Protein AF-A0A939EJI0-F1 (afdb_monomer_lite)

Radius of gyration: 31.97 Å; chains: 1; bounding box: 80×115×72 Å

Structure (mmCIF, N/CA/C/O backbone):
data_AF-A0A939EJI0-F1
#
_entry.id   AF-A0A939EJI0-F1
#
loop_
_atom_site.group_PDB
_atom_site.id
_atom_site.type_symbol
_atom_site.label_atom_id
_atom_site.label_alt_id
_atom_site.label_comp_id
_atom_site.label_asym_id
_atom_site.label_entity_id
_atom_site.label_seq_id
_atom_site.pdbx_PDB_ins_code
_atom_site.Cartn_x
_atom_site.Cartn_y
_atom_site.Cartn_z
_atom_site.occupancy
_atom_site.B_iso_or_equiv
_atom_site.auth_seq_id
_atom_site.auth_comp_id
_atom_site.auth_asym_id
_atom_site.auth_atom_id
_atom_site.pdbx_PDB_model_num
ATOM 1 N N . MET A 1 1 ? 13.869 -1.070 -35.761 1.00 87.75 1 MET A N 1
ATOM 2 C CA . MET A 1 1 ? 14.343 -2.460 -35.583 1.00 87.75 1 MET A CA 1
ATOM 3 C C . MET A 1 1 ? 13.890 -2.877 -34.204 1.00 87.75 1 MET A C 1
ATOM 5 O O . MET A 1 1 ? 14.037 -2.058 -33.306 1.00 87.75 1 MET A O 1
ATOM 9 N N . GLU A 1 2 ? 13.286 -4.053 -34.053 1.00 94.75 2 GLU A N 1
ATOM 10 C CA . GLU A 1 2 ? 12.890 -4.515 -32.721 1.00 94.75 2 GLU A CA 1
ATOM 11 C C . GLU A 1 2 ? 14.137 -4.883 -31.911 1.00 94.75 2 GLU A C 1
ATOM 13 O O . GLU A 1 2 ? 15.130 -5.359 -32.478 1.00 94.75 2 GLU A O 1
ATOM 18 N N . LYS A 1 3 ? 14.077 -4.681 -30.595 1.00 96.31 3 LYS A N 1
ATOM 19 C CA . LYS A 1 3 ? 15.126 -5.116 -29.666 1.00 96.31 3 LYS A CA 1
ATOM 20 C C . LYS A 1 3 ? 14.543 -5.556 -28.326 1.00 96.31 3 LYS A C 1
ATOM 22 O O . LYS A 1 3 ? 13.525 -5.018 -27.897 1.00 96.31 3 LYS A O 1
ATOM 27 N N . ILE A 1 4 ? 15.210 -6.509 -27.682 1.00 95.25 4 ILE A N 1
ATOM 28 C CA . ILE A 1 4 ? 15.016 -6.858 -26.272 1.00 95.25 4 ILE A CA 1
ATOM 29 C C . ILE A 1 4 ? 16.282 -6.449 -25.526 1.00 95.25 4 ILE A C 1
ATOM 31 O O . ILE A 1 4 ? 17.393 -6.841 -25.892 1.00 95.25 4 ILE A O 1
ATOM 35 N N . GLU A 1 5 ? 16.106 -5.654 -24.482 1.00 94.06 5 GLU A N 1
ATOM 36 C CA . GLU A 1 5 ? 17.163 -5.142 -23.624 1.00 94.06 5 GLU A CA 1
ATOM 37 C C . GLU A 1 5 ? 16.920 -5.582 -22.183 1.00 94.06 5 GLU A C 1
ATOM 39 O O . GLU A 1 5 ? 15.780 -5.684 -21.731 1.00 94.06 5 GLU A O 1
ATOM 44 N N . LEU A 1 6 ? 18.008 -5.805 -21.457 1.00 89.50 6 LEU A N 1
ATOM 45 C CA . LEU A 1 6 ? 18.004 -5.882 -20.005 1.00 89.50 6 LEU A CA 1
ATOM 46 C C . LEU A 1 6 ? 18.509 -4.549 -19.471 1.00 89.50 6 LEU A C 1
ATOM 48 O O . LEU A 1 6 ? 19.567 -4.078 -19.898 1.00 89.50 6 LEU A O 1
ATOM 52 N N . ARG A 1 7 ? 17.753 -3.940 -18.563 1.00 88.62 7 ARG A N 1
ATOM 53 C CA . ARG A 1 7 ? 18.109 -2.666 -17.940 1.00 88.62 7 ARG A CA 1
ATOM 54 C C . ARG A 1 7 ? 18.164 -2.798 -16.432 1.00 88.62 7 ARG A C 1
ATOM 56 O O . ARG A 1 7 ? 17.467 -3.635 -15.861 1.00 88.62 7 ARG A O 1
ATOM 63 N N . ILE A 1 8 ? 18.992 -1.964 -15.819 1.00 84.12 8 ILE A N 1
ATOM 64 C CA . ILE A 1 8 ? 19.068 -1.794 -14.372 1.00 84.12 8 ILE A CA 1
ATOM 65 C C . ILE A 1 8 ? 18.555 -0.416 -14.019 1.00 84.12 8 ILE A C 1
ATOM 67 O O . ILE A 1 8 ? 18.890 0.568 -14.675 1.00 84.12 8 ILE A O 1
ATOM 71 N N . ASN A 1 9 ? 17.806 -0.366 -12.931 1.00 76.06 9 ASN A N 1
ATOM 72 C CA . ASN A 1 9 ? 17.550 0.857 -12.204 1.00 76.06 9 ASN A CA 1
ATOM 73 C C . ASN A 1 9 ? 18.151 0.721 -10.802 1.00 76.06 9 ASN A C 1
ATOM 75 O O . ASN A 1 9 ? 17.868 -0.260 -10.105 1.00 76.06 9 ASN A O 1
ATOM 79 N N . ASP A 1 10 ? 18.992 1.674 -10.408 1.00 65.12 10 ASP A N 1
ATOM 80 C CA . ASP A 1 10 ? 19.522 1.741 -9.050 1.00 65.12 10 ASP A CA 1
ATOM 81 C C . ASP A 1 10 ? 18.366 2.077 -8.098 1.00 65.12 10 ASP A C 1
ATOM 83 O O . ASP A 1 10 ? 17.836 3.189 -8.103 1.00 65.12 10 ASP A O 1
ATOM 87 N N . ALA A 1 11 ? 17.944 1.119 -7.263 1.00 59.19 11 ALA A N 1
ATOM 88 C CA . ALA A 1 11 ? 17.025 1.464 -6.186 1.00 59.19 11 ALA A CA 1
ATOM 89 C C . ALA A 1 11 ? 17.726 2.349 -5.144 1.00 59.19 11 ALA A C 1
ATOM 91 O O . ALA A 1 11 ? 18.930 2.196 -4.914 1.00 59.19 11 ALA A O 1
ATOM 92 N N . PRO A 1 12 ? 16.960 3.172 -4.398 1.00 50.22 12 PRO A N 1
ATOM 93 C CA . PRO A 1 12 ? 17.469 3.995 -3.295 1.00 50.22 12 PRO A CA 1
ATOM 94 C C . PRO A 1 12 ? 18.277 3.227 -2.234 1.00 50.22 12 PRO A C 1
ATOM 96 O O . PRO A 1 12 ? 19.009 3.831 -1.458 1.00 50.22 12 PRO A O 1
ATOM 99 N N . LEU A 1 13 ? 18.139 1.898 -2.186 1.00 53.25 13 LEU A N 1
ATOM 100 C CA . LEU A 1 13 ? 18.796 1.011 -1.226 1.00 53.25 13 LEU A CA 1
ATOM 101 C C . LEU A 1 13 ? 20.091 0.363 -1.756 1.00 53.25 13 LEU A C 1
ATOM 103 O O . LEU A 1 13 ? 20.645 -0.498 -1.083 1.00 53.25 13 LEU A O 1
ATOM 107 N N . GLY A 1 14 ? 20.592 0.764 -2.930 1.00 56.91 14 GLY A N 1
ATOM 108 C CA . GLY A 1 14 ? 21.887 0.304 -3.452 1.00 56.91 14 GLY A CA 1
ATOM 109 C C . GLY A 1 14 ? 21.874 -1.067 -4.140 1.00 56.91 14 GLY A C 1
ATOM 110 O O . GLY A 1 14 ? 22.943 -1.613 -4.415 1.00 56.91 14 GLY A O 1
ATOM 111 N N . TYR A 1 15 ? 20.692 -1.607 -4.447 1.00 63.88 15 TYR A N 1
ATOM 112 C CA . TYR A 1 15 ? 20.519 -2.821 -5.252 1.00 63.88 15 TYR A CA 1
ATOM 113 C C . TYR A 1 15 ? 20.001 -2.448 -6.640 1.00 63.88 15 TYR A C 1
ATOM 115 O O . TYR A 1 15 ? 19.048 -1.673 -6.759 1.00 63.88 15 TYR A O 1
ATOM 123 N N . GLY A 1 16 ? 20.604 -3.003 -7.692 1.00 70.31 16 GLY A N 1
ATOM 124 C CA . GLY A 1 16 ? 20.076 -2.860 -9.040 1.00 70.31 16 GLY A CA 1
ATOM 125 C C . GLY A 1 16 ? 18.840 -3.731 -9.233 1.00 70.31 16 GLY A C 1
ATOM 126 O O . GLY A 1 16 ? 18.891 -4.954 -9.064 1.00 70.31 16 GLY A O 1
ATOM 127 N N . HIS A 1 17 ? 17.726 -3.107 -9.614 1.00 80.62 17 HIS A N 1
ATOM 128 C CA . HIS A 1 17 ? 16.546 -3.820 -10.089 1.00 80.62 17 HIS A CA 1
ATOM 129 C C . HIS A 1 17 ? 16.648 -4.035 -11.590 1.00 80.62 17 HIS A C 1
ATOM 131 O O . HIS A 1 17 ? 16.603 -3.080 -12.369 1.00 80.62 17 HIS A O 1
ATOM 137 N N . LEU A 1 18 ? 16.743 -5.299 -11.987 1.00 87.31 18 LEU A N 1
ATOM 138 C CA . LEU A 1 18 ? 16.677 -5.702 -13.378 1.00 87.31 18 LEU A CA 1
ATOM 139 C C . LEU A 1 18 ? 15.236 -5.696 -13.877 1.00 87.31 18 LEU A C 1
ATOM 141 O O . LEU A 1 18 ? 14.320 -6.192 -13.219 1.00 87.31 18 LEU A O 1
ATOM 145 N N . TYR A 1 19 ? 15.055 -5.183 -15.086 1.00 90.06 19 TYR A N 1
ATOM 146 C CA . TYR A 1 19 ? 13.810 -5.305 -15.828 1.00 90.06 19 TYR A CA 1
ATOM 147 C C . TYR A 1 19 ? 14.089 -5.441 -17.323 1.00 90.06 19 TYR A C 1
ATOM 149 O O . TYR A 1 19 ? 15.135 -5.040 -17.841 1.00 90.06 19 TYR A O 1
ATOM 157 N N . ILE A 1 20 ? 13.145 -6.065 -18.017 1.00 93.69 20 ILE A N 1
ATOM 158 C CA . ILE A 1 20 ? 13.241 -6.358 -19.444 1.00 93.69 20 ILE A CA 1
ATOM 159 C C . ILE A 1 20 ? 12.523 -5.252 -20.199 1.00 93.69 20 ILE A C 1
ATOM 161 O O . ILE A 1 20 ? 11.405 -4.887 -19.835 1.00 93.69 20 ILE A O 1
ATOM 165 N N . VAL A 1 21 ? 13.135 -4.763 -21.273 1.00 93.62 21 VAL A N 1
ATOM 166 C CA . VAL A 1 21 ? 12.525 -3.796 -22.185 1.00 93.62 21 VAL A CA 1
ATOM 167 C C . VAL A 1 21 ? 12.470 -4.367 -23.588 1.00 93.62 21 VAL A C 1
ATOM 169 O O . VAL A 1 21 ? 13.489 -4.721 -24.172 1.00 93.62 21 VAL A O 1
ATOM 172 N N . TYR A 1 22 ? 11.272 -4.422 -24.150 1.00 95.88 22 TYR A N 1
ATOM 173 C CA . TYR A 1 22 ? 11.033 -4.678 -25.559 1.00 95.88 22 TYR A CA 1
ATOM 174 C C . TYR A 1 22 ? 10.753 -3.356 -26.269 1.00 95.88 22 TYR A C 1
ATOM 176 O O . TYR A 1 22 ? 9.833 -2.632 -25.898 1.00 95.88 22 TYR A O 1
ATOM 184 N N . THR A 1 23 ? 11.523 -3.040 -27.307 1.00 94.88 23 THR A N 1
ATOM 185 C CA . THR A 1 23 ? 11.229 -1.916 -28.200 1.00 94.88 23 THR A CA 1
ATOM 186 C C . THR A 1 23 ? 10.654 -2.449 -29.504 1.00 94.88 23 THR A C 1
ATOM 188 O O . THR A 1 23 ? 11.320 -3.222 -30.198 1.00 94.88 23 THR A O 1
ATOM 191 N N . ASN A 1 24 ? 9.441 -2.023 -29.863 1.00 95.31 24 ASN A N 1
ATOM 192 C CA . ASN A 1 24 ? 8.797 -2.435 -31.111 1.00 95.31 24 ASN A CA 1
ATOM 193 C C . ASN A 1 24 ? 9.377 -1.698 -32.341 1.00 95.31 24 ASN A C 1
ATOM 195 O O . ASN A 1 24 ? 10.281 -0.861 -32.250 1.00 95.31 24 ASN A O 1
ATOM 199 N N . ARG A 1 25 ? 8.853 -1.988 -33.541 1.00 93.94 25 ARG A N 1
ATOM 200 C CA . ARG A 1 25 ? 9.317 -1.356 -34.796 1.00 93.94 25 ARG A CA 1
ATOM 201 C C . ARG A 1 25 ? 9.094 0.154 -34.838 1.00 93.94 25 ARG A C 1
ATOM 203 O O . ARG A 1 25 ? 9.822 0.839 -35.553 1.00 93.94 25 ARG A O 1
ATOM 210 N N . GLN A 1 26 ? 8.102 0.638 -34.101 1.00 93.75 26 GLN A N 1
ATOM 211 C CA . GLN A 1 26 ? 7.699 2.032 -33.985 1.00 93.75 26 GLN A CA 1
ATOM 212 C C . GLN A 1 26 ? 8.552 2.802 -32.963 1.00 93.75 26 GLN A C 1
ATOM 214 O O . GLN A 1 26 ? 8.422 4.019 -32.873 1.00 93.75 26 GLN A O 1
ATOM 219 N N . GLY A 1 27 ? 9.443 2.120 -32.234 1.00 92.12 27 GLY A N 1
ATOM 220 C CA . GLY A 1 27 ? 10.269 2.728 -31.191 1.00 92.12 27 GLY A CA 1
ATOM 221 C C . GLY A 1 27 ? 9.564 2.850 -29.840 1.00 92.12 27 GLY A C 1
ATOM 222 O O . GLY A 1 27 ? 10.071 3.535 -28.960 1.00 92.12 27 GLY A O 1
ATOM 223 N N . GLU A 1 28 ? 8.406 2.213 -29.663 1.00 92.19 28 GLU A N 1
ATOM 224 C CA . GLU A 1 28 ? 7.697 2.193 -28.385 1.00 92.19 28 GLU A CA 1
ATOM 225 C C . GLU A 1 28 ? 8.294 1.129 -27.464 1.00 92.19 28 GLU A C 1
ATOM 227 O O . GLU A 1 28 ? 8.593 0.019 -27.908 1.00 92.19 28 GLU A O 1
ATOM 232 N N . GLU A 1 29 ? 8.452 1.475 -26.187 1.00 92.19 29 GLU A N 1
ATOM 233 C CA . GLU A 1 29 ? 9.015 0.599 -25.161 1.00 92.19 29 GLU A CA 1
ATOM 234 C C . GLU A 1 29 ? 7.910 -0.080 -24.347 1.00 92.19 29 GLU A C 1
ATOM 236 O O . GLU A 1 29 ? 6.952 0.562 -23.905 1.00 92.19 29 GLU A O 1
ATOM 241 N N . PHE A 1 30 ? 8.081 -1.378 -24.124 1.00 93.00 30 PHE A N 1
ATOM 242 C CA . PHE A 1 30 ? 7.239 -2.222 -23.291 1.00 93.00 30 PHE A CA 1
ATOM 243 C C . PHE A 1 30 ? 8.108 -2.935 -22.272 1.00 93.00 30 PHE A C 1
ATOM 245 O O . PHE A 1 30 ? 9.208 -3.373 -22.604 1.00 93.00 30 PHE A O 1
ATOM 252 N N . ILE A 1 31 ? 7.627 -3.066 -21.044 1.00 92.50 31 ILE A N 1
ATOM 253 C CA . ILE A 1 31 ? 8.426 -3.590 -19.941 1.00 92.50 31 ILE A CA 1
ATOM 254 C C . ILE A 1 31 ? 7.872 -4.905 -19.406 1.00 92.50 31 ILE A C 1
ATOM 256 O O . ILE A 1 31 ? 6.691 -5.210 -19.582 1.00 92.50 31 ILE A O 1
ATOM 260 N N . VAL A 1 32 ? 8.762 -5.685 -18.797 1.00 92.81 32 VAL A N 1
ATOM 261 C CA . VAL A 1 32 ? 8.450 -6.731 -17.819 1.00 92.81 32 VAL A CA 1
ATOM 262 C C . VAL A 1 32 ? 9.351 -6.481 -16.620 1.00 92.81 32 VAL A C 1
ATOM 264 O O . VAL A 1 32 ? 10.579 -6.539 -16.737 1.00 92.81 32 VAL A O 1
ATOM 267 N N . ARG A 1 33 ? 8.748 -6.187 -15.475 1.00 88.06 33 ARG A N 1
ATOM 268 C CA . ARG A 1 33 ? 9.459 -5.843 -14.246 1.00 88.06 33 ARG A CA 1
ATOM 269 C C . ARG A 1 33 ? 8.809 -6.523 -13.052 1.00 88.06 33 ARG A C 1
ATOM 271 O O . ARG A 1 33 ? 7.593 -6.645 -13.002 1.00 88.06 33 ARG A O 1
ATOM 278 N N . GLY A 1 34 ? 9.636 -6.904 -12.085 1.00 81.69 34 GLY A N 1
ATOM 279 C CA . GLY A 1 34 ? 9.192 -7.284 -10.748 1.00 81.69 34 GLY A CA 1
ATOM 280 C C . GLY A 1 34 ? 9.600 -6.215 -9.749 1.00 81.69 34 GLY A C 1
ATOM 281 O O . GLY A 1 34 ? 10.582 -5.497 -9.961 1.00 81.69 34 GLY A O 1
ATOM 282 N N . GLY A 1 35 ? 8.878 -6.112 -8.651 1.00 74.25 35 GLY A N 1
ATOM 283 C CA . GLY A 1 35 ? 9.277 -5.293 -7.521 1.00 74.25 35 GLY A CA 1
ATOM 284 C C . GLY A 1 35 ? 8.495 -5.689 -6.282 1.00 74.25 35 GLY A C 1
ATOM 285 O O . GLY A 1 35 ? 7.479 -6.375 -6.398 1.00 74.25 35 GLY A O 1
ATOM 286 N N . PRO A 1 36 ? 8.933 -5.246 -5.094 1.00 56.03 36 PRO A N 1
ATOM 287 C CA . PRO A 1 36 ? 7.962 -5.124 -4.029 1.00 56.03 36 PRO A CA 1
ATOM 288 C C . PRO A 1 36 ? 6.876 -4.186 -4.559 1.00 56.03 36 PRO A C 1
ATOM 290 O O . PRO A 1 36 ? 7.178 -3.220 -5.276 1.00 56.03 36 PRO A O 1
ATOM 293 N N . GLY A 1 37 ? 5.623 -4.427 -4.202 1.00 48.66 37 GLY A N 1
ATOM 294 C CA . GLY A 1 37 ? 4.649 -3.354 -4.297 1.00 48.66 37 GLY A CA 1
ATOM 295 C C . GLY A 1 37 ? 5.135 -2.107 -3.564 1.00 48.66 37 GLY A C 1
ATOM 296 O O . GLY A 1 37 ? 6.193 -2.076 -2.933 1.00 48.66 37 GLY A O 1
ATOM 297 N N . PHE A 1 38 ? 4.328 -1.053 -3.538 1.00 41.97 38 PHE A N 1
ATOM 298 C CA . PHE A 1 38 ? 4.652 0.143 -2.749 1.00 41.97 38 PHE A CA 1
ATOM 299 C C . PHE A 1 38 ? 4.847 -0.121 -1.232 1.00 41.97 38 PHE A C 1
ATOM 301 O O . PHE A 1 38 ? 5.133 0.807 -0.479 1.00 41.97 38 PHE A O 1
ATOM 308 N N . ARG A 1 39 ? 4.713 -1.371 -0.767 1.00 41.56 39 ARG A N 1
ATOM 309 C CA . ARG A 1 39 ? 4.932 -1.820 0.606 1.00 41.56 39 ARG A CA 1
ATOM 310 C C . ARG A 1 39 ? 6.307 -2.476 0.746 1.00 41.56 39 ARG A C 1
ATOM 312 O O . ARG A 1 39 ? 6.584 -3.513 0.163 1.00 41.56 39 ARG A O 1
ATOM 319 N N . LEU A 1 40 ? 7.148 -1.887 1.594 1.00 41.22 40 LEU A N 1
ATOM 320 C CA . LEU A 1 40 ? 8.475 -2.382 1.997 1.00 41.22 40 LEU A CA 1
ATOM 321 C C . LEU A 1 40 ? 8.425 -3.629 2.914 1.00 41.22 40 LEU A C 1
ATOM 323 O O . LEU A 1 40 ? 9.354 -3.870 3.681 1.00 41.22 40 LEU A O 1
ATOM 327 N N . VAL A 1 41 ? 7.339 -4.403 2.886 1.00 46.19 41 VAL A N 1
ATOM 328 C CA . VAL A 1 41 ? 7.112 -5.552 3.778 1.00 46.19 41 VAL A CA 1
ATOM 329 C C . VAL A 1 41 ? 7.051 -6.833 2.941 1.00 46.19 41 VAL A C 1
ATOM 331 O O . VAL A 1 41 ? 6.811 -6.762 1.742 1.00 46.19 41 VAL A O 1
ATOM 334 N N . LEU A 1 42 ? 7.334 -7.972 3.581 1.00 50.81 42 LEU A N 1
ATOM 335 C CA . LEU A 1 42 ? 7.298 -9.349 3.065 1.00 50.81 42 LEU A CA 1
ATOM 336 C C . LEU A 1 42 ? 5.925 -9.713 2.447 1.00 50.81 42 LEU A C 1
ATOM 338 O O . LEU A 1 42 ? 5.153 -10.448 3.058 1.00 50.81 42 LEU A O 1
ATOM 342 N N . ASP A 1 43 ? 5.624 -9.175 1.269 1.00 65.56 43 ASP A N 1
ATOM 343 C CA . ASP A 1 43 ? 4.413 -9.426 0.480 1.00 65.56 43 ASP A CA 1
ATOM 344 C C . ASP A 1 43 ? 4.781 -10.176 -0.824 1.00 65.56 43 ASP A C 1
ATOM 346 O O . ASP A 1 43 ? 5.953 -10.450 -1.098 1.00 65.56 43 ASP A O 1
ATOM 350 N N . ASP A 1 44 ? 3.782 -10.543 -1.627 1.00 78.50 44 ASP A N 1
ATOM 351 C CA . ASP A 1 44 ? 3.972 -11.180 -2.937 1.00 78.50 44 ASP A CA 1
ATOM 352 C C . ASP A 1 44 ? 4.680 -10.243 -3.935 1.00 78.50 44 ASP A C 1
ATOM 354 O O . ASP A 1 44 ? 4.661 -9.017 -3.800 1.00 78.50 44 ASP A O 1
ATOM 358 N N . ILE A 1 45 ? 5.315 -10.815 -4.961 1.00 80.69 45 ILE A N 1
ATOM 359 C CA . ILE A 1 45 ? 5.927 -10.050 -6.051 1.00 80.69 45 ILE A CA 1
ATOM 360 C C . ILE A 1 45 ? 4.863 -9.319 -6.876 1.00 80.69 45 ILE A C 1
ATOM 362 O O . ILE A 1 45 ? 4.027 -9.941 -7.532 1.00 80.69 45 ILE A O 1
ATOM 366 N N . ASP A 1 46 ? 4.955 -7.990 -6.914 1.00 82.06 46 ASP A N 1
ATOM 367 C CA . ASP A 1 46 ? 4.179 -7.176 -7.843 1.00 82.06 46 ASP A CA 1
ATOM 368 C C . ASP A 1 46 ? 4.891 -7.154 -9.200 1.00 82.06 46 ASP A C 1
ATOM 370 O O . ASP A 1 46 ? 6.117 -6.991 -9.293 1.00 82.06 46 ASP A O 1
ATOM 374 N N . VAL A 1 47 ? 4.115 -7.321 -10.271 1.00 86.12 47 VAL A N 1
ATOM 375 C CA . VAL A 1 47 ? 4.637 -7.413 -11.635 1.00 86.12 47 VAL A CA 1
ATOM 376 C C . VAL A 1 47 ? 4.066 -6.294 -12.492 1.00 86.12 47 VAL A C 1
ATOM 378 O O . VAL A 1 47 ? 2.860 -6.088 -12.554 1.00 86.12 47 VAL A O 1
ATOM 381 N N . GLU A 1 48 ? 4.936 -5.604 -13.223 1.00 86.62 48 GLU A N 1
ATOM 382 C CA . GLU A 1 48 ? 4.566 -4.571 -14.187 1.00 86.62 48 GLU A CA 1
ATOM 383 C C . GLU A 1 48 ? 4.854 -5.055 -15.616 1.00 86.62 48 GLU A C 1
ATOM 385 O O . GLU A 1 48 ? 5.980 -5.430 -15.955 1.00 86.62 48 GLU A O 1
ATOM 390 N N . ILE A 1 49 ? 3.817 -5.042 -16.454 1.00 90.00 49 ILE A N 1
ATOM 391 C CA . ILE A 1 49 ? 3.810 -5.469 -17.851 1.00 90.00 49 ILE A CA 1
ATOM 392 C C . ILE A 1 49 ? 3.008 -4.465 -18.671 1.00 90.00 49 ILE A C 1
ATOM 394 O O . ILE A 1 49 ? 1.861 -4.130 -18.358 1.00 90.00 49 ILE A O 1
ATOM 398 N N . GLY A 1 50 ? 3.586 -4.053 -19.790 1.00 89.06 50 GLY A N 1
ATOM 399 C CA . GLY A 1 50 ? 2.904 -3.248 -20.790 1.00 89.06 50 GLY A CA 1
ATOM 400 C C . GLY A 1 50 ? 3.751 -2.073 -21.225 1.00 89.06 50 GLY A C 1
ATOM 401 O O . GLY A 1 50 ? 4.975 -2.098 -21.109 1.00 89.06 50 GLY A O 1
ATOM 402 N N . ARG A 1 51 ? 3.097 -1.044 -21.767 1.00 88.19 51 ARG A N 1
ATOM 403 C CA . ARG A 1 51 ? 3.781 0.162 -22.240 1.00 88.19 51 ARG A CA 1
ATOM 404 C C . ARG A 1 51 ? 4.548 0.817 -21.093 1.00 88.19 51 ARG A C 1
ATOM 406 O O . ARG A 1 51 ? 3.976 1.062 -20.035 1.00 88.19 51 ARG A O 1
ATOM 413 N N . TYR A 1 52 ? 5.805 1.168 -21.343 1.00 78.69 52 TYR A N 1
ATOM 414 C CA . TYR A 1 52 ? 6.571 2.010 -20.434 1.00 78.69 52 TYR A CA 1
ATOM 415 C C . TYR A 1 52 ? 5.830 3.330 -20.192 1.00 78.69 52 TYR A C 1
ATOM 417 O O . TYR A 1 52 ? 5.409 4.004 -21.141 1.00 78.69 52 TYR A O 1
ATOM 425 N N . THR A 1 53 ? 5.689 3.715 -18.927 1.00 67.94 53 THR A N 1
ATOM 426 C CA . THR A 1 53 ? 5.139 5.016 -18.546 1.00 67.94 53 THR A CA 1
ATOM 427 C C . THR A 1 53 ? 6.170 5.794 -17.736 1.00 67.94 53 THR A C 1
ATOM 429 O O . THR A 1 53 ? 6.983 5.181 -17.057 1.00 67.94 53 THR A O 1
ATOM 432 N N . PRO A 1 54 ? 6.109 7.136 -17.701 1.00 59.00 54 PRO A N 1
ATOM 433 C CA . PRO A 1 54 ? 6.919 7.918 -16.763 1.00 59.00 54 PRO A CA 1
ATOM 434 C C . PRO A 1 54 ? 6.666 7.582 -15.279 1.00 59.00 54 PRO A C 1
ATOM 436 O O . PRO A 1 54 ? 7.414 8.025 -14.417 1.00 59.00 54 PRO A O 1
ATOM 439 N N . ALA A 1 55 ? 5.582 6.857 -14.966 1.00 53.78 55 ALA A N 1
ATOM 440 C CA . ALA A 1 55 ? 5.284 6.356 -13.624 1.00 53.78 55 ALA A CA 1
ATOM 441 C C . ALA A 1 55 ? 5.933 4.991 -13.337 1.00 53.78 55 ALA A C 1
ATOM 443 O O . ALA A 1 55 ? 6.061 4.616 -12.170 1.00 53.78 55 ALA A O 1
ATOM 444 N N . SER A 1 56 ? 6.363 4.267 -14.374 1.00 55.78 56 SER A N 1
ATOM 445 C CA . SER A 1 56 ? 7.248 3.117 -14.239 1.00 55.78 56 SER A CA 1
ATOM 446 C C . SER A 1 56 ? 8.544 3.658 -13.633 1.00 55.78 56 SER A C 1
ATOM 448 O O . SER A 1 56 ? 9.183 4.504 -14.246 1.00 55.78 56 SER A O 1
ATOM 450 N N . LEU A 1 57 ? 8.894 3.232 -12.412 1.00 54.81 57 LEU A N 1
ATOM 451 C CA . LEU A 1 57 ? 9.929 3.812 -11.524 1.00 54.81 57 LEU A CA 1
ATOM 452 C C . LEU A 1 57 ? 11.364 3.889 -12.095 1.00 54.81 57 LEU A C 1
ATOM 454 O O . LEU A 1 57 ? 12.299 4.098 -11.338 1.00 54.81 57 LEU A O 1
ATOM 458 N N . ASP A 1 58 ? 11.566 3.664 -13.385 1.00 52.22 58 ASP A N 1
ATOM 459 C CA . ASP A 1 58 ? 12.781 3.999 -14.116 1.00 52.22 58 ASP A CA 1
ATOM 460 C C . ASP A 1 58 ? 12.876 5.532 -14.204 1.00 52.22 58 ASP A C 1
ATOM 462 O O . ASP A 1 58 ? 12.265 6.160 -15.069 1.00 52.22 58 ASP A O 1
ATOM 466 N N . LEU A 1 59 ? 13.543 6.129 -13.214 1.00 51.59 59 LEU A N 1
ATOM 467 C CA . LEU A 1 59 ? 13.536 7.570 -12.931 1.00 51.59 59 LEU A CA 1
ATOM 468 C C . LEU A 1 59 ? 14.255 8.414 -13.998 1.00 51.59 59 LEU A C 1
ATOM 470 O O . LEU A 1 59 ? 14.187 9.639 -13.939 1.00 51.59 59 LEU A O 1
ATOM 474 N N . GLU A 1 60 ? 14.915 7.777 -14.966 1.00 58.94 60 GLU A N 1
ATOM 475 C CA . GLU A 1 60 ? 15.702 8.445 -15.998 1.00 58.94 60 GLU A CA 1
ATOM 476 C C . GLU A 1 60 ? 14.991 8.391 -17.363 1.00 58.94 60 GLU A C 1
ATOM 478 O O . GLU A 1 60 ? 14.744 7.299 -17.899 1.00 58.94 60 GLU A O 1
ATOM 483 N N . PRO A 1 61 ? 14.678 9.558 -17.963 1.00 59.38 61 PRO A N 1
ATOM 484 C CA . PRO A 1 61 ? 14.258 9.664 -19.354 1.00 59.38 61 PRO A CA 1
ATOM 485 C C . PRO A 1 61 ? 15.198 8.893 -20.297 1.00 59.38 61 PRO A C 1
ATOM 487 O O . PRO A 1 61 ? 16.400 8.833 -20.037 1.00 59.38 61 PRO A O 1
ATOM 490 N N . PRO A 1 62 ? 14.705 8.331 -21.420 1.00 65.62 62 PRO A N 1
ATOM 491 C CA . PRO A 1 62 ? 15.523 7.529 -22.335 1.00 65.62 62 PRO A CA 1
ATOM 492 C C . PRO A 1 62 ? 16.845 8.166 -22.782 1.00 65.62 62 PRO A C 1
ATOM 494 O O . PRO A 1 62 ? 17.790 7.445 -23.089 1.00 65.62 62 PRO A O 1
ATOM 497 N N . ASP A 1 63 ? 16.896 9.494 -22.847 1.00 66.44 63 ASP A N 1
ATOM 498 C CA . ASP A 1 63 ? 18.043 10.313 -23.232 1.00 66.44 63 ASP A CA 1
ATOM 499 C C . ASP A 1 63 ? 19.038 10.605 -22.096 1.00 66.44 63 ASP A C 1
ATOM 501 O O . ASP A 1 63 ? 20.177 10.973 -22.380 1.00 66.44 63 ASP A O 1
ATOM 505 N N . GLU A 1 64 ? 18.647 10.400 -20.838 1.00 66.25 64 GLU A N 1
ATOM 506 C CA . GLU A 1 64 ? 19.494 10.592 -19.649 1.00 66.25 64 GLU A CA 1
ATOM 507 C C . GLU A 1 64 ? 20.117 9.280 -19.144 1.00 66.25 64 GLU A C 1
ATOM 509 O O . GLU A 1 64 ? 21.062 9.303 -18.359 1.00 66.25 64 GLU A O 1
ATOM 514 N N . ARG A 1 65 ? 19.640 8.134 -19.648 1.00 71.69 65 ARG A N 1
ATOM 515 C CA . ARG A 1 65 ? 20.092 6.801 -19.232 1.00 71.69 65 ARG A CA 1
ATOM 516 C C . ARG A 1 65 ? 21.558 6.548 -19.575 1.00 71.69 65 ARG A C 1
ATOM 518 O O . ARG A 1 65 ? 21.984 6.685 -20.727 1.00 71.69 65 ARG A O 1
ATOM 525 N N . SER A 1 66 ? 22.313 6.063 -18.591 1.00 76.56 66 SER A N 1
ATOM 526 C CA . SER A 1 66 ? 23.692 5.614 -18.809 1.00 76.56 66 SER A CA 1
ATOM 527 C C . SER A 1 66 ? 23.747 4.391 -19.745 1.00 76.56 66 SER A C 1
ATOM 529 O O . SER A 1 66 ? 23.088 3.386 -19.460 1.00 76.56 66 SER A O 1
ATOM 531 N N . PRO A 1 67 ? 24.598 4.399 -20.795 1.00 76.75 67 PRO A N 1
ATOM 532 C CA . PRO A 1 67 ? 24.876 3.224 -21.631 1.00 76.75 67 PRO A CA 1
ATOM 533 C C . PRO A 1 67 ? 25.432 2.020 -20.853 1.00 76.75 67 PRO A C 1
ATOM 535 O O . PRO A 1 67 ? 25.523 0.915 -21.383 1.00 76.75 67 PRO A O 1
ATOM 538 N N . GLU A 1 68 ? 25.886 2.240 -19.618 1.00 80.38 68 GLU A N 1
ATOM 539 C CA . GLU A 1 68 ? 26.440 1.204 -18.746 1.00 80.38 68 GLU A CA 1
ATOM 540 C C . GLU A 1 68 ? 25.349 0.414 -18.004 1.00 80.38 68 GLU A C 1
ATOM 542 O O . GLU A 1 68 ? 25.626 -0.683 -17.513 1.00 80.38 68 GLU A O 1
ATOM 547 N N . ASN A 1 69 ? 24.112 0.933 -17.978 1.00 83.00 69 ASN A N 1
ATOM 548 C CA . ASN A 1 69 ? 22.958 0.363 -17.271 1.00 83.00 69 ASN A CA 1
ATOM 549 C C . ASN A 1 69 ? 22.039 -0.475 -18.171 1.00 83.00 69 ASN A C 1
ATOM 551 O O . ASN A 1 69 ? 21.031 -1.007 -17.704 1.00 83.00 69 ASN A O 1
ATOM 555 N N . ASN A 1 70 ? 22.370 -0.626 -19.454 1.00 86.69 70 ASN A N 1
ATOM 556 C CA . ASN A 1 70 ? 21.590 -1.402 -20.409 1.00 86.69 70 ASN A CA 1
ATOM 557 C C . ASN A 1 70 ? 22.459 -2.372 -21.217 1.00 86.69 70 ASN A C 1
ATOM 559 O O . ASN A 1 70 ? 23.573 -2.065 -21.632 1.00 86.69 70 ASN A O 1
ATOM 563 N N . VAL A 1 71 ? 21.914 -3.556 -21.495 1.00 90.25 71 VAL A N 1
ATOM 564 C CA . VAL A 1 71 ? 22.502 -4.525 -22.425 1.00 90.25 71 VAL A CA 1
ATOM 565 C C . VAL A 1 71 ? 21.445 -4.945 -23.428 1.00 90.25 71 VAL A C 1
ATOM 567 O O . VAL A 1 71 ? 20.375 -5.430 -23.063 1.00 90.25 71 VAL A O 1
ATOM 570 N N . VAL A 1 72 ? 21.758 -4.784 -24.713 1.00 93.38 72 VAL A N 1
ATOM 571 C CA . VAL A 1 72 ? 20.947 -5.337 -25.798 1.00 93.38 72 VAL A CA 1
ATOM 572 C C . VAL A 1 72 ? 21.184 -6.842 -25.847 1.00 93.38 72 VAL A C 1
ATOM 574 O O . VAL A 1 72 ? 22.289 -7.286 -26.157 1.00 93.38 72 VAL A O 1
ATOM 577 N N . LEU A 1 73 ? 20.152 -7.622 -25.534 1.00 92.88 73 LEU A N 1
ATOM 578 C CA . LEU A 1 73 ? 20.220 -9.082 -25.530 1.00 92.88 73 LEU A CA 1
ATOM 579 C C . LEU A 1 73 ? 19.921 -9.659 -26.912 1.00 92.88 73 LEU A C 1
ATOM 581 O O . LEU A 1 73 ? 20.557 -10.619 -27.340 1.00 92.88 73 LEU A O 1
ATOM 585 N N . GLU A 1 74 ? 18.961 -9.065 -27.621 1.00 95.25 74 GLU A N 1
ATOM 586 C CA . GLU A 1 74 ? 18.552 -9.538 -28.938 1.00 95.25 74 GLU A CA 1
ATOM 587 C C . GLU A 1 74 ? 18.044 -8.393 -29.815 1.00 95.25 74 GLU A C 1
ATOM 589 O O . GLU A 1 74 ? 17.425 -7.442 -29.337 1.00 95.25 74 GLU A O 1
ATOM 594 N N . THR A 1 75 ? 18.289 -8.500 -31.121 1.00 94.06 75 THR A N 1
ATOM 595 C CA . THR A 1 75 ? 17.737 -7.607 -32.146 1.00 94.06 75 THR A CA 1
ATOM 596 C C . THR A 1 75 ? 17.290 -8.456 -33.329 1.00 94.06 75 THR A C 1
ATOM 598 O O . THR A 1 75 ? 17.965 -9.428 -33.672 1.00 94.06 75 THR A O 1
ATOM 601 N N . GLY A 1 76 ? 16.167 -8.126 -33.960 1.00 92.50 76 GLY A N 1
ATOM 602 C CA . GLY A 1 76 ? 15.653 -8.962 -35.042 1.00 92.50 76 GLY A CA 1
ATOM 603 C C . GLY A 1 76 ? 14.239 -8.617 -35.475 1.00 92.50 76 GLY A C 1
ATOM 604 O O . GLY A 1 76 ? 13.711 -7.560 -35.137 1.00 92.50 76 GLY A O 1
ATOM 605 N N . ALA A 1 77 ? 13.658 -9.509 -36.271 1.00 79.75 77 ALA A N 1
ATOM 606 C CA . ALA A 1 77 ? 12.216 -9.599 -36.442 1.00 79.75 77 ALA A CA 1
ATOM 607 C C . ALA A 1 77 ? 11.668 -10.619 -35.429 1.00 79.75 77 ALA A C 1
ATOM 609 O O . ALA A 1 77 ? 12.416 -11.480 -34.968 1.00 79.75 77 ALA A O 1
ATOM 610 N N . ASP A 1 78 ? 10.378 -10.527 -35.114 1.00 84.94 78 ASP A N 1
ATOM 611 C CA . ASP A 1 78 ? 9.633 -11.504 -34.308 1.00 84.94 78 ASP A CA 1
ATOM 612 C C . ASP A 1 78 ? 9.997 -11.508 -32.809 1.00 84.94 78 ASP A C 1
ATOM 614 O O . ASP A 1 78 ? 9.774 -12.490 -32.098 1.00 84.94 78 ASP A O 1
ATOM 618 N N . LEU A 1 79 ? 10.519 -10.388 -32.296 1.00 96.12 79 LEU A N 1
ATOM 619 C CA . LEU A 1 79 ? 10.775 -10.222 -30.863 1.00 96.12 79 LEU A CA 1
ATOM 620 C C . LEU A 1 79 ? 9.494 -9.944 -30.073 1.00 96.12 79 LEU A C 1
ATOM 622 O O . LEU A 1 79 ? 9.469 -10.175 -28.866 1.00 96.12 79 LEU A O 1
ATOM 626 N N . GLU A 1 80 ? 8.418 -9.527 -30.744 1.00 95.88 80 GLU A N 1
ATOM 627 C CA . GLU A 1 80 ? 7.099 -9.384 -30.126 1.00 95.88 80 GLU A CA 1
ATOM 628 C C . GLU A 1 80 ? 6.614 -10.704 -29.513 1.00 95.88 80 GLU A C 1
ATOM 630 O O . GLU A 1 80 ? 6.262 -10.736 -28.340 1.00 95.88 80 GLU A O 1
ATOM 635 N N . ASP A 1 81 ? 6.678 -11.816 -30.253 1.00 96.00 81 ASP A N 1
ATOM 636 C CA . ASP A 1 81 ? 6.254 -13.132 -29.757 1.00 96.00 81 ASP A CA 1
ATOM 637 C C . ASP A 1 81 ? 7.073 -13.563 -28.526 1.00 96.00 81 ASP A C 1
ATOM 639 O O . ASP A 1 81 ? 6.533 -14.174 -27.601 1.00 96.00 81 ASP A O 1
ATOM 643 N N . LYS A 1 82 ? 8.367 -13.214 -28.473 1.00 96.81 82 LYS A N 1
ATOM 644 C CA . LYS A 1 82 ? 9.203 -13.435 -27.283 1.00 96.81 82 LYS A CA 1
ATOM 645 C C . LYS A 1 82 ? 8.760 -12.547 -26.124 1.00 96.81 82 LYS A C 1
ATOM 647 O O . LYS A 1 82 ? 8.567 -13.054 -25.023 1.00 96.81 82 LYS A O 1
ATOM 652 N N . TYR A 1 83 ? 8.539 -11.255 -26.357 1.00 96.50 83 TYR A N 1
ATOM 653 C CA . TYR A 1 83 ? 8.014 -10.355 -25.332 1.00 96.50 83 TYR A CA 1
ATOM 654 C C . TYR A 1 83 ? 6.686 -10.856 -24.756 1.00 96.50 83 TYR A C 1
ATOM 656 O O . TYR A 1 83 ? 6.546 -10.937 -23.541 1.00 96.50 83 TYR A O 1
ATOM 664 N N . LEU A 1 84 ? 5.746 -11.278 -25.604 1.00 95.94 84 LEU A N 1
ATOM 665 C CA . LEU A 1 84 ? 4.444 -11.793 -25.180 1.00 95.94 84 LEU A CA 1
ATOM 666 C C . LEU A 1 84 ? 4.566 -13.040 -24.295 1.00 95.94 84 LEU A C 1
ATOM 668 O O . LEU A 1 84 ? 3.829 -13.177 -23.321 1.00 95.94 84 LEU A O 1
ATOM 672 N N . ARG A 1 85 ? 5.520 -13.931 -24.582 1.00 96.00 85 ARG A N 1
ATOM 673 C CA . ARG A 1 85 ? 5.798 -15.107 -23.740 1.00 96.00 85 ARG A CA 1
ATOM 674 C C . ARG A 1 85 ? 6.426 -14.733 -22.396 1.00 96.00 85 ARG A C 1
ATOM 676 O O . ARG A 1 85 ? 6.051 -15.322 -21.385 1.00 96.00 85 ARG A O 1
ATOM 683 N N . MET A 1 86 ? 7.323 -13.744 -22.374 1.00 96.25 86 MET A N 1
ATOM 684 C CA . MET A 1 86 ? 7.899 -13.202 -21.133 1.00 96.25 86 MET A CA 1
ATOM 685 C C . MET A 1 86 ? 6.841 -12.495 -20.279 1.00 96.25 86 MET A C 1
ATOM 687 O O . MET A 1 86 ? 6.780 -12.711 -19.073 1.00 96.25 86 MET A O 1
ATOM 691 N N . ALA A 1 87 ? 5.975 -11.701 -20.909 1.00 94.25 87 ALA A N 1
ATOM 692 C CA . ALA A 1 87 ? 4.826 -11.063 -20.278 1.00 94.25 87 ALA A CA 1
ATOM 693 C C . ALA A 1 87 ? 3.873 -12.107 -19.677 1.00 94.25 87 ALA A C 1
ATOM 695 O O . ALA A 1 87 ? 3.525 -12.020 -18.505 1.00 94.25 87 ALA A O 1
ATOM 696 N N . PHE A 1 88 ? 3.519 -13.149 -20.434 1.00 93.69 88 PHE A N 1
ATOM 697 C CA . PHE A 1 88 ? 2.723 -14.264 -19.918 1.00 93.69 88 PHE A CA 1
ATOM 698 C C . PHE A 1 88 ? 3.369 -14.920 -18.689 1.00 93.69 88 PHE A C 1
ATOM 700 O O . PHE A 1 88 ? 2.694 -15.142 -17.686 1.00 93.69 88 PHE A O 1
ATOM 707 N N . PHE A 1 89 ? 4.676 -15.202 -18.749 1.00 94.12 89 PHE A N 1
ATOM 708 C CA . PHE A 1 89 ? 5.412 -15.768 -17.617 1.00 94.12 89 PHE A CA 1
ATOM 709 C C . PHE A 1 89 ? 5.316 -14.865 -16.384 1.00 94.12 89 PHE A C 1
ATOM 711 O O . PHE A 1 89 ? 4.986 -15.336 -15.301 1.00 94.12 89 PHE A O 1
ATOM 718 N N . ALA A 1 90 ? 5.562 -13.567 -16.546 1.00 91.88 90 ALA A N 1
ATOM 719 C CA . ALA A 1 90 ? 5.542 -12.625 -15.439 1.00 91.88 90 ALA A CA 1
ATOM 720 C C . ALA A 1 90 ? 4.134 -12.450 -14.846 1.00 91.88 90 ALA A C 1
ATOM 722 O O . ALA A 1 90 ? 3.976 -12.425 -13.630 1.00 91.88 90 ALA A O 1
ATOM 723 N N . GLN A 1 91 ? 3.096 -12.449 -15.685 1.00 88.38 91 GLN A N 1
ATOM 724 C CA . GLN A 1 91 ? 1.705 -12.426 -15.234 1.00 88.38 91 GLN A CA 1
ATOM 725 C C . GLN A 1 91 ? 1.353 -13.671 -14.406 1.00 88.38 91 GLN A C 1
ATOM 727 O O . GLN A 1 91 ? 0.585 -13.577 -13.449 1.00 88.38 91 GLN A O 1
ATOM 732 N N . LEU A 1 92 ? 1.916 -14.829 -14.767 1.00 87.06 92 LEU A N 1
ATOM 733 C CA . LEU A 1 92 ? 1.756 -16.071 -14.016 1.00 87.06 92 LEU A CA 1
ATOM 734 C C . LEU A 1 92 ? 2.491 -16.024 -12.667 1.00 87.06 92 LEU A C 1
ATOM 736 O O . LEU A 1 92 ? 1.966 -16.542 -11.687 1.00 87.06 92 LEU A O 1
ATOM 740 N N . VAL A 1 93 ? 3.661 -15.375 -12.598 1.00 88.44 93 VAL A N 1
ATOM 741 C CA . VAL A 1 93 ? 4.377 -15.106 -11.335 1.00 88.44 93 VAL A CA 1
ATOM 742 C C . VAL A 1 93 ? 3.535 -14.278 -10.373 1.00 88.44 93 VAL A C 1
ATOM 744 O O . VAL A 1 93 ? 3.376 -14.680 -9.225 1.00 88.44 93 VAL A O 1
ATOM 747 N N . GLU A 1 94 ? 2.943 -13.185 -10.844 1.00 84.69 94 GLU A N 1
ATOM 748 C CA . GLU A 1 94 ? 2.047 -12.355 -10.029 1.00 84.69 94 GLU A CA 1
ATOM 749 C C . GLU A 1 94 ? 0.848 -13.162 -9.494 1.00 84.69 94 GLU A C 1
ATOM 751 O O . GLU A 1 94 ? 0.461 -13.046 -8.336 1.00 84.69 94 GLU A O 1
ATOM 756 N N . GLN A 1 95 ? 0.265 -14.027 -10.331 1.00 80.88 95 GLN A N 1
ATOM 757 C CA . GLN A 1 95 ? -0.918 -14.824 -9.974 1.00 80.88 95 GLN A CA 1
ATOM 758 C C . GLN A 1 95 ? -0.632 -15.993 -9.043 1.00 80.88 95 GLN A C 1
ATOM 760 O O . GLN A 1 95 ? -1.527 -16.427 -8.322 1.00 80.88 95 GLN A O 1
ATOM 765 N N . ALA A 1 96 ? 0.590 -16.512 -9.077 1.00 80.62 96 ALA A N 1
ATOM 766 C CA . ALA A 1 96 ? 1.014 -17.584 -8.196 1.00 80.62 96 ALA A CA 1
ATOM 767 C C . ALA A 1 96 ? 1.350 -17.092 -6.777 1.00 80.62 96 ALA A C 1
ATOM 769 O O . ALA A 1 96 ? 1.768 -17.918 -5.969 1.00 80.62 96 ALA A O 1
ATOM 770 N N . GLU A 1 97 ? 1.180 -15.790 -6.486 1.00 82.12 97 GLU A N 1
ATOM 771 C CA . GLU A 1 97 ? 1.419 -15.181 -5.165 1.00 82.12 97 GLU A CA 1
ATOM 772 C C . GLU A 1 97 ? 2.808 -15.567 -4.631 1.00 82.12 97 GLU A C 1
ATOM 774 O O . GLU A 1 97 ? 2.992 -16.094 -3.534 1.00 82.12 97 GLU A O 1
ATOM 779 N N . VAL A 1 98 ? 3.818 -15.404 -5.493 1.00 80.88 98 VAL A N 1
ATOM 780 C CA . VAL A 1 98 ? 5.187 -15.773 -5.141 1.00 80.88 98 VAL A CA 1
ATOM 781 C C . VAL A 1 98 ? 5.745 -14.716 -4.199 1.00 80.88 98 VAL A C 1
ATOM 783 O O . VAL A 1 98 ? 5.933 -13.572 -4.604 1.00 80.88 98 VAL A O 1
ATOM 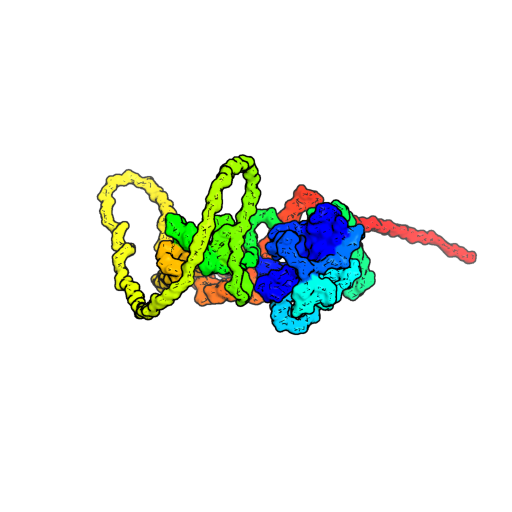786 N N . GLY A 1 99 ? 6.035 -15.107 -2.957 1.00 78.44 99 GLY A N 1
ATOM 787 C CA . GLY A 1 99 ? 6.600 -14.208 -1.951 1.00 78.44 99 GLY A CA 1
ATOM 788 C C . GLY A 1 99 ? 7.856 -13.483 -2.447 1.00 78.44 99 GLY A C 1
ATOM 789 O O . GLY A 1 99 ? 8.750 -14.102 -3.028 1.00 78.44 99 GLY A O 1
ATOM 790 N N . TYR A 1 100 ? 7.920 -12.174 -2.211 1.00 78.00 100 TYR A N 1
ATOM 791 C CA . TYR A 1 100 ? 9.043 -11.317 -2.576 1.00 78.00 100 TYR A CA 1
ATOM 792 C C . TYR A 1 100 ? 9.958 -11.098 -1.369 1.00 78.00 100 TYR A C 1
ATOM 794 O O . TYR A 1 100 ? 9.552 -10.541 -0.349 1.00 78.00 100 TYR A O 1
ATOM 802 N N . ASP A 1 101 ? 11.228 -11.484 -1.483 1.00 70.81 101 ASP A N 1
ATOM 803 C CA . ASP A 1 101 ? 12.189 -11.358 -0.386 1.00 70.81 101 ASP A CA 1
ATOM 804 C C . ASP A 1 101 ? 13.091 -10.124 -0.562 1.00 70.81 101 ASP A C 1
ATOM 806 O O . ASP A 1 101 ? 14.228 -10.194 -1.041 1.00 70.81 101 ASP A O 1
ATOM 810 N N . THR A 1 102 ? 12.564 -8.957 -0.174 1.00 60.88 102 THR A N 1
ATOM 811 C CA . THR A 1 102 ? 13.316 -7.687 -0.138 1.00 60.88 102 THR A CA 1
ATOM 812 C C . THR A 1 102 ? 14.465 -7.717 0.872 1.00 60.88 102 THR A C 1
ATOM 814 O O . THR A 1 102 ? 15.502 -7.098 0.635 1.00 60.88 102 THR A O 1
ATOM 817 N N . LEU A 1 103 ? 14.302 -8.409 2.005 1.00 55.50 103 LEU A N 1
ATOM 818 C CA . LEU A 1 103 ? 15.242 -8.359 3.130 1.00 55.50 103 LEU A CA 1
ATOM 819 C C . LEU A 1 103 ? 16.431 -9.308 2.956 1.00 55.50 103 LEU A C 1
ATOM 821 O O . LEU A 1 103 ? 17.546 -8.954 3.353 1.00 55.50 103 LEU A O 1
ATOM 825 N N . ALA A 1 104 ? 16.234 -10.480 2.345 1.00 57.16 104 ALA A N 1
ATOM 826 C CA . ALA A 1 104 ? 17.330 -11.379 1.999 1.00 57.16 104 ALA A CA 1
ATOM 827 C C . ALA A 1 104 ? 18.144 -10.846 0.820 1.00 57.16 104 ALA A C 1
ATOM 829 O O . ALA A 1 104 ? 19.364 -10.990 0.837 1.00 57.16 104 ALA A O 1
ATOM 830 N N . ALA A 1 105 ? 17.518 -10.145 -0.135 1.00 53.06 105 ALA A N 1
ATOM 831 C CA . ALA A 1 105 ? 18.253 -9.397 -1.157 1.00 53.06 105 ALA A CA 1
ATOM 832 C C . ALA A 1 105 ? 19.228 -8.385 -0.532 1.00 53.06 105 ALA A C 1
ATOM 834 O O . ALA A 1 105 ? 20.294 -8.144 -1.095 1.00 53.06 105 ALA A O 1
ATOM 835 N N . ALA A 1 106 ? 18.890 -7.853 0.651 1.00 54.66 106 ALA A N 1
ATOM 836 C CA . ALA A 1 106 ? 19.722 -6.882 1.335 1.00 54.66 106 ALA A CA 1
ATOM 837 C C . ALA A 1 106 ? 20.853 -7.469 2.201 1.00 54.66 106 ALA A C 1
ATOM 839 O O . ALA A 1 106 ? 21.906 -6.846 2.336 1.00 54.66 106 ALA A O 1
ATOM 840 N N . ASN A 1 107 ? 20.653 -8.654 2.787 1.00 51.00 107 ASN A N 1
ATOM 841 C CA . ASN A 1 107 ? 21.505 -9.159 3.874 1.00 51.00 107 ASN A CA 1
ATOM 842 C C . ASN A 1 107 ? 22.062 -10.580 3.669 1.00 51.00 107 ASN A C 1
ATOM 844 O O . ASN A 1 107 ? 22.765 -11.075 4.550 1.00 51.00 107 ASN A O 1
ATOM 848 N N . SER A 1 108 ? 21.728 -11.267 2.573 1.00 52.28 108 SER A N 1
ATOM 849 C CA . SER A 1 108 ? 22.081 -12.678 2.374 1.00 52.28 108 SER A CA 1
ATOM 850 C C . SER A 1 108 ? 23.095 -12.874 1.248 1.00 52.28 108 SER A C 1
ATOM 852 O O . SER A 1 108 ? 22.830 -12.545 0.095 1.00 52.28 108 SER A O 1
ATOM 854 N N . ASP A 1 109 ? 24.212 -13.531 1.569 1.00 52.72 109 ASP A N 1
ATOM 855 C CA . ASP A 1 109 ? 25.164 -14.068 0.583 1.00 52.72 109 ASP A CA 1
ATOM 856 C C . ASP A 1 109 ? 24.614 -15.315 -0.148 1.00 52.72 109 ASP A C 1
ATOM 858 O O . ASP A 1 109 ? 25.208 -15.794 -1.115 1.00 52.72 109 ASP A O 1
ATOM 862 N N . SER A 1 110 ? 23.484 -15.873 0.308 1.00 55.00 110 SER A N 1
ATOM 863 C CA . SER A 1 110 ? 22.861 -17.068 -0.269 1.00 55.00 110 SER A CA 1
ATOM 864 C C . SER A 1 110 ? 21.817 -16.682 -1.320 1.00 55.00 110 SER A C 1
ATOM 866 O O . SER A 1 110 ? 20.641 -16.500 -0.997 1.00 55.00 110 SER A O 1
ATOM 868 N N . SER A 1 111 ? 22.242 -16.599 -2.585 1.00 58.41 111 SER A N 1
ATOM 869 C CA . SER A 1 111 ? 21.399 -16.290 -3.753 1.00 58.41 111 SER A CA 1
ATOM 870 C C . SER A 1 111 ? 20.237 -17.260 -3.975 1.00 58.41 111 SER A C 1
ATOM 872 O O . SER A 1 111 ? 19.249 -16.890 -4.604 1.00 58.41 111 SER A O 1
ATOM 874 N N . ASP A 1 112 ? 20.351 -18.484 -3.463 1.00 59.81 112 ASP A N 1
ATOM 875 C CA . ASP A 1 112 ? 19.540 -19.633 -3.887 1.00 59.81 112 ASP A CA 1
ATOM 876 C C . ASP A 1 112 ? 18.129 -19.660 -3.279 1.00 59.81 112 ASP A C 1
ATOM 878 O O . ASP A 1 112 ? 17.311 -20.500 -3.641 1.00 59.81 112 ASP A O 1
ATOM 882 N N . LEU A 1 113 ? 17.831 -18.752 -2.345 1.00 61.69 113 LEU A N 1
ATOM 883 C CA . LEU A 1 113 ? 16.518 -18.642 -1.696 1.00 61.69 113 LEU A CA 1
ATOM 884 C C . LEU A 1 113 ? 15.819 -17.309 -1.984 1.00 61.69 113 LEU A C 1
ATOM 886 O O . LEU A 1 113 ? 14.671 -17.125 -1.597 1.00 61.69 113 LEU A O 1
ATOM 890 N N . ILE A 1 114 ? 16.499 -16.384 -2.663 1.00 73.69 114 ILE A N 1
ATOM 891 C CA . ILE A 1 114 ? 16.002 -15.027 -2.876 1.00 73.69 114 ILE A CA 1
ATOM 892 C C . ILE A 1 114 ? 15.092 -15.027 -4.101 1.00 73.69 114 ILE A C 1
ATOM 894 O O . ILE A 1 114 ? 15.514 -15.452 -5.180 1.00 73.69 114 ILE A O 1
ATOM 898 N N . VAL A 1 115 ? 13.869 -14.526 -3.931 1.00 81.00 115 VAL A N 1
ATOM 899 C CA . VAL A 1 115 ? 12.943 -14.219 -5.024 1.00 81.00 115 VAL A CA 1
ATOM 900 C C . VAL A 1 115 ? 12.754 -12.714 -5.082 1.00 81.00 115 VAL A C 1
ATOM 902 O O . VAL A 1 115 ? 12.229 -12.109 -4.150 1.00 81.00 115 VAL A O 1
ATOM 905 N N . ASN A 1 116 ? 13.217 -12.099 -6.167 1.00 84.25 116 ASN A N 1
ATOM 906 C CA . ASN A 1 116 ? 13.106 -10.661 -6.381 1.00 84.25 116 ASN A CA 1
ATOM 907 C C . ASN A 1 116 ? 12.918 -10.322 -7.875 1.00 84.25 116 ASN A C 1
ATOM 909 O O . ASN A 1 116 ? 12.726 -11.200 -8.722 1.00 84.25 116 ASN A O 1
ATOM 913 N N . SER A 1 117 ? 13.004 -9.032 -8.216 1.00 85.50 117 SER A N 1
ATOM 914 C CA . SER A 1 117 ? 12.949 -8.542 -9.601 1.00 85.50 117 SER A CA 1
ATOM 915 C C . SER A 1 117 ? 13.971 -9.199 -10.532 1.00 85.50 117 SER A C 1
ATOM 917 O O . SER A 1 117 ? 13.677 -9.457 -11.698 1.00 85.50 117 SER A O 1
ATOM 919 N N . ASN A 1 118 ? 15.162 -9.500 -10.015 1.00 88.00 118 ASN A N 1
ATOM 920 C CA . ASN A 1 118 ? 16.272 -10.061 -10.780 1.00 88.00 118 ASN A CA 1
ATOM 921 C C . ASN A 1 118 ? 16.011 -11.535 -11.093 1.00 88.00 118 ASN A C 1
ATOM 923 O O . ASN A 1 118 ? 16.235 -11.964 -12.225 1.00 88.00 118 ASN A O 1
ATOM 927 N N . THR A 1 119 ? 15.449 -12.275 -10.132 1.00 88.75 119 THR A N 1
ATOM 928 C CA . THR A 1 119 ? 14.941 -13.639 -10.326 1.00 88.75 119 THR A CA 1
ATOM 929 C C . THR A 1 119 ? 13.871 -13.667 -11.413 1.00 88.75 119 THR A C 1
ATOM 931 O O . THR A 1 119 ? 13.957 -14.472 -12.341 1.00 88.75 119 THR A O 1
ATOM 934 N N . LEU A 1 120 ? 12.893 -12.751 -11.348 1.00 91.81 120 LEU A N 1
ATOM 935 C CA . LEU A 1 120 ? 11.821 -12.658 -12.341 1.00 91.81 120 LEU A CA 1
ATOM 936 C C . LEU A 1 120 ? 12.366 -12.370 -13.743 1.00 91.81 120 LEU A C 1
ATOM 938 O O . LEU A 1 120 ? 11.992 -13.058 -14.693 1.00 91.81 120 LEU A O 1
ATOM 942 N N . ALA A 1 121 ? 13.253 -11.380 -13.882 1.00 91.75 121 ALA A N 1
ATOM 943 C CA . ALA A 1 121 ? 13.836 -11.021 -15.171 1.00 91.75 121 ALA A CA 1
ATOM 944 C C . ALA A 1 121 ? 14.624 -12.196 -15.778 1.00 91.75 121 ALA A C 1
ATOM 946 O O . ALA A 1 121 ? 14.437 -12.528 -16.950 1.00 91.75 121 ALA A O 1
ATOM 947 N N . ALA A 1 122 ? 15.453 -12.871 -14.974 1.00 91.25 122 ALA A N 1
ATOM 948 C CA . ALA A 1 122 ? 16.207 -14.046 -15.406 1.00 91.25 122 ALA A CA 1
ATOM 949 C C . ALA A 1 122 ? 15.284 -15.181 -15.875 1.00 91.25 122 ALA A C 1
ATOM 951 O O . ALA A 1 122 ? 15.478 -15.745 -16.954 1.00 91.25 122 ALA A O 1
ATOM 952 N N . ALA A 1 123 ? 14.248 -15.488 -15.091 1.00 91.50 123 ALA A N 1
ATOM 953 C CA . ALA A 1 123 ? 13.315 -16.566 -15.385 1.00 91.50 123 ALA A CA 1
ATOM 954 C C . ALA A 1 123 ? 12.444 -16.277 -16.617 1.00 91.50 123 ALA A C 1
ATOM 956 O O . ALA A 1 123 ? 12.258 -17.153 -17.467 1.00 91.50 123 ALA A O 1
ATOM 957 N N . ALA A 1 124 ? 11.981 -15.035 -16.772 1.00 93.62 124 ALA A N 1
ATOM 958 C CA . ALA A 1 124 ? 11.245 -14.604 -17.953 1.00 93.62 124 ALA A CA 1
ATOM 959 C C . ALA A 1 124 ? 12.109 -14.740 -19.220 1.00 93.62 124 ALA A C 1
ATOM 961 O O . ALA A 1 124 ? 11.664 -15.346 -20.194 1.00 93.62 124 ALA A O 1
ATOM 962 N N . LEU A 1 125 ? 13.367 -14.287 -19.201 1.00 94.19 125 LEU A N 1
ATOM 963 C CA . LEU A 1 125 ? 14.296 -14.445 -20.331 1.00 94.19 125 LEU A CA 1
ATOM 964 C C . LEU A 1 125 ? 14.576 -15.921 -20.654 1.00 94.19 125 LEU A C 1
ATOM 966 O O . LEU A 1 125 ? 14.526 -16.330 -21.821 1.00 94.19 125 LEU A O 1
ATOM 970 N N . ALA A 1 126 ? 14.791 -16.746 -19.627 1.00 92.44 126 ALA A N 1
ATOM 971 C CA . ALA A 1 126 ? 14.994 -18.182 -19.789 1.00 92.44 126 ALA A CA 1
ATOM 972 C C . ALA A 1 126 ? 13.775 -18.873 -20.428 1.00 92.44 126 ALA A C 1
ATOM 974 O O . ALA A 1 126 ? 13.954 -19.762 -21.265 1.00 92.44 126 ALA A O 1
ATOM 975 N N . SER A 1 127 ? 12.552 -18.420 -20.117 1.00 91.75 127 SER A N 1
ATOM 976 C CA . SER A 1 127 ? 11.302 -18.968 -20.675 1.00 91.75 127 SER A CA 1
ATOM 977 C C . SER A 1 127 ? 11.190 -18.837 -22.202 1.00 91.75 127 SER A C 1
ATOM 979 O O . SER A 1 127 ? 10.455 -19.593 -22.838 1.00 91.75 127 SER A O 1
ATOM 981 N N . VAL A 1 128 ? 11.954 -17.920 -22.808 1.00 93.94 128 VAL A N 1
ATOM 982 C CA . VAL A 1 128 ? 12.013 -17.699 -24.265 1.00 93.94 128 VAL A CA 1
ATOM 983 C C . VAL A 1 128 ? 13.354 -18.096 -24.883 1.00 93.94 128 VAL A C 1
ATOM 985 O O . VAL A 1 128 ? 13.647 -17.755 -26.030 1.00 93.94 128 VAL A O 1
ATOM 988 N N . GLY A 1 129 ? 14.174 -18.838 -24.134 1.00 93.38 129 GLY A N 1
ATOM 989 C CA . GLY A 1 129 ? 15.463 -19.347 -24.594 1.00 93.38 129 GLY A CA 1
ATOM 990 C C . GLY A 1 129 ? 16.581 -18.303 -24.642 1.00 93.38 129 GLY A C 1
ATOM 991 O O . GLY A 1 129 ? 17.644 -18.595 -25.191 1.00 93.38 129 GLY A O 1
ATOM 992 N N . ILE A 1 130 ? 16.380 -17.113 -24.065 1.00 92.31 130 ILE A N 1
ATOM 993 C CA . ILE A 1 130 ? 17.434 -16.107 -23.922 1.00 92.31 130 ILE A CA 1
ATOM 994 C C . ILE A 1 130 ? 18.221 -16.440 -22.654 1.00 92.31 130 ILE A C 1
ATOM 996 O O . ILE A 1 130 ? 17.771 -16.207 -21.534 1.00 92.31 130 ILE A O 1
ATOM 1000 N N . LYS A 1 131 ? 19.406 -17.028 -22.831 1.00 87.81 131 LYS A N 1
ATOM 1001 C CA . LYS A 1 131 ? 20.320 -17.325 -21.724 1.00 87.81 131 LYS A CA 1
ATOM 1002 C C . LYS A 1 131 ? 21.147 -16.088 -21.410 1.00 87.81 131 LYS A C 1
ATOM 1004 O O . LYS A 1 131 ? 21.926 -15.649 -22.251 1.00 87.81 131 LYS A O 1
ATOM 1009 N N . VAL A 1 132 ? 20.994 -15.570 -20.200 1.00 85.56 132 VAL A N 1
ATOM 1010 C CA . VAL A 1 132 ? 21.794 -14.462 -19.676 1.00 85.56 132 VAL A CA 1
ATOM 1011 C C . VAL A 1 132 ? 22.649 -15.008 -18.546 1.00 85.56 132 VAL A C 1
ATOM 1013 O O . VAL A 1 132 ? 22.133 -15.632 -17.624 1.00 85.56 132 VAL A O 1
ATOM 1016 N N . THR A 1 133 ? 23.959 -14.819 -18.639 1.00 83.94 133 THR A N 1
ATOM 1017 C CA . THR A 1 133 ? 24.900 -15.107 -17.553 1.00 83.94 133 THR A CA 1
ATOM 1018 C C . THR A 1 133 ? 25.331 -13.802 -16.882 1.00 83.94 133 THR A C 1
ATOM 1020 O O . THR A 1 133 ? 25.029 -12.712 -17.375 1.00 83.94 133 THR A O 1
ATOM 1023 N N . LYS A 1 134 ? 26.073 -13.877 -15.770 1.00 78.81 134 LYS A N 1
ATOM 1024 C CA . LYS A 1 134 ? 26.590 -12.678 -15.078 1.00 78.81 134 LYS A CA 1
ATOM 1025 C C . LYS A 1 134 ? 27.428 -11.785 -16.000 1.00 78.81 134 LYS A C 1
ATOM 1027 O O . LYS A 1 134 ? 27.412 -10.567 -15.876 1.00 78.81 134 LYS A O 1
ATOM 1032 N N . GLU A 1 135 ? 28.103 -12.366 -16.988 1.00 81.12 135 GLU A N 1
ATOM 1033 C CA . GLU A 1 135 ? 28.892 -11.642 -17.989 1.00 81.12 135 GLU A CA 1
ATOM 1034 C C . GLU A 1 135 ? 28.032 -10.823 -18.967 1.00 81.12 135 GLU A C 1
ATOM 1036 O O . GLU A 1 135 ? 28.533 -9.868 -19.574 1.00 81.12 135 GLU A O 1
ATOM 1041 N N . ASN A 1 136 ? 26.755 -11.187 -19.114 1.00 83.81 136 ASN A N 1
ATOM 1042 C CA . ASN A 1 136 ? 25.770 -10.501 -19.946 1.00 83.81 136 ASN A CA 1
ATOM 1043 C C . ASN A 1 136 ? 24.987 -9.418 -19.187 1.00 83.81 136 ASN A C 1
ATOM 1045 O O . ASN A 1 136 ? 24.221 -8.695 -19.822 1.00 83.81 136 ASN A O 1
ATOM 1049 N N . LEU A 1 137 ? 25.161 -9.290 -17.867 1.00 84.94 137 LEU A N 1
ATOM 1050 C CA . LEU A 1 137 ? 24.555 -8.200 -17.103 1.00 84.94 137 LEU A CA 1
ATOM 1051 C C . LEU A 1 137 ? 25.192 -6.854 -17.486 1.00 84.94 137 LEU A C 1
ATOM 1053 O O . LEU A 1 137 ? 26.356 -6.829 -17.912 1.00 84.94 137 LEU A O 1
ATOM 1057 N N . PRO A 1 138 ? 24.469 -5.730 -17.347 1.00 82.00 138 PRO A N 1
ATOM 1058 C CA . PRO A 1 138 ? 25.073 -4.425 -17.574 1.00 82.00 138 PRO A CA 1
ATOM 1059 C C . PRO A 1 138 ? 26.231 -4.151 -16.608 1.00 82.00 138 PRO A C 1
ATOM 1061 O O . PRO A 1 138 ? 26.357 -4.781 -15.557 1.00 82.00 138 PRO A O 1
ATOM 1064 N N . ALA A 1 139 ? 27.136 -3.258 -17.012 1.00 78.62 139 ALA A N 1
ATOM 1065 C CA . ALA A 1 139 ? 28.447 -3.110 -16.382 1.00 78.62 139 ALA A CA 1
ATOM 1066 C C . ALA A 1 139 ? 28.356 -2.736 -14.895 1.00 78.62 139 ALA A C 1
ATOM 1068 O O . ALA A 1 139 ? 29.157 -3.227 -14.099 1.00 78.62 139 ALA A O 1
ATOM 1069 N N . SER A 1 140 ? 27.345 -1.950 -14.520 1.00 69.75 140 SER A N 1
ATOM 1070 C CA . SER A 1 140 ? 27.055 -1.568 -13.134 1.00 69.75 140 SER A CA 1
ATOM 1071 C C . SER A 1 140 ? 26.731 -2.762 -12.225 1.00 69.75 140 SER A C 1
ATOM 1073 O O . SER A 1 140 ? 27.147 -2.773 -11.068 1.00 69.75 140 SER A O 1
ATOM 1075 N N . GLU A 1 141 ? 26.104 -3.819 -12.751 1.00 71.25 141 GLU A N 1
ATOM 1076 C CA . GLU A 1 141 ? 25.800 -5.045 -11.995 1.00 71.25 141 GLU A CA 1
ATOM 1077 C C . GLU A 1 141 ? 26.869 -6.133 -12.126 1.00 71.25 141 GLU A C 1
ATOM 1079 O O . GLU A 1 141 ? 26.907 -7.046 -11.312 1.00 71.25 141 GLU A O 1
ATOM 1084 N N . LYS A 1 142 ? 27.820 -6.038 -13.066 1.00 65.50 142 LYS A N 1
ATOM 1085 C CA . LYS A 1 142 ? 28.959 -6.986 -13.106 1.00 65.50 142 LYS A CA 1
ATOM 1086 C C . LYS A 1 142 ? 29.803 -6.950 -11.831 1.00 65.50 142 LYS A C 1
ATOM 1088 O O . LYS A 1 142 ? 30.506 -7.913 -11.526 1.00 65.50 142 LYS A O 1
ATOM 1093 N N . HIS A 1 143 ? 29.765 -5.826 -11.121 1.00 58.56 143 HIS A N 1
ATOM 1094 C CA . HIS A 1 143 ? 30.525 -5.583 -9.901 1.00 58.56 143 HIS A CA 1
ATOM 1095 C C . HIS A 1 143 ? 29.708 -5.793 -8.618 1.00 58.56 143 HIS A C 1
ATOM 1097 O O . HIS A 1 143 ? 30.279 -5.709 -7.531 1.00 58.56 143 HIS A O 1
ATOM 1103 N N . ARG A 1 144 ? 28.406 -6.095 -8.728 1.00 64.19 144 ARG A N 1
ATOM 1104 C CA . ARG A 1 144 ? 27.503 -6.352 -7.601 1.00 64.19 144 ARG A CA 1
ATOM 1105 C C . ARG A 1 144 ? 26.944 -7.780 -7.680 1.00 64.19 144 ARG A C 1
ATOM 1107 O O . ARG A 1 144 ? 26.821 -8.348 -8.764 1.00 64.19 144 ARG A O 1
ATOM 1114 N N . PRO A 1 145 ? 26.626 -8.424 -6.549 1.00 58.31 145 PRO A N 1
ATOM 1115 C CA . PRO A 1 145 ? 25.850 -9.649 -6.589 1.00 58.31 145 PRO A CA 1
ATOM 1116 C C . PRO A 1 145 ? 24.421 -9.302 -7.025 1.00 58.31 145 PRO A C 1
ATOM 1118 O O . PRO A 1 145 ? 23.651 -8.764 -6.234 1.00 58.31 145 PRO A O 1
ATOM 1121 N N . ALA A 1 146 ? 24.051 -9.646 -8.263 1.00 65.94 146 ALA A N 1
ATOM 1122 C CA . ALA A 1 146 ? 22.654 -9.691 -8.697 1.00 65.94 146 ALA A CA 1
ATOM 1123 C C . ALA A 1 146 ? 21.931 -10.819 -7.935 1.00 65.94 146 ALA A C 1
ATOM 1125 O O . ALA A 1 146 ? 21.714 -11.920 -8.448 1.00 65.94 146 ALA A O 1
ATOM 1126 N N . ALA A 1 147 ? 21.647 -10.577 -6.656 1.00 71.00 147 ALA A N 1
ATOM 1127 C CA . ALA A 1 147 ? 21.075 -11.545 -5.737 1.00 71.00 147 ALA A CA 1
ATOM 1128 C C . ALA A 1 147 ? 19.783 -12.133 -6.321 1.00 71.00 147 ALA A C 1
ATOM 1130 O O . ALA A 1 147 ? 18.968 -11.403 -6.885 1.00 71.00 147 ALA A O 1
ATOM 1131 N N . GLY A 1 148 ? 19.614 -13.454 -6.226 1.00 74.12 148 GLY A N 1
ATOM 1132 C CA . GLY A 1 148 ? 18.453 -14.161 -6.771 1.00 74.12 148 GLY A CA 1
ATOM 1133 C C . GLY A 1 148 ? 18.434 -14.341 -8.295 1.00 74.12 148 GLY A C 1
ATOM 1134 O O . GLY A 1 148 ? 17.536 -15.020 -8.783 1.00 74.12 148 GLY A O 1
ATOM 1135 N N . PHE A 1 149 ? 19.397 -13.810 -9.063 1.00 81.81 149 PHE A N 1
ATOM 1136 C CA . PHE A 1 149 ? 19.413 -13.955 -10.531 1.00 81.81 149 PHE A CA 1
ATOM 1137 C C . PHE A 1 149 ? 19.563 -15.416 -10.990 1.00 81.81 149 PHE A C 1
ATOM 1139 O O . PHE A 1 149 ? 18.945 -15.833 -11.965 1.00 81.81 149 PHE A O 1
ATOM 1146 N N . ASP A 1 150 ? 20.339 -16.213 -10.253 1.00 81.12 150 ASP A N 1
ATOM 1147 C CA . ASP A 1 150 ? 20.574 -17.629 -10.561 1.00 81.12 150 ASP A CA 1
ATOM 1148 C C . ASP A 1 150 ? 19.408 -18.540 -10.088 1.00 81.12 150 ASP A C 1
ATOM 1150 O O . ASP A 1 150 ? 19.350 -19.717 -10.444 1.00 81.12 150 ASP A O 1
ATOM 1154 N N . ASN A 1 151 ? 18.440 -18.007 -9.326 1.00 81.88 151 ASN A N 1
ATOM 1155 C CA . ASN A 1 151 ? 17.372 -18.766 -8.661 1.00 81.88 151 ASN A CA 1
ATOM 1156 C C . ASN A 1 151 ? 16.093 -18.921 -9.513 1.00 81.88 151 ASN A C 1
ATOM 1158 O O . ASN A 1 151 ? 14.970 -18.727 -9.053 1.00 81.88 151 ASN A O 1
ATOM 1162 N N . ILE A 1 152 ? 16.251 -19.264 -10.792 1.00 80.81 152 ILE A N 1
ATOM 1163 C CA . ILE A 1 152 ? 15.135 -19.349 -11.755 1.00 80.81 152 ILE A CA 1
ATOM 1164 C C . ILE A 1 152 ? 14.090 -20.410 -11.348 1.00 80.81 152 ILE A C 1
ATOM 1166 O O . ILE A 1 152 ? 12.901 -20.264 -11.634 1.00 80.81 152 ILE A O 1
ATOM 1170 N N . GLU A 1 153 ? 14.513 -21.463 -10.643 1.00 83.12 153 GLU A N 1
ATOM 1171 C CA . GLU A 1 153 ? 13.640 -22.556 -10.191 1.00 83.12 153 GLU A CA 1
ATOM 1172 C C . GLU A 1 153 ? 12.680 -22.151 -9.060 1.00 83.12 153 GLU A C 1
ATOM 1174 O O . GLU A 1 153 ? 11.722 -22.882 -8.794 1.00 83.12 153 GLU A O 1
ATOM 1179 N N . ALA A 1 154 ? 12.869 -20.986 -8.428 1.00 84.19 154 ALA A N 1
ATOM 1180 C CA . ALA A 1 154 ? 12.012 -20.527 -7.335 1.00 84.19 154 ALA A CA 1
ATOM 1181 C C . ALA A 1 154 ? 10.532 -20.397 -7.723 1.00 84.19 154 ALA A C 1
ATOM 1183 O O . ALA A 1 154 ? 9.650 -20.583 -6.887 1.00 84.19 154 ALA A O 1
ATOM 1184 N N . PHE A 1 155 ? 10.244 -20.140 -9.002 1.00 86.31 155 PHE A N 1
ATOM 1185 C CA . PHE A 1 155 ? 8.875 -20.013 -9.504 1.00 86.31 155 PHE A CA 1
ATOM 1186 C C . PHE A 1 155 ? 8.197 -21.358 -9.779 1.00 86.31 155 PHE A C 1
ATOM 1188 O O . PHE A 1 155 ? 6.974 -21.424 -9.888 1.00 86.31 155 PHE A O 1
ATOM 1195 N N . ARG A 1 156 ? 8.960 -22.455 -9.871 1.00 83.75 156 ARG A N 1
ATOM 1196 C CA . ARG A 1 156 ? 8.427 -23.745 -10.320 1.00 83.75 156 ARG A CA 1
ATOM 1197 C C . ARG A 1 156 ? 7.387 -24.314 -9.360 1.00 83.75 156 ARG A C 1
ATOM 1199 O O . ARG A 1 156 ? 6.317 -24.723 -9.805 1.00 83.75 156 ARG A O 1
ATOM 1206 N N . ALA A 1 157 ? 7.691 -24.365 -8.064 1.00 82.50 157 ALA A N 1
ATOM 1207 C CA . ALA A 1 157 ? 6.767 -24.920 -7.075 1.00 82.50 157 ALA A CA 1
ATOM 1208 C C . ALA A 1 157 ? 5.478 -24.080 -6.938 1.00 82.50 157 ALA A C 1
ATOM 1210 O O . ALA A 1 157 ? 4.402 -24.674 -7.042 1.00 82.50 157 ALA A O 1
ATOM 1211 N N . PRO A 1 158 ? 5.543 -22.736 -6.822 1.00 82.81 158 PRO A N 1
ATOM 1212 C CA . PRO A 1 158 ? 4.347 -21.892 -6.853 1.00 82.81 158 PRO A CA 1
ATOM 1213 C C . PRO A 1 158 ? 3.509 -22.054 -8.127 1.00 82.81 158 PRO A C 1
ATOM 1215 O O . PRO A 1 158 ? 2.288 -22.126 -8.052 1.00 82.81 158 PRO A O 1
ATOM 1218 N N . PHE A 1 159 ? 4.135 -22.192 -9.301 1.00 83.62 159 PHE A N 1
ATOM 1219 C CA . PHE A 1 159 ? 3.408 -22.404 -10.560 1.00 83.62 159 PHE A CA 1
ATOM 1220 C C . PHE A 1 159 ? 2.662 -23.728 -10.589 1.00 83.62 159 PHE A C 1
ATOM 1222 O O . PHE A 1 159 ? 1.514 -23.791 -11.030 1.00 83.62 159 PHE A O 1
ATOM 1229 N N . VAL A 1 160 ? 3.329 -24.795 -10.151 1.00 79.06 160 VAL A N 1
ATOM 1230 C CA . VAL A 1 160 ? 2.733 -26.127 -10.067 1.00 79.06 160 VAL A CA 1
ATOM 1231 C C . VAL A 1 160 ? 1.537 -26.101 -9.121 1.00 79.06 160 VAL A C 1
ATOM 1233 O O . VAL A 1 160 ? 0.478 -26.613 -9.477 1.00 79.06 160 VAL A O 1
ATOM 1236 N N . ASP A 1 161 ? 1.671 -25.468 -7.957 1.00 79.00 161 ASP A N 1
ATOM 1237 C CA . ASP A 1 161 ? 0.580 -25.328 -6.994 1.00 79.00 161 ASP A CA 1
ATOM 1238 C C . ASP A 1 161 ? -0.588 -24.501 -7.564 1.00 79.00 161 ASP A C 1
ATOM 1240 O O . ASP A 1 161 ? -1.729 -24.973 -7.586 1.00 79.00 161 ASP A O 1
ATOM 1244 N N . PHE A 1 162 ? -0.299 -23.326 -8.132 1.00 81.81 162 PHE A N 1
ATOM 1245 C CA . PHE A 1 162 ? -1.293 -22.448 -8.750 1.00 81.81 162 PHE A CA 1
ATOM 1246 C C . PHE A 1 162 ? -2.053 -23.137 -9.888 1.00 81.81 162 PHE A C 1
ATOM 1248 O O . PHE A 1 162 ? -3.288 -23.140 -9.899 1.00 81.81 162 PHE A O 1
ATOM 1255 N N . LEU A 1 163 ? -1.351 -23.760 -10.841 1.00 75.06 163 LEU A N 1
ATOM 1256 C CA . LEU A 1 163 ? -2.011 -24.433 -11.960 1.00 75.06 163 LEU A CA 1
ATOM 1257 C C . LEU A 1 163 ? -2.774 -25.680 -11.507 1.00 75.06 163 LEU A C 1
ATOM 1259 O O . LEU A 1 163 ? -3.851 -25.941 -12.046 1.00 75.06 163 LEU A O 1
ATOM 1263 N N . SER A 1 164 ? -2.270 -26.416 -10.508 1.00 76.19 164 SER A N 1
ATOM 1264 C CA . SER A 1 164 ? -2.990 -27.576 -9.969 1.00 76.19 164 SER A CA 1
ATOM 1265 C C . SER A 1 164 ? -4.326 -27.169 -9.363 1.00 76.19 164 SER A C 1
ATOM 1267 O O . SER A 1 164 ? -5.353 -27.773 -9.669 1.00 76.19 164 SER A O 1
ATOM 1269 N N . LYS A 1 165 ? -4.322 -26.105 -8.552 1.00 76.81 165 LYS A N 1
ATOM 1270 C CA . LYS A 1 165 ? -5.525 -25.554 -7.918 1.00 76.81 165 LYS A CA 1
ATOM 1271 C C . LYS A 1 165 ? -6.495 -24.965 -8.940 1.00 76.81 165 LYS A C 1
ATOM 1273 O O . LYS A 1 165 ? -7.691 -25.223 -8.863 1.00 76.81 165 LYS A O 1
ATOM 1278 N N . THR A 1 166 ? -5.984 -24.203 -9.905 1.00 72.12 166 THR A N 1
ATOM 1279 C CA . THR A 1 166 ? -6.814 -23.436 -10.847 1.00 72.12 166 THR A CA 1
ATOM 1280 C C . THR A 1 166 ? -7.435 -24.310 -11.932 1.00 72.12 166 THR A C 1
ATOM 1282 O O . THR A 1 166 ? -8.592 -24.114 -12.297 1.00 72.12 166 THR A O 1
ATOM 1285 N N . TYR A 1 167 ? -6.689 -25.289 -12.451 1.00 73.25 167 TYR A N 1
ATOM 1286 C CA . TYR A 1 167 ? -7.118 -26.103 -13.594 1.00 73.25 167 TYR A CA 1
ATOM 1287 C C . TYR A 1 167 ? -7.473 -27.544 -13.217 1.00 73.25 167 TYR A C 1
ATOM 1289 O O . TYR A 1 167 ? -7.816 -28.329 -14.100 1.00 73.25 167 TYR A O 1
ATOM 1297 N N . ASN A 1 168 ? -7.421 -27.891 -11.925 1.00 76.38 168 ASN A N 1
ATOM 1298 C CA . ASN A 1 168 ? -7.700 -29.234 -11.411 1.00 76.38 168 ASN A CA 1
ATOM 1299 C C . ASN A 1 168 ? -6.892 -30.323 -12.147 1.00 76.38 168 ASN A C 1
ATOM 1301 O O . ASN A 1 168 ? -7.413 -31.372 -12.534 1.00 76.38 168 ASN A O 1
ATOM 1305 N N . VAL A 1 169 ? -5.612 -30.037 -12.387 1.00 75.19 169 VAL A N 1
ATOM 1306 C CA . VAL A 1 169 ? -4.650 -30.954 -13.011 1.00 75.19 169 VAL A CA 1
ATOM 1307 C C . VAL A 1 169 ? -3.572 -31.324 -12.003 1.00 75.19 169 VAL A C 1
ATOM 1309 O O . VAL A 1 169 ? -3.178 -30.500 -11.189 1.00 75.19 169 VAL A O 1
ATOM 1312 N N . ASP A 1 170 ? -3.058 -32.552 -12.054 1.00 77.25 170 ASP A N 1
ATOM 1313 C CA . ASP A 1 170 ? -1.876 -32.914 -11.268 1.00 77.25 170 ASP A CA 1
ATOM 1314 C C . ASP A 1 170 ? -0.625 -32.314 -11.926 1.00 77.25 170 ASP A C 1
ATOM 1316 O O . ASP A 1 170 ? 0.056 -32.961 -12.728 1.00 77.25 170 ASP A O 1
ATOM 1320 N N . ALA A 1 171 ? -0.334 -31.045 -11.627 1.00 69.25 171 ALA A N 1
ATOM 1321 C CA . ALA A 1 171 ? 0.813 -30.358 -12.211 1.00 69.25 171 ALA A CA 1
ATOM 1322 C C . ALA A 1 171 ? 2.154 -30.799 -11.600 1.00 69.25 171 ALA A C 1
ATOM 1324 O O . ALA A 1 171 ? 3.204 -30.338 -12.052 1.00 69.25 171 ALA A O 1
ATOM 1325 N N . SER A 1 172 ? 2.155 -31.712 -10.616 1.00 73.56 172 SER A N 1
ATOM 1326 C CA . SER A 1 172 ? 3.394 -32.308 -10.099 1.00 73.56 172 SER A CA 1
ATOM 1327 C C . SER A 1 172 ? 4.101 -33.164 -11.158 1.00 73.56 172 SER A C 1
ATOM 1329 O O . SER A 1 172 ? 5.317 -33.361 -11.099 1.00 73.56 172 SER A O 1
ATOM 1331 N N . GLN A 1 173 ? 3.358 -33.625 -12.171 1.00 77.31 173 GLN A N 1
ATOM 1332 C CA . GLN A 1 173 ? 3.895 -34.368 -13.301 1.00 77.31 173 GLN A CA 1
ATOM 1333 C C . GLN A 1 173 ? 4.066 -33.455 -14.517 1.00 77.31 173 GLN A C 1
ATOM 1335 O O . GLN A 1 173 ? 3.105 -33.004 -15.138 1.00 77.31 173 GLN A O 1
ATOM 1340 N N . GLU A 1 174 ? 5.319 -33.226 -14.910 1.00 74.62 174 GLU A N 1
ATOM 1341 C CA . GLU A 1 174 ? 5.678 -32.291 -15.986 1.00 74.62 174 GLU A CA 1
ATOM 1342 C C . GLU A 1 174 ? 4.960 -32.576 -17.317 1.00 74.62 174 GLU A C 1
ATOM 1344 O O . GLU A 1 174 ? 4.576 -31.650 -18.025 1.00 74.62 174 GLU A O 1
ATOM 1349 N N . HIS A 1 175 ? 4.721 -33.848 -17.648 1.00 76.81 175 HIS A N 1
ATOM 1350 C CA . HIS A 1 175 ? 4.021 -34.236 -18.877 1.00 76.81 175 HIS A CA 1
ATOM 1351 C C . HIS A 1 175 ? 2.511 -33.928 -18.861 1.00 76.81 175 HIS A C 1
ATOM 1353 O O . HIS A 1 175 ? 1.897 -33.905 -19.925 1.00 76.81 175 HIS A O 1
ATOM 1359 N N . ILE A 1 176 ? 1.925 -33.681 -17.683 1.00 70.00 176 ILE A N 1
ATOM 1360 C CA . ILE A 1 176 ? 0.533 -33.240 -17.499 1.00 70.00 176 ILE A CA 1
ATOM 1361 C C . ILE A 1 176 ? 0.468 -31.707 -17.486 1.00 70.00 176 ILE A C 1
ATOM 1363 O O . ILE A 1 176 ? -0.389 -31.116 -18.139 1.00 70.00 176 ILE A O 1
ATOM 1367 N N . PHE A 1 177 ? 1.407 -31.058 -16.792 1.00 77.12 177 PHE A N 1
ATOM 1368 C CA . PHE A 1 177 ? 1.514 -29.598 -16.692 1.00 77.12 177 PHE A CA 1
ATOM 1369 C C . PHE A 1 177 ? 1.852 -28.926 -18.029 1.00 77.12 177 PHE A C 1
ATOM 1371 O O . PHE A 1 177 ? 1.246 -27.918 -18.397 1.00 77.12 177 PHE A O 1
ATOM 1378 N N . ARG A 1 178 ? 2.828 -29.473 -18.764 1.00 80.50 178 ARG A N 1
ATOM 1379 C CA . ARG A 1 178 ? 3.414 -28.814 -19.938 1.00 80.50 178 ARG A CA 1
ATOM 1380 C C . ARG A 1 178 ? 2.380 -28.486 -21.027 1.00 80.50 178 ARG A C 1
ATOM 1382 O O . ARG A 1 178 ? 2.367 -27.335 -21.452 1.00 80.50 178 ARG A O 1
ATOM 1389 N N . PRO A 1 179 ? 1.471 -29.397 -21.433 1.00 80.38 179 PRO A N 1
ATOM 1390 C CA . PRO A 1 179 ? 0.448 -29.075 -22.431 1.00 80.38 179 PRO A CA 1
ATOM 1391 C C . PRO A 1 179 ? -0.508 -27.956 -21.996 1.00 80.38 179 PRO A C 1
ATOM 1393 O O . PRO A 1 179 ? -0.943 -27.161 -22.827 1.00 80.38 179 PRO A O 1
ATOM 1396 N N . VAL A 1 180 ? -0.834 -27.877 -20.698 1.00 76.25 180 VAL A N 1
ATOM 1397 C CA . VAL A 1 180 ? -1.690 -26.813 -20.151 1.00 76.25 180 VAL A CA 1
ATOM 1398 C C . VAL A 1 180 ? -0.964 -25.475 -20.234 1.00 76.25 180 VAL A C 1
ATOM 1400 O O . VAL A 1 180 ? -1.505 -24.528 -20.797 1.00 76.25 180 VAL A O 1
ATOM 1403 N N . TYR A 1 181 ? 0.280 -25.411 -19.753 1.00 82.12 181 TYR A N 1
ATOM 1404 C CA . TYR A 1 181 ? 1.108 -24.206 -19.831 1.00 82.12 181 TYR A CA 1
ATOM 1405 C C . TYR A 1 181 ? 1.294 -23.727 -21.279 1.00 82.12 181 TYR A C 1
ATOM 1407 O O . TYR A 1 181 ? 1.062 -22.558 -21.578 1.00 82.12 181 TYR A O 1
ATOM 1415 N N . GLU A 1 182 ? 1.660 -24.631 -22.193 1.00 86.44 182 GLU A N 1
ATOM 1416 C CA . GLU A 1 182 ? 1.869 -24.319 -23.613 1.00 86.44 182 GLU A CA 1
ATOM 1417 C C . GLU A 1 182 ? 0.596 -23.786 -24.275 1.00 86.44 182 GLU A C 1
ATOM 1419 O O . GLU A 1 182 ? 0.655 -22.804 -25.019 1.00 86.44 182 GLU A O 1
ATOM 1424 N N . LYS A 1 183 ? -0.563 -24.386 -23.973 1.00 82.62 183 LYS A N 1
ATOM 1425 C CA . LYS A 1 183 ? -1.852 -23.899 -24.468 1.00 82.62 183 LYS A CA 1
ATOM 1426 C C . LYS A 1 183 ? -2.162 -22.503 -23.931 1.00 82.62 183 LYS A C 1
ATOM 1428 O O . LYS A 1 183 ? -2.506 -21.626 -24.716 1.00 82.62 183 LYS A O 1
ATOM 1433 N N . LEU A 1 184 ? -2.017 -22.286 -22.624 1.00 81.12 184 LEU A N 1
ATOM 1434 C CA . LEU A 1 184 ? -2.288 -20.988 -22.002 1.00 81.12 184 LEU A CA 1
ATOM 1435 C C . LEU A 1 184 ? -1.380 -19.888 -22.570 1.00 81.12 184 LEU A C 1
ATOM 1437 O O . LEU A 1 184 ? -1.848 -18.800 -22.903 1.00 81.12 184 LEU A O 1
ATOM 1441 N N . GLN A 1 185 ? -0.094 -20.197 -22.739 1.00 90.75 185 GLN A N 1
ATOM 1442 C CA . GLN A 1 185 ? 0.870 -19.288 -23.341 1.00 90.75 185 GLN A CA 1
ATOM 1443 C C . GLN A 1 185 ? 0.520 -18.989 -24.805 1.00 90.75 185 GLN A C 1
ATOM 1445 O O . GLN A 1 185 ? 0.579 -17.832 -25.213 1.00 90.75 185 GLN A O 1
ATOM 1450 N N . SER A 1 186 ? 0.140 -20.000 -25.596 1.00 86.88 186 SER A N 1
ATOM 1451 C CA . SER A 1 186 ? -0.279 -19.798 -26.990 1.00 86.88 186 SER A CA 1
ATOM 1452 C C . SER A 1 186 ? -1.519 -18.913 -27.077 1.00 86.88 186 SER A C 1
ATOM 1454 O O . SER A 1 186 ? -1.514 -17.945 -27.830 1.00 86.88 186 SER A O 1
ATOM 1456 N N . ASP A 1 187 ? -2.537 -19.190 -26.258 1.00 83.44 187 ASP A N 1
ATOM 1457 C CA . ASP A 1 187 ? -3.780 -18.415 -26.206 1.00 83.44 187 ASP A CA 1
ATOM 1458 C C . ASP A 1 187 ? -3.504 -16.941 -25.834 1.00 83.44 187 ASP A C 1
ATOM 1460 O O . ASP A 1 187 ? -4.134 -16.029 -26.378 1.00 83.44 187 ASP A O 1
ATOM 1464 N N . TYR A 1 188 ? -2.538 -16.689 -24.939 1.00 88.19 188 TYR A N 1
ATOM 1465 C CA . TYR A 1 188 ? -2.082 -15.341 -24.587 1.00 88.19 188 TYR A CA 1
ATOM 1466 C C . TYR A 1 188 ? -1.354 -14.655 -25.752 1.00 88.19 188 TYR A C 1
ATOM 1468 O O . TYR A 1 188 ? -1.678 -13.521 -26.107 1.00 88.19 188 TYR A O 1
ATOM 1476 N N . VAL A 1 189 ? -0.392 -15.340 -26.378 1.00 92.25 189 VAL A N 1
ATOM 1477 C CA . VAL A 1 189 ? 0.375 -14.800 -27.511 1.00 92.25 189 VAL A CA 1
ATOM 1478 C C . VAL A 1 189 ? -0.553 -14.472 -28.679 1.00 92.25 189 VAL A C 1
ATOM 1480 O O . VAL A 1 189 ? -0.510 -13.361 -29.198 1.00 92.25 189 VAL A O 1
ATOM 1483 N N . ASP A 1 190 ? -1.439 -15.390 -29.065 1.00 91.12 190 ASP A N 1
ATOM 1484 C CA . ASP A 1 190 ? -2.353 -15.191 -30.192 1.00 91.12 190 ASP A CA 1
ATOM 1485 C C . ASP A 1 190 ? -3.344 -14.044 -29.943 1.00 91.12 190 ASP A C 1
ATOM 1487 O O . ASP A 1 190 ? -3.703 -13.323 -30.874 1.00 91.12 190 ASP A O 1
ATOM 1491 N N . ARG A 1 191 ? -3.748 -13.827 -28.685 1.00 90.44 191 ARG A N 1
ATOM 1492 C CA . ARG A 1 191 ? -4.622 -12.715 -28.290 1.00 90.44 191 ARG A CA 1
ATOM 1493 C C . ARG A 1 191 ? -3.964 -11.346 -28.467 1.00 90.44 191 ARG A C 1
ATOM 1495 O O . ARG A 1 191 ? -4.644 -10.408 -28.890 1.00 90.44 191 ARG A O 1
ATOM 1502 N N . TYR A 1 192 ? -2.685 -11.231 -28.113 1.00 92.94 192 TYR A N 1
ATOM 1503 C CA . TYR A 1 192 ? -1.971 -9.953 -28.050 1.00 92.94 192 TYR A CA 1
ATOM 1504 C C . TYR A 1 192 ? -1.003 -9.710 -29.210 1.00 92.94 192 TYR A C 1
ATOM 1506 O O . TYR A 1 192 ? -0.441 -8.620 -29.302 1.00 92.94 192 TYR A O 1
ATOM 1514 N N . ARG A 1 193 ? -0.833 -10.669 -30.126 1.00 94.69 193 ARG A N 1
ATOM 1515 C CA . ARG A 1 193 ? -0.019 -10.490 -31.333 1.00 94.69 193 ARG A CA 1
ATOM 1516 C C . ARG A 1 193 ? -0.547 -9.327 -32.180 1.00 94.69 193 ARG A C 1
ATOM 1518 O O . ARG A 1 193 ? -1.715 -9.289 -32.563 1.00 94.69 193 ARG A O 1
ATOM 1525 N N . GLY A 1 194 ? 0.327 -8.372 -32.478 1.00 93.38 194 GLY A N 1
ATOM 1526 C CA . GLY A 1 194 ? 0.017 -7.109 -33.149 1.00 93.38 194 GLY A CA 1
ATOM 1527 C C . GLY A 1 194 ? -0.722 -6.092 -32.270 1.00 93.38 194 GLY A C 1
ATOM 1528 O O . GLY A 1 194 ? -1.094 -5.027 -32.759 1.00 93.38 194 GLY A O 1
ATOM 1529 N N . ARG A 1 195 ? -0.956 -6.416 -30.993 1.00 93.50 195 ARG A N 1
ATOM 1530 C CA . ARG A 1 195 ? -1.752 -5.654 -30.015 1.00 93.50 195 ARG A CA 1
ATOM 1531 C C . ARG A 1 195 ? -1.009 -5.513 -28.683 1.00 93.50 195 ARG A C 1
ATOM 1533 O O . ARG A 1 195 ? -1.627 -5.385 -27.631 1.00 93.50 195 ARG A O 1
ATOM 1540 N N . VAL A 1 196 ? 0.324 -5.516 -28.717 1.00 91.00 196 VAL A N 1
ATOM 1541 C CA . VAL A 1 196 ? 1.171 -5.405 -27.517 1.00 91.00 196 VAL A CA 1
ATOM 1542 C C . VAL A 1 196 ? 0.880 -4.147 -26.683 1.00 91.00 196 VAL A C 1
ATOM 1544 O O . VAL A 1 196 ? 1.001 -4.172 -25.463 1.00 91.00 196 VAL A O 1
ATOM 1547 N N . SER A 1 197 ? 0.412 -3.065 -27.314 1.00 88.94 197 SER A N 1
ATOM 1548 C CA . SER A 1 197 ? -0.012 -1.827 -26.646 1.00 88.94 197 SER A CA 1
ATOM 1549 C C . SER A 1 197 ? -1.289 -1.942 -25.823 1.00 88.94 197 SER A C 1
ATOM 1551 O O . SER A 1 197 ? -1.562 -1.063 -25.009 1.00 88.94 197 SER A O 1
ATOM 1553 N N . GLU A 1 198 ? -2.053 -3.013 -26.011 1.00 88.50 198 GLU A N 1
ATOM 1554 C CA . GLU A 1 198 ? -3.228 -3.327 -25.205 1.00 88.50 198 GLU A CA 1
ATOM 1555 C C . GLU A 1 198 ? -2.884 -4.176 -23.981 1.00 88.50 198 GLU A C 1
ATOM 1557 O O . GLU A 1 198 ? -3.739 -4.384 -23.119 1.00 88.50 198 GLU A O 1
ATOM 1562 N N . ILE A 1 199 ? -1.642 -4.665 -23.887 1.00 84.69 199 ILE A N 1
ATOM 1563 C CA . ILE A 1 199 ? -1.164 -5.289 -22.662 1.00 84.69 199 ILE A CA 1
ATOM 1564 C C . ILE A 1 199 ? -0.936 -4.185 -21.648 1.00 84.69 199 ILE A C 1
ATOM 1566 O O . ILE A 1 199 ? -0.075 -3.316 -21.798 1.00 84.69 199 ILE A O 1
ATOM 1570 N N . SER A 1 200 ? -1.721 -4.251 -20.589 1.00 76.94 200 SER A N 1
ATOM 1571 C CA . SER A 1 200 ? -1.504 -3.482 -19.389 1.00 76.94 200 SER A CA 1
ATOM 1572 C C . SER A 1 200 ? -1.995 -4.327 -18.238 1.00 76.94 200 SER A C 1
ATOM 1574 O O . SER A 1 200 ? -3.184 -4.635 -18.159 1.00 76.94 200 SER A O 1
ATOM 1576 N N . ASN A 1 201 ? -1.078 -4.733 -17.370 1.00 69.06 201 ASN A N 1
ATOM 1577 C CA . ASN A 1 201 ? -1.462 -5.381 -16.129 1.00 69.06 201 ASN A CA 1
ATOM 1578 C C . ASN A 1 201 ? -1.411 -4.423 -14.943 1.00 69.06 201 ASN A C 1
ATOM 1580 O O . ASN A 1 201 ? -1.576 -4.937 -13.844 1.00 69.06 201 ASN A O 1
ATOM 1584 N N . PHE A 1 202 ? -1.230 -3.098 -15.158 1.00 54.22 202 PHE A N 1
ATOM 1585 C CA . PHE A 1 202 ? -1.100 -2.087 -14.097 1.00 54.22 202 PHE A CA 1
ATOM 1586 C C . PHE A 1 202 ? -2.031 -2.455 -12.956 1.00 54.22 202 PHE A C 1
ATOM 1588 O O . PHE A 1 202 ? -3.254 -2.293 -13.042 1.00 54.22 202 PHE A O 1
ATOM 1595 N N . THR A 1 203 ? -1.451 -3.044 -11.907 1.00 44.88 203 THR A N 1
ATOM 1596 C CA . THR A 1 203 ? -2.250 -3.809 -10.950 1.00 44.88 203 THR A CA 1
ATOM 1597 C C . THR A 1 203 ? -3.161 -2.885 -10.133 1.00 44.88 203 THR A C 1
ATOM 1599 O O . THR A 1 203 ? -4.114 -3.319 -9.485 1.00 44.88 203 THR A O 1
ATOM 1602 N N . HIS A 1 204 ? -2.945 -1.581 -10.305 1.00 39.34 204 HIS A N 1
ATOM 1603 C CA . HIS A 1 204 ? -3.678 -0.451 -9.788 1.00 39.34 204 HIS A CA 1
ATOM 1604 C C . HIS A 1 204 ? -4.412 0.249 -10.936 1.00 39.34 204 HIS A C 1
ATOM 1606 O O . HIS A 1 204 ? -3.833 1.028 -11.692 1.00 39.34 204 HIS A O 1
ATOM 1612 N N . GLY A 1 205 ? -5.713 -0.025 -11.056 1.00 32.00 205 GLY A N 1
ATOM 1613 C CA . GLY A 1 205 ? -6.595 0.768 -11.899 1.00 32.00 205 GLY A CA 1
ATOM 1614 C C . GLY A 1 205 ? -6.440 2.252 -11.567 1.00 32.00 205 GLY A C 1
ATOM 1615 O O . GLY A 1 205 ? -6.636 2.670 -10.427 1.00 32.00 205 GLY A O 1
ATOM 1616 N N . HIS A 1 206 ? -6.101 3.046 -12.578 1.00 32.62 206 HIS A N 1
ATOM 1617 C CA . HIS A 1 206 ? -6.246 4.494 -12.565 1.00 32.62 206 HIS A CA 1
ATOM 1618 C C . HIS A 1 206 ? -7.742 4.858 -12.570 1.00 32.62 206 HIS A C 1
ATOM 1620 O O . HIS A 1 206 ? -8.283 5.298 -13.579 1.00 32.62 206 HIS A O 1
ATOM 1626 N N . GLY A 1 207 ? -8.415 4.660 -11.439 1.00 29.45 207 GLY A N 1
ATOM 1627 C CA . GLY A 1 207 ? -9.651 5.347 -11.084 1.00 29.45 207 GLY A CA 1
ATOM 1628 C C . GLY A 1 207 ? -9.337 6.288 -9.931 1.00 29.45 207 GLY A C 1
ATOM 1629 O O . GLY A 1 207 ? -9.454 5.860 -8.799 1.00 29.45 207 GLY A O 1
ATOM 1630 N N . GLU A 1 208 ? -8.883 7.505 -10.254 1.00 29.89 208 GLU A N 1
ATOM 1631 C CA . GLU A 1 208 ? -8.485 8.602 -9.346 1.00 29.89 208 GLU A CA 1
ATOM 1632 C C . GLU A 1 208 ? -7.471 8.261 -8.213 1.00 29.89 208 GLU A C 1
ATOM 1634 O O . GLU A 1 208 ? -7.547 7.236 -7.546 1.00 29.89 208 GLU A O 1
ATOM 1639 N N . PRO A 1 209 ? -6.432 9.089 -8.004 1.00 36.66 209 PRO A N 1
ATOM 1640 C CA . PRO A 1 209 ? -5.246 8.703 -7.245 1.00 36.66 209 PRO A CA 1
ATOM 1641 C C . PRO A 1 209 ? -5.436 8.769 -5.714 1.00 36.66 209 PRO A C 1
ATOM 1643 O O . PRO A 1 209 ? -4.902 9.679 -5.094 1.00 36.66 209 PRO A O 1
ATOM 1646 N N . ASP A 1 210 ? -6.074 7.774 -5.096 1.00 33.81 210 ASP A N 1
ATOM 1647 C CA . ASP A 1 210 ? -5.796 7.398 -3.695 1.00 33.81 210 ASP A CA 1
ATOM 1648 C C . ASP A 1 210 ? -4.628 6.393 -3.707 1.00 33.81 210 ASP A C 1
ATOM 1650 O O . ASP A 1 210 ? -4.816 5.175 -3.673 1.00 33.81 210 ASP A O 1
ATOM 1654 N N . TYR A 1 211 ? -3.399 6.895 -3.868 1.00 33.88 211 TYR A N 1
ATOM 1655 C CA . TYR A 1 211 ? -2.195 6.057 -3.879 1.00 33.88 211 TYR A CA 1
ATOM 1656 C C . TYR A 1 211 ? -1.475 6.085 -2.526 1.00 33.88 211 TYR A C 1
ATOM 1658 O O . TYR A 1 211 ? -1.185 7.176 -2.042 1.00 33.88 211 TYR A O 1
ATOM 1666 N N . PRO A 1 212 ? -1.001 4.937 -2.013 1.00 35.41 212 PRO A N 1
ATOM 1667 C CA . PRO A 1 212 ? 0.252 4.892 -1.273 1.00 35.41 212 PRO A CA 1
ATOM 1668 C C . PRO A 1 212 ? 1.405 4.861 -2.298 1.00 35.41 212 PRO A C 1
ATOM 1670 O O . PRO A 1 212 ? 1.407 4.013 -3.193 1.00 35.41 212 PRO A O 1
ATOM 1673 N N . ARG A 1 213 ? 2.358 5.804 -2.236 1.00 41.28 213 ARG A N 1
ATOM 1674 C CA . ARG A 1 213 ? 3.520 5.869 -3.152 1.00 41.28 213 ARG A CA 1
ATOM 1675 C C . 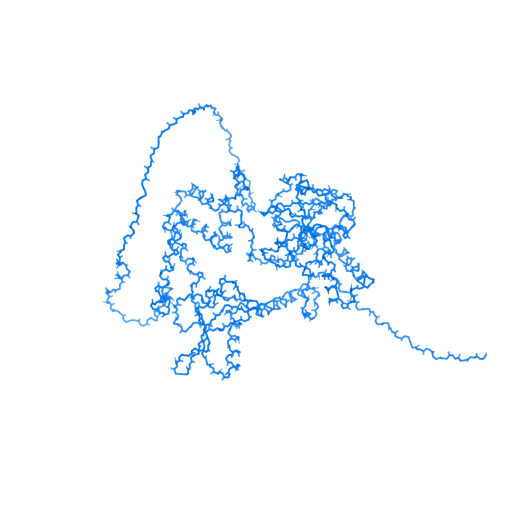ARG A 1 213 ? 4.858 5.939 -2.397 1.00 41.28 213 ARG A C 1
ATOM 1677 O O . ARG A 1 213 ? 4.885 6.425 -1.277 1.00 41.28 213 ARG A O 1
ATOM 1684 N N . PRO A 1 214 ? 5.982 5.543 -3.027 1.00 33.09 214 PRO A N 1
ATOM 1685 C CA . PRO A 1 214 ? 7.296 5.339 -2.430 1.00 33.09 214 PRO A CA 1
ATOM 1686 C C . PRO A 1 214 ? 8.251 6.510 -2.745 1.00 33.09 214 PRO A C 1
ATOM 1688 O O . PRO A 1 214 ? 9.466 6.335 -2.740 1.00 33.09 214 PRO A O 1
ATOM 1691 N N . PHE A 1 215 ? 7.732 7.700 -3.082 1.00 40.19 215 PHE A N 1
ATOM 1692 C CA . PHE A 1 215 ? 8.535 8.865 -3.498 1.00 40.19 215 PHE A CA 1
ATOM 1693 C C . PHE A 1 215 ? 9.346 9.503 -2.352 1.00 40.19 215 PHE A C 1
ATOM 1695 O O . PHE A 1 215 ? 10.065 10.476 -2.563 1.00 40.19 215 PHE A O 1
ATOM 1702 N N . LEU A 1 216 ? 9.252 8.961 -1.140 1.00 49.16 216 LEU A N 1
ATOM 1703 C CA . LEU A 1 216 ? 9.345 9.769 0.077 1.00 49.16 216 LEU A CA 1
ATOM 1704 C C . LEU A 1 216 ? 10.695 9.607 0.811 1.00 49.16 216 LEU A C 1
ATOM 1706 O O . LEU A 1 216 ? 10.952 10.277 1.806 1.00 49.16 216 LEU A O 1
ATOM 1710 N N . HIS A 1 217 ? 11.601 8.753 0.309 1.00 48.41 217 HIS A N 1
ATOM 1711 C CA . HIS A 1 217 ? 12.951 8.569 0.878 1.00 48.41 217 HIS A CA 1
ATOM 1712 C C . HIS A 1 217 ? 14.048 9.415 0.207 1.00 48.41 217 HIS A C 1
ATOM 1714 O O . HIS A 1 217 ? 15.181 9.419 0.681 1.00 48.41 217 HIS A O 1
ATOM 1720 N N . GLY A 1 218 ? 13.730 10.130 -0.879 1.00 61.00 218 GLY A N 1
ATOM 1721 C CA . GLY A 1 218 ? 14.696 10.949 -1.623 1.00 61.00 218 GLY A CA 1
ATOM 1722 C C . GLY A 1 218 ? 14.639 12.445 -1.316 1.00 61.00 218 GLY A C 1
ATOM 1723 O O . GLY A 1 218 ? 15.530 13.173 -1.740 1.00 61.00 218 GLY A O 1
ATOM 1724 N N . ILE A 1 219 ? 13.611 12.928 -0.616 1.00 73.12 219 ILE A N 1
ATOM 1725 C CA . ILE A 1 219 ? 13.470 14.355 -0.316 1.00 73.12 219 ILE A CA 1
ATOM 1726 C C . ILE A 1 219 ? 14.422 14.712 0.822 1.00 73.12 219 ILE A C 1
ATOM 1728 O O . ILE A 1 219 ? 14.291 14.229 1.948 1.00 73.12 219 ILE A O 1
ATOM 1732 N N . ASP A 1 220 ? 15.375 15.598 0.543 1.00 82.00 220 ASP A N 1
ATOM 1733 C CA . ASP A 1 220 ? 16.123 16.260 1.599 1.00 82.00 220 ASP A CA 1
ATOM 1734 C C . ASP A 1 220 ? 15.219 17.348 2.180 1.00 82.00 220 ASP A C 1
ATOM 1736 O O . ASP A 1 220 ? 15.180 18.491 1.715 1.00 82.00 220 ASP A O 1
ATOM 1740 N N . TRP A 1 221 ? 14.441 16.967 3.192 1.00 82.25 221 TRP A N 1
ATOM 1741 C CA . TRP A 1 221 ? 13.477 17.846 3.849 1.00 82.25 221 TRP A CA 1
ATOM 1742 C C . TRP A 1 221 ? 14.130 19.105 4.419 1.00 82.25 221 TRP A C 1
ATOM 1744 O O . TRP A 1 221 ? 13.532 20.176 4.367 1.00 82.25 221 TRP A O 1
ATOM 1754 N N . ARG A 1 222 ? 15.378 19.012 4.899 1.00 81.25 222 ARG A N 1
ATOM 1755 C CA . ARG A 1 222 ? 16.113 20.170 5.428 1.00 81.25 222 ARG A CA 1
ATOM 1756 C C . ARG A 1 222 ? 16.552 21.107 4.311 1.00 81.25 222 ARG A C 1
ATOM 1758 O O . ARG A 1 222 ? 16.432 22.324 4.449 1.00 81.25 222 ARG A O 1
ATOM 1765 N N . ALA A 1 223 ? 17.065 20.567 3.208 1.00 82.00 223 ALA A N 1
ATOM 1766 C CA . ALA A 1 223 ? 17.439 21.381 2.058 1.00 82.00 223 ALA A CA 1
ATOM 1767 C C . ALA A 1 223 ? 16.209 22.002 1.379 1.00 82.00 223 ALA A C 1
ATOM 1769 O O . ALA A 1 223 ? 16.263 23.166 0.980 1.00 82.00 223 ALA A O 1
ATOM 1770 N N . THR A 1 224 ? 15.099 21.264 1.322 1.00 84.75 224 THR A N 1
ATOM 1771 C CA . THR A 1 224 ? 13.797 21.739 0.837 1.00 84.75 224 THR A CA 1
ATOM 1772 C C . THR A 1 224 ? 13.289 22.890 1.698 1.00 84.75 224 THR A C 1
ATOM 1774 O O . THR A 1 224 ? 12.994 23.961 1.175 1.00 84.75 224 THR A O 1
ATOM 1777 N N . GLU A 1 225 ? 13.281 22.730 3.023 1.00 89.25 225 GLU A N 1
ATOM 1778 C CA . GLU A 1 225 ? 12.896 23.793 3.956 1.00 89.25 225 GLU A CA 1
ATOM 1779 C C . GLU A 1 225 ? 13.754 25.049 3.763 1.00 89.25 225 GLU A C 1
ATOM 1781 O O . GLU A 1 225 ? 13.235 26.156 3.608 1.00 89.25 225 GLU A O 1
ATOM 1786 N N . LYS A 1 226 ? 15.081 24.881 3.703 1.00 87.38 226 LYS A N 1
ATOM 1787 C CA . LYS A 1 226 ? 16.016 25.985 3.465 1.00 87.38 226 LYS A CA 1
ATOM 1788 C C . LYS A 1 226 ? 15.734 26.692 2.138 1.00 87.38 226 LYS A C 1
ATOM 1790 O O . LYS A 1 226 ? 15.804 27.919 2.077 1.00 87.38 226 LYS A O 1
ATOM 1795 N N . HIS A 1 227 ? 15.431 25.940 1.080 1.00 88.06 227 HIS A N 1
ATOM 1796 C CA . HIS A 1 227 ? 15.113 26.503 -0.228 1.00 88.06 227 HIS A CA 1
ATOM 1797 C C . HIS A 1 227 ? 13.821 27.324 -0.195 1.00 88.06 227 HIS A C 1
ATOM 1799 O O . HIS A 1 227 ? 13.809 28.453 -0.687 1.00 88.06 227 HIS A O 1
ATOM 1805 N N . LEU A 1 228 ? 12.772 26.790 0.433 1.00 90.25 228 LEU A N 1
ATOM 1806 C CA . LEU A 1 228 ? 11.486 27.467 0.585 1.00 90.25 228 LEU A CA 1
ATOM 1807 C C . LEU A 1 228 ? 11.630 28.759 1.386 1.00 90.25 228 LEU A C 1
ATOM 1809 O O . LEU A 1 228 ? 11.146 29.799 0.945 1.00 90.25 228 LEU A O 1
ATOM 1813 N N . ARG A 1 229 ? 12.370 28.728 2.501 1.00 91.25 229 ARG A N 1
ATOM 1814 C CA . ARG A 1 229 ? 12.659 29.930 3.296 1.00 91.25 229 ARG A CA 1
ATOM 1815 C C . ARG A 1 229 ? 13.365 31.008 2.483 1.00 91.25 229 ARG A C 1
ATOM 1817 O O . ARG A 1 229 ? 12.990 32.164 2.591 1.00 91.25 229 ARG A O 1
ATOM 1824 N N . GLU A 1 230 ? 14.351 30.659 1.656 1.00 90.12 230 GLU A N 1
ATOM 1825 C CA . GLU A 1 230 ? 15.050 31.653 0.828 1.00 90.12 230 GLU A CA 1
ATOM 1826 C C . GLU A 1 230 ? 14.159 32.199 -0.297 1.00 90.12 230 GLU A C 1
ATOM 1828 O O . GLU A 1 230 ? 14.156 33.403 -0.560 1.00 90.12 230 GLU A O 1
ATOM 1833 N N . ARG A 1 231 ? 13.404 31.321 -0.970 1.00 91.88 231 ARG A N 1
ATOM 1834 C CA . ARG A 1 231 ? 12.574 31.679 -2.127 1.00 91.88 231 ARG A CA 1
ATOM 1835 C C . ARG A 1 231 ? 11.353 32.511 -1.740 1.00 91.88 231 ARG A C 1
ATOM 1837 O O . ARG A 1 231 ? 11.006 33.433 -2.473 1.00 91.88 231 ARG A O 1
ATOM 1844 N N . TYR A 1 232 ? 10.727 32.192 -0.611 1.00 91.75 232 TYR A N 1
ATOM 1845 C CA . TYR A 1 232 ? 9.479 32.798 -0.147 1.00 91.75 232 TYR A CA 1
ATOM 1846 C C . TYR A 1 232 ? 9.683 33.723 1.068 1.00 91.75 232 TYR A C 1
ATOM 1848 O O . TYR A 1 232 ? 8.721 34.035 1.755 1.00 91.75 232 TYR A O 1
ATOM 1856 N N . LYS A 1 233 ? 10.909 34.206 1.339 1.00 90.62 233 LYS A N 1
ATOM 1857 C CA . LYS A 1 233 ? 11.218 35.049 2.520 1.00 90.62 233 LYS A CA 1
ATOM 1858 C C . LYS A 1 233 ? 10.374 36.319 2.663 1.00 90.62 233 LYS A C 1
ATOM 1860 O O . LYS A 1 233 ? 10.175 36.784 3.778 1.00 90.62 233 LYS A O 1
ATOM 1865 N N . ASP A 1 234 ? 9.905 36.868 1.544 1.00 90.56 234 ASP A N 1
ATOM 1866 C CA . ASP A 1 234 ? 9.072 38.076 1.499 1.00 90.56 234 ASP A CA 1
ATOM 1867 C C . ASP A 1 234 ? 7.584 37.749 1.234 1.00 90.56 234 ASP A C 1
ATOM 1869 O O . ASP A 1 234 ? 6.767 38.659 1.082 1.00 90.56 234 ASP A O 1
ATOM 1873 N N . ASP A 1 235 ? 7.224 36.462 1.141 1.00 88.88 235 ASP A N 1
ATOM 1874 C CA . ASP A 1 235 ? 5.855 36.001 0.903 1.00 88.88 235 ASP A CA 1
ATOM 1875 C C . ASP A 1 235 ? 5.153 35.728 2.248 1.00 88.88 235 ASP A C 1
ATOM 1877 O O . ASP A 1 235 ? 5.611 34.871 3.010 1.00 88.88 235 ASP A O 1
ATOM 1881 N N . PRO A 1 236 ? 4.024 36.396 2.558 1.00 84.00 236 PRO A N 1
ATOM 1882 C CA . PRO A 1 236 ? 3.276 36.134 3.788 1.00 84.00 236 PRO A CA 1
ATOM 1883 C C . PRO A 1 236 ? 2.753 34.690 3.891 1.00 84.00 236 PRO A C 1
ATOM 1885 O O . PRO A 1 236 ? 2.386 34.257 4.978 1.00 84.00 236 PRO A O 1
ATOM 1888 N N . ALA A 1 237 ? 2.717 33.927 2.792 1.00 86.12 237 ALA A N 1
ATOM 1889 C CA . ALA A 1 237 ? 2.326 32.521 2.798 1.00 86.12 237 ALA A CA 1
ATOM 1890 C C . ALA A 1 237 ? 3.440 31.563 3.258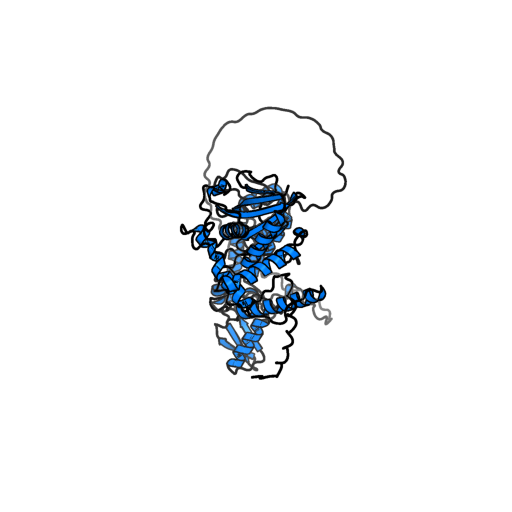 1.00 86.12 237 ALA A C 1
ATOM 1892 O O . ALA A 1 237 ? 3.163 30.373 3.406 1.00 86.12 237 ALA A O 1
ATOM 1893 N N . LEU A 1 238 ? 4.677 32.027 3.491 1.00 85.12 238 LEU A N 1
ATOM 1894 C CA . LEU A 1 238 ? 5.802 31.161 3.872 1.00 85.12 238 LEU A CA 1
ATOM 1895 C C . LEU A 1 238 ? 5.470 30.253 5.069 1.00 85.12 238 LEU A C 1
ATOM 1897 O O . LEU A 1 238 ? 5.781 29.065 5.029 1.00 85.12 238 LEU A O 1
ATOM 1901 N N . HIS A 1 239 ? 4.783 30.771 6.088 1.00 75.94 239 HIS A N 1
ATOM 1902 C CA . HIS A 1 239 ? 4.394 29.995 7.270 1.00 75.94 239 HIS A CA 1
ATOM 1903 C C . HIS A 1 239 ? 3.440 28.829 6.930 1.00 75.94 239 HIS A C 1
ATOM 1905 O O . HIS A 1 239 ? 3.638 27.712 7.409 1.00 75.94 239 HIS A O 1
ATOM 1911 N N . ASP A 1 240 ? 2.456 29.041 6.043 1.00 79.00 240 ASP A N 1
ATOM 1912 C CA . ASP A 1 240 ? 1.547 27.984 5.547 1.00 79.00 240 ASP A CA 1
ATOM 1913 C C . ASP A 1 240 ? 2.311 26.935 4.726 1.00 79.00 240 ASP A C 1
ATOM 1915 O O . ASP A 1 240 ? 2.084 25.731 4.861 1.00 79.00 240 ASP A O 1
ATOM 1919 N N . ILE A 1 241 ? 3.266 27.384 3.906 1.00 85.75 241 ILE A N 1
ATOM 1920 C CA . ILE A 1 241 ? 4.112 26.507 3.090 1.00 85.75 241 ILE A CA 1
ATOM 1921 C C . ILE A 1 241 ? 4.957 25.593 3.987 1.00 85.75 241 ILE A C 1
ATOM 1923 O O . ILE A 1 241 ? 4.997 24.382 3.769 1.00 85.75 241 ILE A O 1
ATOM 1927 N N . LEU A 1 242 ? 5.605 26.146 5.014 1.00 83.06 242 LEU A N 1
ATOM 1928 C CA . LEU A 1 242 ? 6.438 25.382 5.945 1.00 83.06 242 LEU A CA 1
ATOM 1929 C C . LEU A 1 242 ? 5.613 24.421 6.808 1.00 83.06 242 LEU A C 1
ATOM 1931 O O . LEU A 1 242 ? 6.028 23.280 7.011 1.00 83.06 242 LEU A O 1
ATOM 1935 N N . GLY A 1 243 ? 4.419 24.833 7.248 1.00 73.81 243 GLY A N 1
ATOM 1936 C CA . GLY A 1 243 ? 3.482 23.945 7.938 1.00 73.81 243 GLY A CA 1
ATOM 1937 C C . GLY A 1 243 ? 3.136 22.715 7.093 1.00 73.81 243 GLY A C 1
ATOM 1938 O O . GLY A 1 243 ? 3.233 21.585 7.571 1.00 73.81 243 GLY A O 1
ATOM 1939 N N . LYS A 1 244 ? 2.832 22.910 5.803 1.00 80.44 244 LYS A N 1
ATOM 1940 C CA . LYS A 1 244 ? 2.546 21.805 4.871 1.00 80.44 244 LYS A CA 1
ATOM 1941 C C . LYS A 1 244 ? 3.764 20.934 4.572 1.00 80.44 244 LYS A C 1
ATOM 1943 O O . LYS A 1 244 ? 3.600 19.730 4.412 1.00 80.44 244 LYS A O 1
ATOM 1948 N N . LEU A 1 245 ? 4.968 21.508 4.537 1.00 82.56 245 LEU A N 1
ATOM 1949 C CA . LEU A 1 245 ? 6.210 20.746 4.380 1.00 82.56 245 LEU A CA 1
ATOM 1950 C C . LEU A 1 245 ? 6.414 19.767 5.541 1.00 82.56 245 LEU A C 1
ATOM 1952 O O . LEU A 1 245 ? 6.787 18.618 5.326 1.00 82.56 245 LEU A O 1
ATOM 1956 N N . VAL A 1 246 ? 6.179 20.204 6.778 1.00 75.50 246 VAL A N 1
ATOM 1957 C CA . VAL A 1 246 ? 6.350 19.315 7.932 1.00 75.50 246 VAL A CA 1
ATOM 1958 C C . VAL A 1 246 ? 5.191 18.333 8.060 1.00 75.50 246 VAL A C 1
ATOM 1960 O O . VAL A 1 246 ? 5.432 17.182 8.404 1.00 75.50 246 VAL A O 1
ATOM 1963 N N . MET A 1 247 ? 3.967 18.721 7.688 1.00 70.44 247 MET A N 1
ATOM 1964 C CA . MET A 1 247 ? 2.870 17.762 7.514 1.00 70.44 247 MET A CA 1
ATOM 1965 C C . MET A 1 247 ? 3.243 16.666 6.516 1.00 70.44 247 MET A C 1
ATOM 1967 O O . MET A 1 247 ? 3.076 15.494 6.822 1.00 70.44 247 MET A O 1
ATOM 1971 N N . ALA A 1 248 ? 3.809 17.031 5.364 1.00 72.31 248 ALA A N 1
ATOM 1972 C CA . ALA A 1 248 ? 4.321 16.077 4.388 1.00 72.31 248 ALA A CA 1
ATOM 1973 C C . ALA A 1 248 ? 5.408 15.166 4.985 1.00 72.31 248 ALA A C 1
ATOM 1975 O O . ALA A 1 248 ? 5.341 13.953 4.842 1.00 72.31 248 ALA A O 1
ATOM 1976 N N . ARG A 1 249 ? 6.367 15.737 5.724 1.00 76.44 249 ARG A N 1
ATOM 1977 C CA . ARG A 1 249 ? 7.480 14.998 6.342 1.00 76.44 249 ARG A CA 1
ATOM 1978 C C . ARG A 1 249 ? 7.046 14.019 7.437 1.00 76.44 249 ARG A C 1
ATOM 1980 O O . ARG A 1 249 ? 7.610 12.935 7.552 1.00 76.44 249 ARG A O 1
ATOM 1987 N N . GLU A 1 250 ? 6.117 14.427 8.298 1.00 63.47 250 GLU A N 1
ATOM 1988 C CA . GLU A 1 250 ? 5.703 13.657 9.480 1.00 63.47 250 GLU A CA 1
ATOM 1989 C C . GLU A 1 250 ? 4.490 12.752 9.195 1.00 63.47 250 GLU A C 1
ATOM 1991 O O . GLU A 1 250 ? 4.257 11.795 9.934 1.00 63.47 250 GLU A O 1
ATOM 1996 N N . ILE A 1 251 ? 3.710 13.053 8.146 1.00 63.53 251 ILE A N 1
ATOM 1997 C CA . ILE A 1 251 ? 2.456 12.381 7.768 1.00 63.53 251 ILE A CA 1
ATOM 1998 C C . ILE A 1 251 ? 2.471 12.116 6.248 1.00 63.53 251 ILE A C 1
ATOM 2000 O O . ILE A 1 251 ? 1.838 12.849 5.479 1.00 63.53 251 ILE A O 1
ATOM 2004 N N . PRO A 1 252 ? 3.166 11.060 5.797 1.00 56.19 252 PRO A N 1
ATOM 2005 C CA . PRO A 1 252 ? 3.619 10.942 4.403 1.00 56.19 252 PRO A CA 1
ATOM 2006 C C . PRO A 1 252 ? 2.538 10.648 3.339 1.00 56.19 252 PRO A C 1
ATOM 2008 O O . PRO A 1 252 ? 2.856 10.413 2.180 1.00 56.19 252 PRO A O 1
ATOM 2011 N N . ASP A 1 253 ? 1.245 10.664 3.678 1.00 53.94 253 ASP A N 1
ATOM 2012 C CA . ASP A 1 253 ? 0.198 10.178 2.768 1.00 53.94 253 ASP A CA 1
ATOM 2013 C C . ASP A 1 253 ? -0.508 11.317 2.004 1.00 53.94 253 ASP A C 1
ATOM 2015 O O . ASP A 1 253 ? -0.135 11.671 0.886 1.00 53.94 253 ASP A O 1
ATOM 2019 N N . ALA A 1 254 ? -1.546 11.929 2.584 1.00 52.56 254 ALA A N 1
ATOM 2020 C CA . ALA A 1 254 ? -2.350 12.935 1.877 1.00 52.56 254 ALA A CA 1
ATOM 2021 C C . ALA A 1 254 ? -1.632 14.290 1.735 1.00 52.56 254 ALA A C 1
ATOM 2023 O O . ALA A 1 254 ? -1.720 14.954 0.701 1.00 52.56 254 ALA A O 1
ATOM 2024 N N . TRP A 1 255 ? -0.902 14.687 2.777 1.00 58.66 255 TRP A N 1
ATOM 2025 C CA . TRP A 1 255 ? -0.277 16.005 2.869 1.00 58.66 255 TRP A CA 1
ATOM 2026 C C . TRP A 1 255 ? 0.984 16.110 2.031 1.00 58.66 255 TRP A C 1
ATOM 2028 O O . TRP A 1 255 ? 1.240 17.155 1.441 1.00 58.66 255 TRP A O 1
ATOM 2038 N N . GLU A 1 256 ? 1.741 15.021 1.919 1.00 61.16 256 GLU A N 1
ATOM 2039 C CA . GLU A 1 256 ? 2.910 14.976 1.053 1.00 61.16 256 GLU A CA 1
ATOM 2040 C C . GLU A 1 256 ? 2.529 15.074 -0.421 1.00 61.16 256 GLU A C 1
ATOM 2042 O O . GLU A 1 256 ? 3.121 15.863 -1.150 1.00 61.16 256 GLU A O 1
ATOM 2047 N N . VAL A 1 257 ? 1.481 14.376 -0.865 1.00 56.47 257 VAL A N 1
ATOM 2048 C CA . VAL A 1 257 ? 0.993 14.502 -2.246 1.00 56.47 257 VAL A CA 1
ATOM 2049 C C . VAL A 1 257 ? 0.472 15.911 -2.530 1.00 56.47 257 VAL A C 1
ATOM 2051 O O . VAL A 1 257 ? 0.797 16.471 -3.578 1.00 56.47 257 VAL A O 1
ATOM 2054 N N . GLU A 1 258 ? -0.303 16.508 -1.621 1.00 63.62 258 GLU A N 1
ATOM 2055 C CA . GLU A 1 258 ? -0.767 17.894 -1.767 1.00 63.62 258 GLU A CA 1
ATOM 2056 C C . GLU A 1 258 ? 0.417 18.870 -1.833 1.00 63.62 258 GLU A C 1
ATOM 2058 O O . GLU A 1 258 ? 0.464 19.754 -2.698 1.00 63.62 258 GLU A O 1
ATOM 2063 N N . PHE A 1 259 ? 1.410 18.669 -0.965 1.00 78.06 259 PHE A N 1
ATOM 2064 C CA . PHE A 1 259 ? 2.621 19.471 -0.927 1.00 78.06 259 PHE A CA 1
ATOM 2065 C C . PHE A 1 259 ? 3.423 19.344 -2.225 1.00 78.06 259 PHE A C 1
ATOM 2067 O O . PHE A 1 259 ? 3.741 20.356 -2.843 1.00 78.06 259 PHE A O 1
ATOM 2074 N N . LEU A 1 260 ? 3.687 18.124 -2.698 1.00 73.69 260 LEU A N 1
ATOM 2075 C CA . LEU A 1 260 ? 4.419 17.861 -3.939 1.00 73.69 260 LEU A CA 1
ATOM 2076 C C . LEU A 1 260 ? 3.671 18.366 -5.180 1.00 73.69 260 LEU A C 1
ATOM 2078 O O . LEU A 1 260 ? 4.293 18.860 -6.116 1.00 73.69 260 LEU A O 1
ATOM 2082 N N . GLN A 1 261 ? 2.340 18.294 -5.206 1.00 70.81 261 GLN A N 1
ATOM 2083 C CA . GLN A 1 261 ? 1.554 18.847 -6.314 1.00 70.81 261 GLN A CA 1
ATOM 2084 C C . GLN A 1 261 ? 1.649 20.371 -6.392 1.00 70.81 261 GLN A C 1
ATOM 2086 O O . GLN A 1 261 ? 1.624 20.929 -7.491 1.00 70.81 261 GLN A O 1
ATOM 2091 N N . LYS A 1 262 ? 1.725 21.045 -5.241 1.00 80.25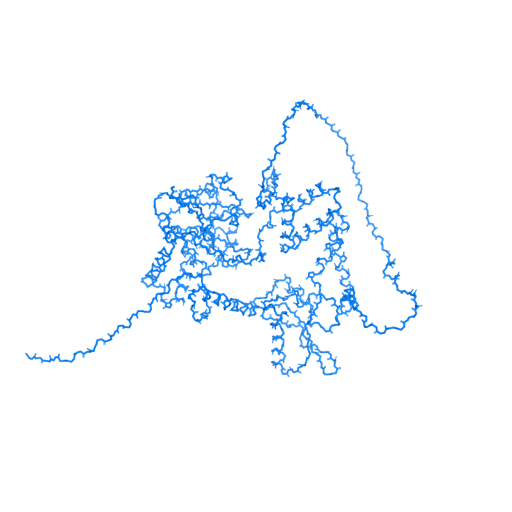 262 LYS A N 1
ATOM 2092 C CA . LYS A 1 262 ? 1.716 22.508 -5.167 1.00 80.25 262 LYS A CA 1
ATOM 2093 C C . LYS A 1 262 ? 3.118 23.123 -5.191 1.00 80.25 262 LYS A C 1
ATOM 2095 O O . LYS A 1 262 ? 3.292 24.185 -5.781 1.00 80.25 262 LYS A O 1
ATOM 2100 N N . TYR A 1 263 ? 4.095 22.452 -4.587 1.00 86.12 263 TYR A N 1
ATOM 2101 C CA . TYR A 1 263 ? 5.458 22.938 -4.345 1.00 86.12 263 TYR A CA 1
ATOM 2102 C C . TYR A 1 263 ? 6.537 21.980 -4.869 1.00 86.12 263 TYR A C 1
ATOM 2104 O O . TYR A 1 263 ? 7.699 22.119 -4.511 1.00 86.12 263 TYR A O 1
ATOM 2112 N N . GLY A 1 264 ? 6.195 21.013 -5.728 1.00 79.56 264 GLY A N 1
ATOM 2113 C CA . GLY A 1 264 ? 7.142 20.016 -6.248 1.00 79.56 264 GLY A CA 1
ATOM 2114 C C . GLY A 1 264 ? 8.371 20.600 -6.953 1.00 79.56 264 GLY A C 1
ATOM 2115 O O . GLY A 1 264 ? 9.439 19.998 -6.905 1.00 79.56 264 GLY A O 1
ATOM 2116 N N . ASP A 1 265 ? 8.247 21.792 -7.545 1.00 79.25 265 ASP A N 1
ATOM 2117 C CA . ASP A 1 265 ? 9.365 22.537 -8.152 1.00 79.25 265 ASP A CA 1
ATOM 2118 C C . ASP A 1 265 ? 10.356 23.110 -7.119 1.00 79.25 265 ASP A C 1
ATOM 2120 O O . ASP A 1 265 ? 11.476 23.495 -7.461 1.00 79.25 265 ASP A O 1
ATOM 2124 N N . ASP A 1 266 ? 9.930 23.211 -5.861 1.00 86.88 266 ASP A N 1
ATOM 2125 C CA . ASP A 1 266 ? 10.704 23.739 -4.737 1.00 86.88 266 ASP A CA 1
ATOM 2126 C C . ASP A 1 266 ? 11.300 22.628 -3.859 1.00 86.88 266 ASP A C 1
ATOM 2128 O O . ASP A 1 266 ? 12.042 22.901 -2.912 1.00 86.88 266 ASP A O 1
ATOM 2132 N N . VAL A 1 267 ? 10.989 21.369 -4.170 1.00 84.69 267 VAL A N 1
ATOM 2133 C CA . VAL A 1 267 ? 11.468 20.207 -3.427 1.00 84.69 267 VAL A CA 1
ATOM 2134 C C . VAL A 1 267 ? 12.901 19.895 -3.831 1.00 84.69 267 VAL A C 1
ATOM 2136 O O . VAL A 1 267 ? 13.244 19.776 -5.012 1.00 84.69 267 VAL A O 1
ATOM 2139 N N . VAL A 1 268 ? 13.753 19.767 -2.820 1.00 81.19 268 VAL A N 1
ATOM 2140 C CA . VAL A 1 268 ? 15.149 19.383 -2.972 1.00 81.19 268 VAL A CA 1
ATOM 2141 C C . VAL A 1 268 ? 15.270 17.896 -2.691 1.00 81.19 268 VAL A C 1
ATOM 2143 O O . VAL A 1 268 ? 14.952 17.430 -1.598 1.00 81.19 268 VAL A O 1
ATOM 2146 N N . PHE A 1 269 ? 15.766 17.157 -3.675 1.00 79.12 269 PHE A N 1
ATOM 2147 C CA . PHE A 1 269 ? 16.073 15.744 -3.519 1.00 79.12 269 PHE A CA 1
ATOM 2148 C C . PHE A 1 269 ? 17.546 15.583 -3.127 1.00 79.12 269 PHE A C 1
ATOM 2150 O O . PHE A 1 269 ? 18.423 16.254 -3.678 1.00 79.12 269 PHE A O 1
ATOM 2157 N N . GLY A 1 270 ? 17.818 14.733 -2.140 1.00 64.31 270 GLY A N 1
ATOM 2158 C CA . GLY A 1 270 ? 19.176 14.385 -1.741 1.00 64.31 270 GLY A CA 1
ATOM 2159 C C . GLY A 1 270 ? 19.796 13.418 -2.749 1.00 64.31 270 GLY A C 1
ATOM 2160 O O . GLY A 1 270 ? 19.219 12.371 -3.029 1.00 64.31 270 GLY A O 1
ATOM 2161 N N . ASN A 1 271 ? 20.987 13.732 -3.267 1.00 53.19 271 ASN A N 1
ATOM 2162 C CA . ASN A 1 271 ? 21.796 12.774 -4.022 1.00 53.19 271 ASN A CA 1
ATOM 2163 C C . ASN A 1 271 ? 22.858 12.165 -3.103 1.00 53.19 271 ASN A C 1
ATOM 2165 O O . ASN A 1 271 ? 23.622 12.934 -2.530 1.00 53.19 271 ASN A O 1
ATOM 2169 N N . SER A 1 272 ? 22.916 10.825 -3.074 1.00 42.34 272 SER A N 1
ATOM 2170 C CA . SER A 1 272 ? 24.056 9.907 -2.839 1.00 42.34 272 SER A CA 1
ATOM 2171 C C . SER A 1 272 ? 25.083 10.213 -1.708 1.00 42.34 272 SER A C 1
ATOM 2173 O O . SER A 1 272 ? 25.362 11.367 -1.404 1.00 42.34 272 SER A O 1
ATOM 2175 N N . PRO A 1 273 ? 25.748 9.207 -1.097 1.00 38.22 273 PRO A N 1
ATOM 2176 C CA . PRO A 1 273 ? 26.630 9.365 0.079 1.00 38.22 273 PRO A CA 1
ATOM 2177 C C . PRO A 1 273 ? 27.826 10.334 -0.049 1.00 38.22 273 PRO A C 1
ATOM 2179 O O . PRO A 1 273 ? 28.505 10.593 0.944 1.00 38.22 273 PRO A O 1
ATOM 2182 N N . ASP A 1 274 ? 28.079 10.892 -1.233 1.00 39.38 274 ASP A N 1
ATOM 2183 C CA . ASP A 1 274 ? 29.292 11.649 -1.557 1.00 39.38 274 ASP A CA 1
ATOM 2184 C C . ASP A 1 274 ? 29.094 13.184 -1.519 1.00 39.38 274 ASP A C 1
ATOM 2186 O O . ASP A 1 274 ? 30.042 13.945 -1.719 1.00 39.38 274 ASP A O 1
ATOM 2190 N N . GLY A 1 275 ? 27.874 13.668 -1.243 1.00 37.72 275 GLY A N 1
ATOM 2191 C CA . GLY A 1 275 ? 27.613 15.031 -0.749 1.00 37.72 275 GLY A CA 1
ATOM 2192 C C . GLY A 1 275 ? 27.897 16.218 -1.688 1.00 37.72 275 GLY A C 1
ATOM 2193 O O . GLY A 1 27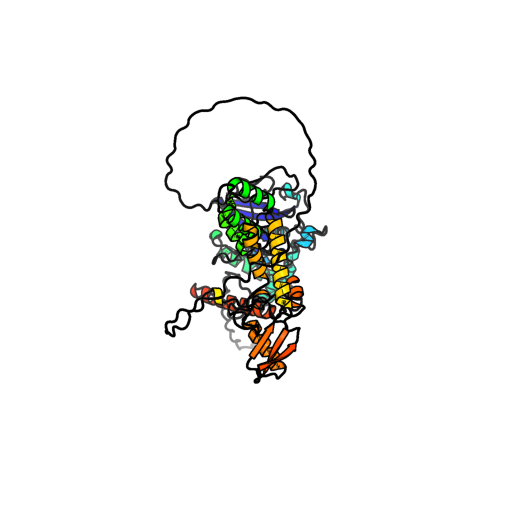5 ? 28.020 17.342 -1.198 1.00 37.72 275 GLY A O 1
ATOM 2194 N N . LEU A 1 276 ? 28.015 16.021 -3.009 1.00 34.59 276 LEU A N 1
ATOM 2195 C CA . LEU A 1 276 ? 28.518 17.064 -3.928 1.00 34.59 276 LEU A CA 1
ATOM 2196 C C . LEU A 1 276 ? 27.587 17.506 -5.075 1.00 34.59 276 LEU A C 1
ATOM 2198 O O . LEU A 1 276 ? 27.996 18.344 -5.879 1.00 34.59 276 LEU A O 1
ATOM 2202 N N . SER A 1 277 ? 26.332 17.050 -5.157 1.00 41.88 277 SER A N 1
ATOM 2203 C CA . SER A 1 277 ? 25.373 17.615 -6.127 1.00 41.88 277 SER A CA 1
ATOM 2204 C C . SER A 1 277 ? 23.947 17.695 -5.578 1.00 41.88 277 SER A C 1
ATOM 2206 O O . SER A 1 277 ? 23.468 16.765 -4.945 1.00 41.88 277 SER A O 1
ATOM 2208 N N . VAL A 1 278 ? 23.283 18.832 -5.813 1.00 43.47 278 VAL A N 1
ATOM 2209 C CA . VAL A 1 278 ? 21.886 19.097 -5.438 1.00 43.47 278 VAL A CA 1
ATOM 2210 C C . VAL A 1 278 ? 21.090 19.251 -6.730 1.00 43.47 278 VAL A C 1
ATOM 2212 O O . VAL A 1 278 ? 21.332 20.202 -7.478 1.00 43.47 278 VAL A O 1
ATOM 2215 N N . THR A 1 279 ? 20.157 18.339 -7.004 1.00 47.59 279 THR A N 1
ATOM 2216 C CA . THR A 1 279 ? 19.287 18.415 -8.189 1.00 47.59 279 THR A CA 1
ATOM 2217 C C . THR A 1 279 ? 17.942 19.026 -7.803 1.00 47.59 279 THR A C 1
ATOM 2219 O O . THR A 1 279 ? 17.330 18.634 -6.811 1.00 47.59 279 THR A O 1
ATOM 2222 N N . ARG A 1 280 ? 17.474 20.011 -8.577 1.00 54.59 280 ARG A N 1
ATOM 2223 C CA . ARG A 1 280 ? 16.141 20.610 -8.401 1.00 54.59 280 ARG A CA 1
ATOM 2224 C C . ARG A 1 280 ? 15.110 19.770 -9.145 1.00 54.59 280 ARG A C 1
ATOM 2226 O O . ARG A 1 280 ? 15.311 19.504 -10.329 1.00 54.59 280 ARG A O 1
ATOM 2233 N N . GLY A 1 281 ? 14.016 19.396 -8.486 1.00 47.00 281 GLY A N 1
ATOM 2234 C CA . GLY A 1 281 ? 12.871 18.808 -9.175 1.00 47.00 281 GLY A CA 1
ATOM 2235 C C . GLY A 1 281 ? 12.190 19.852 -10.062 1.00 47.00 281 GLY A C 1
ATOM 2236 O O . GLY A 1 281 ? 12.012 20.991 -9.647 1.00 47.00 281 GLY A O 1
ATOM 2237 N N . SER A 1 282 ? 11.818 19.493 -11.292 1.00 39.09 282 SER A N 1
ATOM 2238 C CA . SER A 1 282 ? 10.843 20.264 -12.072 1.00 39.09 282 SER A CA 1
ATOM 2239 C C . SER A 1 282 ? 9.641 19.375 -12.366 1.00 39.09 282 SER A C 1
ATOM 2241 O O . SER A 1 282 ? 9.720 18.477 -13.203 1.00 39.09 282 SER A O 1
ATOM 2243 N N . PHE A 1 283 ? 8.525 19.620 -11.690 1.00 35.94 283 PHE A N 1
ATOM 2244 C CA . PHE A 1 283 ? 7.262 18.916 -11.856 1.00 35.94 283 PHE A CA 1
ATOM 2245 C C . PHE A 1 283 ? 6.368 19.679 -12.848 1.00 35.94 283 PHE A C 1
ATOM 2247 O O . PHE A 1 283 ? 5.328 20.241 -12.505 1.00 35.94 283 PHE A O 1
ATOM 2254 N N . LYS A 1 284 ? 6.758 19.733 -14.130 1.00 35.22 284 LYS A N 1
ATOM 2255 C CA . LYS A 1 284 ? 5.923 20.378 -15.160 1.00 35.22 284 LYS A CA 1
ATOM 2256 C C . LYS A 1 284 ? 4.789 19.459 -15.613 1.00 35.22 284 LYS A C 1
ATOM 2258 O O . LYS A 1 284 ? 4.978 18.588 -16.458 1.00 35.22 284 LYS A O 1
ATOM 2263 N N . ARG A 1 285 ? 3.570 19.732 -15.138 1.00 31.11 285 ARG A N 1
ATOM 2264 C CA . ARG A 1 285 ? 2.329 19.262 -15.775 1.00 31.11 285 ARG A CA 1
ATOM 2265 C C . ARG A 1 285 ? 2.128 20.062 -17.070 1.00 31.11 285 ARG A C 1
ATOM 2267 O O . ARG A 1 285 ? 1.814 21.249 -17.030 1.00 31.11 285 ARG A O 1
ATOM 2274 N N . SER A 1 286 ? 2.363 19.447 -18.223 1.00 28.66 286 SER A N 1
ATOM 2275 C CA . SER A 1 286 ? 2.212 20.083 -19.536 1.00 28.66 286 SER A CA 1
ATOM 2276 C C . SER A 1 286 ? 0.738 20.389 -19.840 1.00 28.66 286 SER A C 1
ATOM 2278 O O . SER A 1 286 ? -0.034 19.510 -20.211 1.00 28.66 286 SER A O 1
ATOM 2280 N N . LEU A 1 287 ? 0.350 21.660 -19.712 1.00 29.95 287 LEU A N 1
ATOM 2281 C CA . LEU A 1 287 ? -0.817 22.233 -20.392 1.00 29.95 287 LEU A CA 1
ATOM 2282 C C . LEU A 1 287 ? -0.352 22.914 -21.696 1.00 29.95 287 LEU A C 1
ATOM 2284 O O . LEU A 1 287 ? 0.763 23.439 -21.736 1.00 29.95 287 LEU A O 1
ATOM 2288 N N . PRO A 1 288 ? -1.156 22.907 -22.777 1.00 29.94 288 PRO A N 1
ATOM 2289 C CA . PRO A 1 288 ? -0.723 23.413 -24.076 1.00 29.94 288 PRO A CA 1
ATOM 2290 C C . PRO A 1 288 ? -0.678 24.948 -24.087 1.00 29.94 288 PRO A C 1
ATOM 2292 O O . PRO A 1 288 ? -1.713 25.614 -24.051 1.00 29.94 288 PRO A O 1
ATOM 2295 N N . SER A 1 289 ? 0.525 25.514 -24.174 1.00 34.81 289 SER A N 1
ATOM 2296 C CA . SER A 1 289 ? 0.744 26.956 -24.332 1.00 34.81 289 SER A CA 1
ATOM 2297 C C . SER A 1 289 ? 0.646 27.372 -25.805 1.00 34.81 289 SER A C 1
ATOM 2299 O O . SER A 1 289 ? 1.354 26.841 -26.660 1.00 34.81 289 SER A O 1
ATOM 2301 N N . GLY A 1 290 ? -0.216 28.350 -26.101 1.00 33.50 290 GLY A N 1
ATOM 2302 C CA . GLY A 1 290 ? -0.206 29.107 -27.360 1.00 33.50 290 GLY A CA 1
ATOM 2303 C C . GLY A 1 290 ? 1.047 29.992 -27.507 1.00 33.50 290 GLY A C 1
ATOM 2304 O O . GLY A 1 290 ? 1.847 30.087 -26.578 1.00 33.50 290 GLY A O 1
ATOM 2305 N N . PRO A 1 291 ? 1.254 30.635 -28.672 1.00 36.12 291 PRO A N 1
ATOM 2306 C CA . PRO A 1 291 ? 2.578 31.062 -29.112 1.00 36.12 291 PRO A CA 1
ATOM 2307 C C . PRO A 1 291 ? 3.088 32.290 -28.351 1.00 36.12 291 PRO A C 1
ATOM 2309 O O . PRO A 1 291 ? 2.486 33.365 -28.374 1.00 36.12 291 PRO A O 1
ATOM 2312 N N . GLU A 1 292 ? 4.249 32.124 -27.727 1.00 31.06 292 GLU A N 1
ATOM 2313 C CA . GLU A 1 292 ? 4.963 33.150 -26.975 1.00 31.06 292 GLU A CA 1
ATOM 2314 C C . GLU A 1 292 ? 5.811 34.030 -27.916 1.00 31.06 292 GLU A C 1
ATOM 2316 O O . GLU A 1 292 ? 6.528 33.540 -28.793 1.00 31.06 292 GLU A O 1
ATOM 2321 N N . ARG A 1 293 ? 5.714 35.357 -27.759 1.00 34.34 293 ARG A N 1
ATOM 2322 C CA . ARG A 1 293 ? 6.541 36.343 -28.475 1.00 34.34 293 ARG A CA 1
ATOM 2323 C C . ARG A 1 293 ? 7.865 36.552 -27.734 1.00 34.34 293 ARG A C 1
ATOM 2325 O O . ARG A 1 293 ? 7.864 36.911 -26.563 1.00 34.34 293 ARG A O 1
ATOM 2332 N N . GLN A 1 294 ? 8.981 36.417 -28.449 1.00 36.06 294 GLN A N 1
ATOM 2333 C CA . GLN A 1 294 ? 10.325 36.763 -27.968 1.00 36.06 294 GLN A CA 1
ATOM 2334 C C . GLN A 1 294 ? 10.499 38.274 -27.721 1.00 36.06 294 GLN A C 1
ATOM 2336 O O . GLN A 1 294 ? 10.080 39.071 -28.568 1.00 36.06 294 GLN A O 1
ATOM 2341 N N . PRO A 1 295 ? 11.241 38.680 -26.674 1.00 34.38 295 PRO A N 1
ATOM 2342 C CA . PRO A 1 295 ? 11.905 39.976 -26.625 1.00 34.38 295 PRO A CA 1
ATOM 2343 C C . PRO A 1 295 ? 13.422 39.869 -26.918 1.00 34.38 295 PRO A C 1
ATOM 2345 O O . PRO A 1 295 ? 14.008 38.785 -26.836 1.00 34.38 295 PRO A O 1
ATOM 2348 N N . PRO A 1 296 ? 14.074 40.984 -27.307 1.00 34.09 296 PRO A N 1
ATOM 2349 C CA . PRO A 1 296 ? 15.381 40.967 -27.955 1.00 34.09 296 PRO A CA 1
ATOM 2350 C C . PRO A 1 296 ? 16.572 41.005 -26.984 1.00 34.09 296 PRO A C 1
ATOM 2352 O O . PRO A 1 296 ? 16.496 41.506 -25.864 1.00 34.09 296 PRO A O 1
ATOM 2355 N N . ARG A 1 297 ? 17.708 40.511 -27.491 1.00 38.75 297 ARG A N 1
ATOM 2356 C CA . ARG A 1 297 ? 19.041 40.510 -26.867 1.00 38.75 297 ARG A CA 1
ATOM 2357 C C . ARG A 1 297 ? 19.625 41.921 -26.696 1.00 38.75 297 ARG A C 1
ATOM 2359 O O . ARG A 1 297 ? 19.565 42.734 -27.615 1.00 38.75 297 ARG A O 1
ATOM 2366 N N . GLY A 1 298 ? 20.326 42.128 -25.579 1.00 26.59 298 GLY A N 1
ATOM 2367 C CA . GLY A 1 298 ? 21.243 43.244 -25.306 1.00 26.59 298 GLY A CA 1
ATOM 2368 C C . GLY A 1 298 ? 22.295 42.851 -24.248 1.00 26.59 298 GLY A C 1
ATOM 2369 O O . GLY A 1 298 ? 22.080 41.861 -23.556 1.00 26.59 298 GLY A O 1
ATOM 2370 N N . PRO A 1 299 ? 23.461 43.526 -24.174 1.00 36.59 299 PRO A N 1
ATOM 2371 C CA . PRO A 1 299 ? 24.753 42.838 -24.280 1.00 36.59 299 PRO A CA 1
ATOM 2372 C C . PRO A 1 299 ? 25.530 42.607 -22.971 1.00 36.59 299 PRO A C 1
ATOM 2374 O O . PRO A 1 299 ? 25.362 43.299 -21.971 1.00 36.59 299 PRO A O 1
ATOM 2377 N N . GLN A 1 300 ? 26.460 41.650 -23.066 1.00 39.59 300 GLN A N 1
ATOM 2378 C CA . GLN A 1 300 ? 27.505 41.294 -22.103 1.00 39.59 300 GLN A CA 1
ATOM 2379 C C . GLN A 1 300 ? 28.378 42.482 -21.671 1.00 39.59 300 GLN A C 1
ATOM 2381 O O . GLN A 1 300 ? 28.839 43.258 -22.512 1.00 39.59 300 GLN A O 1
ATOM 2386 N N . LYS A 1 301 ? 28.751 42.503 -20.384 1.00 30.02 301 LYS A N 1
ATOM 2387 C CA . LYS A 1 301 ? 30.050 43.014 -19.933 1.00 30.02 301 LYS A CA 1
ATOM 2388 C C . LYS A 1 301 ? 30.680 42.101 -18.882 1.00 30.02 301 LYS A C 1
ATOM 2390 O O . LYS A 1 301 ? 30.026 41.552 -18.007 1.00 30.02 301 LYS A O 1
ATOM 2395 N N . SER A 1 302 ? 31.977 41.963 -19.083 1.00 28.64 302 SER A N 1
ATOM 2396 C CA . SER A 1 302 ? 33.010 41.149 -18.461 1.00 28.64 302 SER A CA 1
ATOM 2397 C C . SER A 1 302 ? 33.604 41.755 -17.184 1.00 28.64 302 SER A C 1
ATOM 2399 O O . SER A 1 302 ? 33.792 42.969 -17.141 1.00 28.64 302 SER A O 1
ATOM 2401 N N . GLY A 1 303 ? 34.101 40.894 -16.286 1.00 26.81 303 GLY A N 1
ATOM 2402 C CA . GLY A 1 303 ? 35.451 41.059 -15.722 1.00 26.81 303 GLY A CA 1
ATOM 2403 C C . GLY A 1 303 ? 35.613 41.099 -14.195 1.00 26.81 303 GLY A C 1
ATOM 2404 O O . GLY A 1 303 ? 35.151 42.041 -13.569 1.00 26.81 303 GLY A O 1
ATOM 2405 N N . LEU A 1 304 ? 36.429 40.145 -13.706 1.00 28.64 304 LEU A N 1
ATOM 2406 C CA . LEU A 1 304 ? 37.401 40.207 -12.585 1.00 28.64 304 LEU A CA 1
ATOM 2407 C C . LEU A 1 304 ? 36.814 40.240 -11.153 1.00 28.64 304 LEU A C 1
ATOM 2409 O O . LEU A 1 304 ? 36.117 41.171 -10.787 1.00 28.64 304 LEU A O 1
ATOM 2413 N N . SER A 1 305 ? 36.918 39.170 -10.351 1.00 28.55 305 SER A N 1
ATOM 2414 C CA . SER A 1 305 ? 38.104 38.591 -9.675 1.00 28.55 305 SER A CA 1
ATOM 2415 C C . SER A 1 305 ? 38.642 39.473 -8.544 1.00 28.55 305 SER A C 1
ATOM 2417 O O . SER A 1 305 ? 39.323 40.442 -8.842 1.00 28.55 305 SER A O 1
ATOM 2419 N N . GLU A 1 306 ? 38.382 39.090 -7.285 1.00 27.55 306 GLU A N 1
ATOM 2420 C CA . GLU A 1 306 ? 39.352 39.089 -6.170 1.00 27.55 306 GLU A CA 1
ATOM 2421 C C . GLU A 1 306 ? 38.738 38.523 -4.866 1.00 27.55 306 GLU A C 1
ATOM 2423 O O . GLU A 1 306 ? 37.659 38.905 -4.426 1.00 27.55 306 GLU A O 1
ATOM 2428 N N . VAL A 1 307 ? 39.475 37.589 -4.266 1.00 29.22 307 VAL A N 1
ATOM 2429 C CA . VAL A 1 307 ? 39.455 37.085 -2.876 1.00 29.22 307 VAL A CA 1
ATOM 2430 C C . VAL A 1 307 ? 40.939 37.239 -2.469 1.00 29.22 307 VAL A C 1
ATOM 2432 O O . VAL A 1 307 ? 41.767 36.934 -3.338 1.00 29.22 307 VAL A O 1
ATOM 2435 N N . PRO A 1 308 ? 41.345 37.703 -1.258 1.00 43.22 308 PRO A N 1
ATOM 2436 C CA . PRO A 1 308 ? 41.054 36.959 -0.028 1.00 43.22 308 PRO A CA 1
ATOM 2437 C C . PRO A 1 308 ? 41.021 37.706 1.331 1.00 43.22 308 PRO A C 1
ATOM 2439 O O . PRO A 1 308 ? 41.455 38.840 1.486 1.00 43.22 308 PRO A O 1
ATOM 2442 N N . ASP A 1 309 ? 40.605 36.909 2.324 1.00 28.81 309 ASP A N 1
ATOM 2443 C CA . ASP A 1 309 ? 41.200 36.738 3.664 1.00 28.81 309 ASP A CA 1
ATOM 2444 C C . ASP A 1 309 ? 40.552 37.382 4.920 1.00 28.81 309 ASP A C 1
ATOM 2446 O O . ASP A 1 309 ? 40.670 38.568 5.200 1.00 28.81 309 ASP A O 1
ATOM 2450 N N . GLN A 1 310 ? 39.973 36.476 5.726 1.00 27.62 310 GLN A N 1
ATOM 2451 C CA . GLN A 1 310 ? 40.282 36.152 7.134 1.00 27.62 310 GLN A CA 1
ATOM 2452 C C . GLN A 1 310 ? 39.916 37.039 8.351 1.00 27.62 310 GLN A C 1
ATOM 2454 O O . GLN A 1 310 ? 40.354 38.175 8.498 1.00 27.62 310 GLN A O 1
ATOM 2459 N N . ARG A 1 311 ? 39.366 36.302 9.348 1.00 25.61 311 ARG A N 1
ATOM 2460 C CA . ARG A 1 311 ? 39.259 36.512 10.820 1.00 25.61 311 ARG A CA 1
ATOM 2461 C C . ARG A 1 311 ? 38.081 37.402 11.259 1.00 25.61 311 ARG A C 1
ATOM 2463 O O . ARG A 1 311 ? 37.812 38.415 10.643 1.00 25.61 311 ARG A O 1
ATOM 2470 N N . VAL A 1 312 ? 37.306 37.080 12.299 1.00 26.52 312 VAL A N 1
ATOM 2471 C CA . VAL A 1 312 ? 37.674 36.689 13.674 1.00 26.52 312 VAL A CA 1
ATOM 2472 C C . VAL A 1 312 ? 36.531 35.879 14.326 1.00 26.52 312 VAL A C 1
ATOM 2474 O O . VAL A 1 312 ? 35.359 36.110 14.049 1.00 26.52 312 VAL A O 1
ATOM 2477 N N . LEU A 1 313 ? 36.917 34.945 15.200 1.00 31.55 313 LEU A N 1
ATOM 2478 C CA . LEU A 1 313 ? 36.094 34.169 16.135 1.00 31.55 313 LEU A CA 1
ATOM 2479 C C . LEU A 1 313 ? 35.304 35.062 17.107 1.00 31.55 313 LEU A C 1
ATOM 2481 O O . LEU A 1 313 ? 35.885 35.964 17.705 1.00 31.55 313 LEU A O 1
ATOM 2485 N N . ALA A 1 314 ? 34.047 34.725 17.379 1.00 27.08 314 ALA A N 1
ATOM 2486 C CA . ALA A 1 314 ? 33.427 35.050 18.659 1.00 27.08 314 ALA A CA 1
ATOM 2487 C C . ALA A 1 314 ? 32.449 33.938 19.044 1.00 27.08 314 ALA A C 1
ATOM 2489 O O . ALA A 1 314 ? 31.432 33.718 18.391 1.00 27.08 314 ALA A O 1
ATOM 2490 N N . GLU A 1 315 ? 32.826 33.219 20.097 1.00 31.33 315 GLU A N 1
ATOM 2491 C CA . GLU A 1 315 ? 31.951 32.404 20.926 1.00 31.33 315 GLU A CA 1
ATOM 2492 C C . GLU A 1 315 ? 30.803 33.285 21.439 1.00 31.33 315 GLU A C 1
ATOM 2494 O O . GLU A 1 315 ? 31.021 34.437 21.824 1.00 31.33 315 GLU A O 1
ATOM 2499 N N . THR A 1 316 ? 29.571 32.779 21.458 1.00 29.52 316 THR A N 1
ATOM 2500 C CA . THR A 1 316 ? 28.524 33.387 22.284 1.00 29.52 316 THR A CA 1
ATOM 2501 C C . THR A 1 316 ? 27.691 32.300 22.940 1.00 29.52 316 THR A C 1
ATOM 2503 O O . THR A 1 316 ? 27.239 31.350 22.305 1.00 29.52 316 THR A O 1
ATOM 2506 N N . GLU A 1 317 ? 27.613 32.468 24.252 1.00 26.03 317 GLU A N 1
ATOM 2507 C CA . GLU A 1 317 ? 27.008 31.657 25.291 1.00 26.03 317 GLU A CA 1
ATOM 2508 C C . GLU A 1 317 ? 25.590 31.163 24.988 1.00 26.03 317 GLU A C 1
ATOM 2510 O O . GLU A 1 317 ? 24.742 31.868 24.445 1.00 26.03 317 GLU A O 1
ATOM 2515 N N . ILE A 1 318 ? 25.336 29.940 25.449 1.00 28.88 318 ILE A N 1
ATOM 2516 C CA . ILE A 1 318 ? 24.012 29.351 25.615 1.00 28.88 318 ILE A CA 1
ATOM 2517 C C . ILE A 1 318 ? 23.320 30.118 26.749 1.00 28.88 318 ILE A C 1
ATOM 2519 O O . ILE A 1 318 ? 23.699 29.973 27.910 1.00 28.88 318 ILE A O 1
ATOM 2523 N N . ALA A 1 319 ? 22.322 30.936 26.415 1.00 26.92 319 ALA A N 1
ATOM 2524 C CA . ALA A 1 319 ? 21.425 31.542 27.390 1.00 26.92 319 ALA A CA 1
ATOM 2525 C C . ALA A 1 319 ? 20.136 30.714 27.498 1.00 26.92 319 ALA A C 1
ATOM 2527 O O . ALA A 1 319 ? 19.461 30.455 26.500 1.00 26.92 319 ALA A O 1
ATOM 2528 N N . ASP A 1 320 ? 19.820 30.316 28.730 1.00 27.64 320 ASP A N 1
ATOM 2529 C CA . ASP A 1 320 ? 18.555 29.726 29.160 1.00 27.64 320 ASP A CA 1
ATOM 2530 C C . ASP A 1 320 ? 17.353 30.543 28.662 1.00 27.64 320 ASP A C 1
ATOM 2532 O O . ASP A 1 320 ? 17.113 31.669 29.105 1.00 27.64 320 ASP A O 1
ATOM 2536 N N . VAL A 1 321 ? 16.538 29.952 27.786 1.00 29.34 321 VAL A N 1
ATOM 2537 C CA . VAL A 1 321 ? 15.205 30.477 27.473 1.00 29.34 321 VAL A CA 1
ATOM 2538 C C . VAL A 1 321 ? 14.244 29.992 28.558 1.00 29.34 321 VAL A C 1
ATOM 2540 O O . VAL A 1 321 ? 13.652 28.916 28.469 1.00 29.34 321 VAL A O 1
ATOM 2543 N N . SER A 1 322 ? 14.105 30.800 29.611 1.00 26.34 322 SER A N 1
ATOM 2544 C CA . SER A 1 322 ? 12.983 30.716 30.551 1.00 26.34 322 SER A CA 1
ATOM 2545 C C . SER A 1 322 ? 11.701 31.136 29.831 1.00 26.34 322 SER A C 1
ATOM 2547 O O . SER A 1 322 ? 11.473 32.323 29.605 1.00 26.34 322 SER A O 1
ATOM 2549 N N . ILE A 1 323 ? 10.856 30.171 29.470 1.00 28.80 323 ILE A N 1
ATOM 2550 C CA . ILE A 1 323 ? 9.483 30.455 29.041 1.00 28.80 323 ILE A CA 1
ATOM 2551 C C . ILE A 1 323 ? 8.676 30.751 30.307 1.00 28.80 323 ILE A C 1
ATOM 2553 O O . ILE A 1 323 ? 8.478 29.883 31.155 1.00 28.80 323 ILE A O 1
ATOM 2557 N N . SER A 1 324 ? 8.273 32.013 30.439 1.00 26.52 324 SER A N 1
ATOM 2558 C CA . SER A 1 324 ? 7.424 32.536 31.506 1.00 26.52 324 SER A CA 1
ATOM 2559 C C . SER A 1 324 ? 6.140 31.718 31.646 1.00 26.52 324 SER A C 1
ATOM 2561 O O . SER A 1 324 ? 5.291 31.705 30.759 1.00 26.52 324 SER A O 1
ATOM 2563 N N . SER A 1 325 ? 5.994 31.072 32.797 1.00 35.19 325 SER A N 1
ATOM 2564 C CA . SER A 1 325 ? 4.766 30.457 33.278 1.00 35.19 325 SER A CA 1
ATOM 2565 C C . SER A 1 325 ? 3.896 31.501 33.986 1.00 35.19 325 SER A C 1
ATOM 2567 O O . SER A 1 325 ? 4.178 31.806 35.141 1.00 35.19 325 SER A O 1
ATOM 2569 N N . GLU A 1 326 ? 2.823 31.990 33.357 1.00 26.06 326 GLU A N 1
ATOM 2570 C CA . GLU A 1 326 ? 1.644 32.492 34.085 1.00 26.06 326 GLU A CA 1
ATOM 2571 C C . GLU A 1 326 ? 0.329 32.130 33.356 1.00 26.06 326 GLU A C 1
ATOM 2573 O O . GLU A 1 326 ? 0.240 32.288 32.138 1.00 26.06 326 GLU A O 1
ATOM 2578 N N . PRO A 1 327 ? -0.697 31.624 34.075 1.00 35.41 327 PRO A N 1
ATOM 2579 C CA . PRO A 1 327 ? -1.972 31.193 33.512 1.00 35.41 327 PRO A CA 1
ATOM 2580 C C . PRO A 1 327 ? -3.016 32.307 33.655 1.00 35.41 327 PRO A C 1
ATOM 2582 O O . PRO A 1 327 ? -3.756 32.348 34.636 1.00 35.41 327 PRO A O 1
ATOM 2585 N N . ALA A 1 328 ? -3.090 33.232 32.703 1.00 29.31 328 ALA A N 1
ATOM 2586 C CA . ALA A 1 328 ? -4.110 34.279 32.740 1.00 29.31 328 ALA A CA 1
ATOM 2587 C C . ALA A 1 328 ? -4.342 34.895 31.358 1.00 29.31 328 ALA A C 1
ATOM 2589 O O . ALA A 1 328 ? -3.932 36.021 31.136 1.00 29.31 328 ALA A O 1
ATOM 2590 N N . ASP A 1 329 ? -4.991 34.169 30.439 1.00 27.03 329 ASP A N 1
ATOM 2591 C CA . ASP A 1 329 ? -5.705 34.823 29.319 1.00 27.03 329 ASP A CA 1
ATOM 2592 C C . ASP A 1 329 ? -6.769 33.963 28.601 1.00 27.03 329 ASP A C 1
ATOM 2594 O O . ASP A 1 329 ? -7.256 34.319 27.533 1.00 27.03 329 ASP A O 1
ATOM 2598 N N . VAL A 1 330 ? -7.227 32.852 29.199 1.00 29.98 330 VAL A N 1
ATOM 2599 C CA . VAL A 1 330 ? -8.278 31.997 28.587 1.00 29.98 330 VAL A CA 1
ATOM 2600 C C . VAL A 1 330 ? -9.644 32.121 29.287 1.00 29.98 330 VAL A C 1
ATOM 2602 O O . VAL A 1 330 ? -10.598 31.437 28.936 1.00 29.98 330 VAL A O 1
ATOM 2605 N N . VAL A 1 331 ? -9.806 33.031 30.255 1.00 30.16 331 VAL A N 1
ATOM 2606 C CA . VAL A 1 331 ? -11.087 33.211 30.974 1.00 30.16 331 VAL A CA 1
ATOM 2607 C C . VAL A 1 331 ? -11.427 34.694 31.151 1.00 30.16 331 VAL A C 1
ATOM 2609 O O . VAL A 1 331 ? -11.521 35.197 32.265 1.00 30.16 331 VAL A O 1
ATOM 2612 N N . ALA A 1 332 ? -11.606 35.424 30.048 1.00 28.23 332 ALA A N 1
ATOM 2613 C CA . ALA A 1 332 ? -12.125 36.795 30.093 1.00 28.23 332 ALA A CA 1
ATOM 2614 C C . ALA A 1 332 ? -12.842 37.210 28.796 1.00 28.23 332 ALA A C 1
ATOM 2616 O O . ALA A 1 332 ? -12.502 38.214 28.181 1.00 28.23 332 ALA A O 1
ATOM 2617 N N . ALA A 1 333 ? -13.868 36.464 28.377 1.00 27.17 333 ALA A N 1
ATOM 2618 C CA . ALA A 1 333 ? -14.832 36.962 27.386 1.00 27.17 333 ALA A CA 1
ATOM 2619 C C . ALA A 1 333 ? -16.218 36.315 27.541 1.00 27.17 333 ALA A C 1
ATOM 2621 O O . ALA A 1 333 ? -16.856 35.913 26.575 1.00 27.17 333 ALA A O 1
ATOM 2622 N N . SER A 1 334 ? -16.706 36.197 28.773 1.00 32.25 334 SER A N 1
ATOM 2623 C CA . SER A 1 334 ? -18.093 35.804 29.020 1.00 32.25 334 SER A CA 1
ATOM 2624 C C . SER A 1 334 ? -18.560 36.394 30.340 1.00 32.25 334 SER A C 1
ATOM 2626 O O . SER A 1 334 ? -18.457 35.741 31.372 1.00 32.25 334 SER A O 1
ATOM 2628 N N . ASN A 1 335 ? -19.010 37.652 30.314 1.00 29.14 335 ASN A N 1
ATOM 2629 C CA . ASN A 1 335 ? -20.088 38.138 31.177 1.00 29.14 335 ASN A CA 1
ATOM 2630 C C . ASN A 1 335 ? -20.521 39.559 30.789 1.00 29.14 335 ASN A C 1
ATOM 2632 O O . ASN A 1 335 ? -19.773 40.517 30.962 1.00 29.14 335 ASN A O 1
ATOM 2636 N N . GLY A 1 336 ? -21.783 39.674 30.367 1.00 25.27 336 GLY A N 1
ATOM 2637 C CA . GLY A 1 336 ? -22.599 40.865 30.588 1.00 25.27 336 GLY A CA 1
ATOM 2638 C C . GLY A 1 336 ? -22.858 41.758 29.376 1.00 25.27 336 GLY A C 1
ATOM 2639 O O . GLY A 1 336 ? -22.169 42.751 29.192 1.00 25.27 336 GLY A O 1
ATOM 2640 N N . MET A 1 337 ? -23.953 41.498 28.658 1.00 26.94 337 MET A N 1
ATOM 2641 C CA . MET A 1 337 ? -25.007 42.510 28.499 1.00 26.94 337 MET A CA 1
ATOM 2642 C C . MET A 1 337 ? -26.315 41.853 28.051 1.00 26.94 337 MET A C 1
ATOM 2644 O O . MET A 1 337 ? -26.480 41.437 26.908 1.00 26.94 337 MET A O 1
ATOM 2648 N N . ASP A 1 338 ? -27.229 41.765 29.012 1.00 29.38 338 ASP A N 1
ATOM 2649 C CA . ASP A 1 338 ? -28.647 41.493 28.836 1.00 29.38 338 ASP A CA 1
ATOM 2650 C C . ASP A 1 338 ? -29.331 42.771 28.330 1.00 29.38 338 ASP A C 1
ATOM 2652 O O . ASP A 1 338 ? -29.363 43.789 29.025 1.00 29.38 338 ASP A O 1
ATOM 2656 N N . LEU A 1 339 ? -29.851 42.724 27.104 1.00 29.83 339 LEU A N 1
ATOM 2657 C CA . LEU A 1 339 ? -30.879 43.638 26.616 1.00 29.83 339 LEU A CA 1
ATOM 2658 C C . LEU A 1 339 ? -31.916 42.797 25.876 1.00 29.83 339 LEU A C 1
ATOM 2660 O O . LEU A 1 339 ? -31.728 42.387 24.731 1.00 29.83 339 LEU A O 1
ATOM 2664 N N . GLY A 1 340 ? -32.999 42.507 26.590 1.00 33.38 340 GLY A N 1
ATOM 2665 C CA . GLY A 1 340 ? -34.071 41.643 26.135 1.00 33.38 340 GLY A CA 1
ATOM 2666 C C . GLY A 1 340 ? -34.728 42.076 24.827 1.00 33.38 340 GLY A C 1
ATOM 2667 O O . GLY A 1 340 ? -35.032 43.244 24.612 1.00 33.38 340 GLY A O 1
ATOM 2668 N N . THR A 1 341 ? -35.050 41.079 24.008 1.00 28.95 341 THR A N 1
ATOM 2669 C CA . THR A 1 341 ? -36.303 41.002 23.250 1.00 28.95 341 THR A CA 1
ATOM 2670 C C . THR A 1 341 ? -36.642 39.526 23.031 1.00 28.95 341 THR A C 1
ATOM 2672 O O . THR A 1 341 ? -35.807 38.728 22.617 1.00 28.95 341 THR A O 1
ATOM 2675 N N . ASN A 1 342 ? -37.879 39.161 23.368 1.00 38.62 342 ASN A N 1
ATOM 2676 C CA . ASN A 1 342 ? -38.455 37.841 23.143 1.00 38.62 342 ASN A CA 1
ATOM 2677 C C . ASN A 1 342 ? -38.478 37.510 21.647 1.00 38.62 342 ASN A C 1
ATOM 2679 O O . ASN A 1 342 ? -39.254 38.120 20.920 1.00 38.62 342 ASN A O 1
ATOM 2683 N N . HIS A 1 343 ? -37.722 36.498 21.225 1.00 31.45 343 HIS A N 1
ATOM 2684 C CA . HIS A 1 343 ? -38.083 35.630 20.105 1.00 31.45 343 HIS A CA 1
ATOM 2685 C C . HIS A 1 343 ? -37.427 34.258 20.302 1.00 31.45 343 HIS A C 1
ATOM 2687 O O . HIS A 1 343 ? -36.206 34.129 20.254 1.00 31.45 343 HIS A O 1
ATOM 2693 N N . GLU A 1 344 ? -38.253 33.229 20.511 1.00 37.81 344 GLU A N 1
ATOM 2694 C CA . GLU A 1 344 ? -37.877 31.818 20.382 1.00 37.81 344 GLU A CA 1
ATOM 2695 C C . GLU A 1 344 ? -37.490 31.530 18.922 1.00 37.81 344 GLU A C 1
ATOM 2697 O O . GLU A 1 344 ? -38.268 31.012 18.123 1.00 37.81 344 GLU A O 1
ATOM 2702 N N . HIS A 1 345 ? -36.271 31.895 18.545 1.00 34.44 345 HIS A N 1
ATOM 2703 C CA . HIS A 1 345 ? -35.594 31.303 17.407 1.00 34.44 345 HIS A CA 1
ATOM 2704 C C . HIS A 1 345 ? -34.685 30.221 17.968 1.00 34.44 345 HIS A C 1
ATOM 2706 O O . HIS A 1 345 ? -33.761 30.528 18.715 1.00 34.44 345 HIS A O 1
ATOM 2712 N N . ALA A 1 346 ? -34.970 28.956 17.641 1.00 44.16 346 ALA A N 1
ATOM 2713 C CA . ALA A 1 346 ? -34.083 27.837 17.937 1.00 44.16 346 ALA A CA 1
ATOM 2714 C C . ALA A 1 346 ? -32.660 28.225 17.513 1.00 44.16 346 ALA A C 1
ATOM 2716 O O . ALA A 1 346 ? -32.387 28.361 16.317 1.00 44.16 346 ALA A O 1
ATOM 2717 N N . ALA A 1 347 ? -31.803 28.501 18.501 1.00 44.38 347 ALA A N 1
ATOM 2718 C CA . ALA A 1 347 ? -30.465 29.015 18.275 1.00 44.38 347 ALA A CA 1
ATOM 2719 C C . ALA A 1 347 ? -29.741 28.041 17.349 1.00 44.38 347 ALA A C 1
ATOM 2721 O O . ALA A 1 347 ? -29.553 26.865 17.670 1.00 44.38 347 ALA A O 1
ATOM 2722 N N . ARG A 1 348 ? -29.412 28.516 16.149 1.00 43.94 348 ARG A N 1
ATOM 2723 C CA . ARG A 1 348 ? -28.671 27.744 15.161 1.00 43.94 348 ARG A CA 1
ATOM 2724 C C . ARG A 1 348 ? -27.313 27.442 15.799 1.00 43.94 348 ARG A C 1
ATOM 2726 O O . ARG A 1 348 ? -26.527 28.370 15.962 1.00 43.94 348 ARG A O 1
ATOM 2733 N N . LYS A 1 349 ? -27.072 26.187 16.207 1.00 41.12 349 LYS A N 1
ATOM 2734 C CA . LYS A 1 349 ? -25.760 25.740 16.704 1.00 41.12 349 LYS A CA 1
ATOM 2735 C C . LYS A 1 349 ? -24.714 26.164 15.671 1.00 41.12 349 LYS A C 1
ATOM 2737 O O . LYS A 1 349 ? -24.833 25.801 14.498 1.00 41.12 349 LYS A O 1
ATOM 2742 N N . SER A 1 350 ? -23.756 26.984 16.080 1.00 46.28 350 SER A N 1
ATOM 2743 C CA . SER A 1 350 ? -22.626 27.350 15.232 1.00 46.28 350 SER A CA 1
ATOM 2744 C C . SER A 1 350 ? -21.643 26.176 15.179 1.00 46.28 350 SER A C 1
ATOM 2746 O O . SER A 1 350 ? -21.648 25.321 16.063 1.00 46.28 350 SER A O 1
ATOM 2748 N N . SER A 1 351 ? -20.766 26.118 14.175 1.00 46.72 351 SER A N 1
ATOM 2749 C CA . SER A 1 351 ? -19.698 25.105 14.113 1.00 46.72 351 SER A CA 1
ATOM 2750 C C . SER A 1 351 ? -18.756 25.141 15.328 1.00 46.72 351 SER A C 1
ATOM 2752 O O . SER A 1 351 ? -18.083 24.149 15.599 1.00 46.72 351 SER A O 1
ATOM 2754 N N . TYR A 1 352 ? -18.742 26.241 16.089 1.00 40.44 352 TYR A N 1
ATOM 2755 C CA . TYR A 1 352 ? -17.982 26.391 17.332 1.00 40.44 352 TYR A CA 1
ATOM 2756 C C . TYR A 1 352 ? -18.638 25.697 18.538 1.00 40.44 352 TYR A C 1
ATOM 2758 O O . TYR A 1 352 ? -17.945 25.366 19.491 1.00 40.44 352 TYR A O 1
ATOM 2766 N N . ASP A 1 353 ? -19.937 25.383 18.478 1.00 46.16 353 ASP A N 1
ATOM 2767 C CA . ASP A 1 353 ? -20.655 24.649 19.535 1.00 46.16 353 ASP A CA 1
ATOM 2768 C C . ASP A 1 353 ? -20.455 23.121 19.453 1.00 46.16 353 ASP A C 1
ATOM 2770 O O . ASP A 1 353 ? -21.040 22.366 20.240 1.00 46.16 353 ASP A O 1
ATOM 2774 N N . THR A 1 354 ? -19.668 22.664 18.471 1.00 54.12 354 THR A N 1
ATOM 2775 C CA . THR A 1 354 ? -19.504 21.248 18.106 1.00 54.12 354 THR A CA 1
ATOM 2776 C C . THR A 1 354 ? -18.508 20.510 18.997 1.00 54.12 354 THR A C 1
ATOM 2778 O O . THR A 1 354 ? -18.614 19.296 19.106 1.00 54.12 354 THR A O 1
ATOM 2781 N N . PHE A 1 355 ? -17.573 21.204 19.659 1.00 60.44 355 PHE A N 1
ATOM 2782 C CA . PHE A 1 355 ? -16.570 20.597 20.543 1.00 60.44 355 PHE A CA 1
ATOM 2783 C C . PHE A 1 355 ? -16.667 21.218 21.931 1.00 60.44 355 PHE A C 1
ATOM 2785 O O . PHE A 1 355 ? -16.474 22.418 22.096 1.00 60.44 355 PHE A O 1
ATOM 2792 N N . LYS A 1 356 ? -17.006 20.406 22.931 1.00 65.81 356 LYS A N 1
ATOM 2793 C CA . LYS A 1 356 ? -17.329 20.886 24.282 1.00 65.81 356 LYS A CA 1
ATOM 2794 C C . LYS A 1 356 ? -16.341 20.423 25.341 1.00 65.81 356 LYS A C 1
ATOM 2796 O O . LYS A 1 356 ? -16.357 20.975 26.437 1.00 65.81 356 LYS A O 1
ATOM 2801 N N . LYS A 1 357 ? -15.525 19.403 25.048 1.00 80.69 357 LYS A N 1
ATOM 2802 C CA . LYS A 1 357 ? -14.585 18.834 26.017 1.00 80.69 357 LYS A CA 1
ATOM 2803 C C . LYS A 1 357 ? -13.436 18.086 25.340 1.00 80.69 357 LYS A C 1
ATOM 2805 O O . LYS A 1 357 ? -13.668 17.357 24.374 1.00 80.69 357 LYS A O 1
ATOM 2810 N N . LEU A 1 358 ? -12.228 18.225 25.884 1.00 85.19 358 LEU A N 1
ATOM 2811 C CA . LEU A 1 358 ? -11.082 17.379 25.560 1.00 85.19 358 LEU A CA 1
ATOM 2812 C C . LEU A 1 358 ? -10.938 16.310 26.647 1.00 85.19 358 LEU A C 1
ATOM 2814 O O . LEU A 1 358 ? -10.795 16.647 27.814 1.00 85.19 358 LEU A O 1
ATOM 2818 N N . GLY A 1 359 ? -11.008 15.033 26.281 1.00 83.12 359 GLY A N 1
ATOM 2819 C CA . GLY A 1 359 ? -11.004 13.929 27.239 1.00 83.12 359 GLY A CA 1
ATOM 2820 C C . GLY A 1 359 ? -12.315 13.776 28.024 1.00 83.12 359 GLY A C 1
ATOM 2821 O O . GLY A 1 359 ? -13.180 14.655 28.073 1.00 83.12 359 GLY A O 1
ATOM 2822 N N . ARG A 1 360 ? -12.492 12.610 28.644 1.00 80.81 360 ARG A N 1
ATOM 2823 C CA . ARG A 1 360 ? -13.701 12.249 29.405 1.00 80.81 360 ARG A CA 1
ATOM 2824 C C . ARG A 1 360 ? -13.590 12.639 30.869 1.00 80.81 360 ARG A C 1
ATOM 2826 O O . ARG A 1 360 ? -14.595 12.998 31.489 1.00 80.81 360 ARG A O 1
ATOM 2833 N N . SER A 1 361 ? -12.376 12.650 31.404 1.00 83.94 361 SER A N 1
ATOM 2834 C CA . SER A 1 361 ? -12.059 13.063 32.769 1.00 83.94 361 SER A CA 1
ATOM 2835 C C . SER A 1 361 ? -11.084 14.248 32.779 1.00 83.94 361 SER A C 1
ATOM 2837 O O . SER A 1 361 ? -10.435 14.496 31.764 1.00 83.94 361 SER A O 1
ATOM 2839 N N . PRO A 1 362 ? -10.963 14.981 33.901 1.00 85.56 362 PRO A N 1
ATOM 2840 C CA . PRO A 1 362 ? -9.944 16.022 34.047 1.00 85.56 362 PRO A CA 1
ATOM 2841 C C . PRO A 1 362 ? -8.517 15.506 33.815 1.00 85.56 362 PRO A C 1
ATOM 2843 O O . PRO A 1 362 ? -7.665 16.238 33.326 1.00 85.56 362 PRO A O 1
ATOM 2846 N N . GLU A 1 363 ? -8.249 14.239 34.138 1.00 85.19 363 GLU A N 1
ATOM 2847 C CA . GLU A 1 363 ? -6.955 13.603 33.882 1.00 85.19 363 GLU A CA 1
ATOM 2848 C C . GLU A 1 363 ? -6.725 13.376 32.382 1.00 85.19 363 GLU A C 1
ATOM 2850 O O . GLU A 1 363 ? -5.641 13.664 31.884 1.00 85.19 363 GLU A O 1
ATOM 2855 N N . GLU A 1 364 ? -7.736 12.904 31.642 1.00 85.75 364 GLU A N 1
ATOM 2856 C CA . GLU A 1 364 ? -7.647 12.779 30.179 1.00 85.75 364 GLU A CA 1
ATOM 2857 C C . GLU A 1 364 ? -7.532 14.152 29.499 1.00 85.75 364 GLU A C 1
ATOM 2859 O O . GLU A 1 364 ? -6.791 14.292 28.530 1.00 85.75 364 GLU A O 1
ATOM 2864 N N . GLU A 1 365 ? -8.218 15.171 30.019 1.00 88.44 365 GLU A N 1
ATOM 2865 C CA . GLU A 1 365 ? -8.100 16.555 29.553 1.00 88.44 365 GLU A CA 1
ATOM 2866 C C . GLU A 1 365 ? -6.675 17.087 29.743 1.00 88.44 365 GLU A C 1
ATOM 2868 O O . GLU A 1 365 ? -6.071 17.593 28.798 1.00 88.44 365 GLU A O 1
ATOM 2873 N N . ALA A 1 366 ? -6.104 16.903 30.937 1.00 88.06 366 ALA A N 1
ATOM 2874 C CA . ALA A 1 366 ? -4.732 17.294 31.239 1.00 88.06 366 ALA A CA 1
ATOM 2875 C C . ALA A 1 366 ? -3.717 16.576 30.336 1.00 88.06 366 ALA A C 1
ATOM 2877 O O . ALA A 1 366 ? -2.809 17.222 29.818 1.00 88.06 366 ALA A O 1
ATOM 2878 N N . LEU A 1 367 ? -3.902 15.273 30.091 1.00 87.38 367 LEU A N 1
ATOM 2879 C CA . LEU A 1 367 ? -3.068 14.505 29.160 1.00 87.38 367 LEU A CA 1
ATOM 2880 C C . LEU A 1 367 ? -3.186 15.017 27.721 1.00 87.38 367 LEU A C 1
ATOM 2882 O O . LEU A 1 367 ? -2.182 15.094 27.017 1.00 87.38 367 LEU A O 1
ATOM 2886 N N . GLY A 1 368 ? -4.390 15.384 27.278 1.00 90.31 368 GLY A N 1
ATOM 2887 C CA . GLY A 1 368 ? -4.600 15.976 25.958 1.00 90.31 368 GLY A CA 1
ATOM 2888 C C . GLY A 1 368 ? -3.909 17.330 25.810 1.00 90.31 368 GLY A C 1
ATOM 2889 O O . GLY A 1 368 ? -3.248 17.571 24.803 1.00 90.31 368 GLY A O 1
ATOM 2890 N N . ILE A 1 369 ? -3.994 18.186 26.832 1.00 92.00 369 ILE A N 1
ATOM 2891 C CA . ILE A 1 369 ? -3.287 19.474 26.867 1.00 92.00 369 ILE A CA 1
ATOM 2892 C C . ILE A 1 369 ? -1.767 19.258 26.871 1.00 92.00 369 ILE A C 1
ATOM 2894 O O . ILE A 1 369 ? -1.046 19.930 26.136 1.00 92.00 369 ILE A O 1
ATOM 2898 N N . GLU A 1 370 ? -1.266 18.317 27.673 1.00 92.31 370 GLU A N 1
ATOM 2899 C CA . GLU A 1 370 ? 0.159 17.979 27.737 1.00 92.31 370 GLU A CA 1
ATOM 2900 C C . GLU A 1 370 ? 0.680 17.471 26.387 1.00 92.31 370 GLU A C 1
ATOM 2902 O O . GLU A 1 370 ? 1.705 17.950 25.902 1.00 92.31 370 GLU A O 1
ATOM 2907 N N . GLU A 1 371 ? -0.042 16.550 25.746 1.00 92.00 371 GLU A N 1
ATOM 2908 C CA . GLU A 1 371 ? 0.322 16.006 24.438 1.00 92.00 371 GLU A CA 1
ATOM 2909 C C . GLU A 1 371 ? 0.264 17.079 23.347 1.00 92.00 371 GLU A C 1
ATOM 2911 O O . GLU A 1 371 ? 1.190 17.172 22.543 1.00 92.00 371 GLU A O 1
ATOM 2916 N N . TYR A 1 372 ? -0.755 17.943 23.353 1.00 92.88 372 TYR A N 1
ATOM 2917 C CA . TYR A 1 372 ? -0.821 19.085 22.442 1.00 92.88 372 TYR A CA 1
ATOM 2918 C C . TYR A 1 372 ? 0.373 20.029 22.629 1.00 92.88 372 TYR A C 1
ATOM 2920 O O . TYR A 1 372 ? 1.027 20.393 21.655 1.00 92.88 372 TYR A O 1
ATOM 2928 N N . ASN A 1 373 ? 0.720 20.377 23.870 1.00 92.25 373 ASN A N 1
ATOM 2929 C CA . ASN A 1 373 ? 1.873 21.231 24.161 1.00 92.25 373 ASN A CA 1
ATOM 2930 C C . ASN A 1 373 ? 3.198 20.571 23.754 1.00 92.25 373 ASN A C 1
ATOM 2932 O O . ASN A 1 373 ? 4.103 21.244 23.258 1.00 92.25 373 ASN A O 1
ATOM 2936 N N . ALA A 1 374 ? 3.320 19.253 23.928 1.00 90.56 374 ALA A N 1
ATOM 2937 C CA . ALA A 1 374 ? 4.474 18.494 23.463 1.00 90.56 374 ALA A CA 1
ATOM 2938 C C . ALA A 1 374 ? 4.577 18.510 21.929 1.00 90.56 374 ALA A C 1
ATOM 2940 O O . ALA A 1 374 ? 5.667 18.730 21.397 1.00 90.56 374 ALA A O 1
ATOM 2941 N N . LEU A 1 375 ? 3.454 18.345 21.221 1.00 88.69 375 LEU A N 1
ATOM 2942 C CA . LEU A 1 375 ? 3.387 18.463 19.764 1.00 88.69 375 LEU A CA 1
ATOM 2943 C C . LEU A 1 375 ? 3.695 19.882 19.293 1.00 88.69 375 LEU A C 1
ATOM 2945 O O . LEU A 1 375 ? 4.423 20.032 18.318 1.00 88.69 375 LEU A O 1
ATOM 2949 N N . LEU A 1 376 ? 3.219 20.912 19.991 1.00 90.56 376 LEU A N 1
ATOM 2950 C CA . LEU A 1 376 ? 3.526 22.309 19.688 1.00 90.56 376 LEU A CA 1
ATOM 2951 C C . LEU A 1 376 ? 5.016 22.598 19.853 1.00 90.56 376 LEU A C 1
ATOM 2953 O O . LEU A 1 376 ? 5.641 23.154 18.954 1.00 90.56 376 LEU A O 1
ATOM 2957 N N . LYS A 1 377 ? 5.616 22.147 20.957 1.00 89.31 377 LYS A N 1
ATOM 2958 C CA . LYS A 1 377 ? 7.057 22.277 21.186 1.00 89.31 377 LYS A CA 1
ATOM 2959 C C . LYS A 1 377 ? 7.867 21.530 20.128 1.00 89.31 377 LYS A C 1
ATOM 2961 O O . LYS A 1 377 ? 8.854 22.068 19.634 1.00 89.31 377 LYS A O 1
ATOM 2966 N N . LYS A 1 378 ? 7.462 20.305 19.779 1.00 82.81 378 LYS A N 1
ATOM 2967 C CA . LYS A 1 378 ? 8.103 19.521 18.717 1.00 82.81 378 LYS A CA 1
ATOM 2968 C C . LYS A 1 378 ? 8.001 20.257 17.377 1.00 82.81 378 LYS A C 1
ATOM 2970 O O . LYS A 1 378 ? 9.024 20.498 16.754 1.00 82.81 378 LYS A O 1
ATOM 2975 N N . SER A 1 379 ? 6.800 20.699 17.012 1.00 79.81 379 SER A N 1
ATOM 2976 C CA . SER A 1 379 ? 6.512 21.457 15.788 1.00 79.81 379 SER A CA 1
ATOM 2977 C C . SER A 1 379 ? 7.361 22.725 15.693 1.00 79.81 379 SER A C 1
ATOM 2979 O O . SER A 1 379 ? 7.968 22.982 14.662 1.00 79.81 379 SER A O 1
ATOM 2981 N N . TYR A 1 380 ? 7.477 23.479 16.789 1.00 83.12 380 TYR A N 1
ATOM 2982 C CA . TYR A 1 380 ? 8.310 24.679 16.868 1.00 83.12 380 TYR A CA 1
ATOM 2983 C C . TYR A 1 380 ? 9.788 24.384 16.595 1.00 83.12 380 TYR A C 1
ATOM 2985 O O . TYR A 1 380 ? 10.434 25.102 15.835 1.00 83.12 380 TYR A O 1
ATOM 2993 N N . LEU A 1 381 ? 10.327 23.308 17.176 1.00 80.00 381 LEU A N 1
ATOM 2994 C CA . LEU A 1 381 ? 11.704 22.878 16.916 1.00 80.00 381 LEU A CA 1
ATOM 2995 C C . LEU A 1 381 ? 11.887 22.398 15.470 1.00 80.00 381 LEU A C 1
ATOM 2997 O O . LEU A 1 381 ? 12.875 22.746 14.826 1.00 80.00 381 LEU A O 1
ATOM 3001 N N . ASP A 1 382 ? 10.926 21.627 14.967 1.00 71.62 382 ASP A N 1
ATOM 3002 C CA . ASP A 1 382 ? 10.929 21.044 13.627 1.00 71.62 382 ASP A CA 1
ATOM 3003 C C . ASP A 1 382 ? 10.831 22.083 12.510 1.00 71.62 382 ASP A C 1
ATOM 3005 O O . ASP A 1 382 ? 11.329 21.837 11.413 1.00 71.62 382 ASP A O 1
ATOM 3009 N N . LEU A 1 383 ? 10.221 23.230 12.809 1.00 77.62 383 LEU A N 1
ATOM 3010 C CA . LEU A 1 383 ? 10.033 24.376 11.924 1.00 77.62 383 LEU A CA 1
ATOM 3011 C C . LEU A 1 383 ? 11.012 25.514 12.246 1.00 77.62 383 LEU A C 1
ATOM 3013 O O . LEU A 1 383 ? 10.723 26.681 11.985 1.00 77.62 383 LEU A O 1
ATOM 3017 N N . GLY A 1 384 ? 12.167 25.209 12.845 1.00 77.50 384 GLY A N 1
ATOM 3018 C CA . GLY A 1 384 ? 13.255 26.174 13.028 1.00 77.50 384 GLY A CA 1
ATOM 3019 C C . GLY A 1 384 ? 12.906 27.394 13.891 1.00 77.50 384 GLY A C 1
ATOM 3020 O O . GLY A 1 384 ? 13.500 28.453 13.702 1.00 77.50 384 GLY A O 1
ATOM 3021 N N . GLY A 1 385 ? 11.957 27.261 14.819 1.00 81.56 385 GLY A N 1
ATOM 3022 C CA . GLY A 1 385 ? 11.484 28.344 15.684 1.00 81.56 385 GLY A CA 1
ATOM 3023 C C . GLY A 1 385 ? 10.366 29.203 15.088 1.00 81.56 385 GLY A C 1
ATOM 3024 O O . GLY A 1 385 ? 10.102 30.297 15.580 1.00 81.56 385 GLY A O 1
ATOM 3025 N N . ASP A 1 386 ? 9.720 28.736 14.023 1.00 80.25 386 ASP A N 1
ATOM 3026 C CA . ASP A 1 386 ? 8.583 29.411 13.404 1.00 80.25 386 ASP A CA 1
ATOM 3027 C C . ASP A 1 386 ? 7.291 29.150 14.198 1.00 80.25 386 ASP A C 1
ATOM 3029 O O . ASP A 1 386 ? 6.697 28.072 14.122 1.00 80.25 386 ASP A O 1
ATOM 3033 N N . GLU A 1 387 ? 6.885 30.126 15.014 1.00 82.25 387 GLU A N 1
ATOM 3034 C CA . GLU A 1 387 ? 5.750 29.982 15.930 1.00 82.25 387 GLU A CA 1
ATOM 3035 C C . GLU A 1 387 ? 4.408 29.826 15.200 1.00 82.25 387 GLU A C 1
ATOM 3037 O O . GLU A 1 387 ? 3.618 28.955 15.563 1.00 82.25 387 GLU A O 1
ATOM 3042 N N . GLU A 1 388 ? 4.158 30.610 14.149 1.00 77.69 388 GLU A N 1
ATOM 3043 C CA . GLU A 1 388 ? 2.895 30.570 13.401 1.00 77.69 388 GLU A CA 1
ATOM 3044 C C . GLU A 1 388 ? 2.734 29.238 12.655 1.00 77.69 388 GLU A C 1
ATOM 3046 O O . GLU A 1 388 ? 1.689 28.587 12.747 1.00 77.69 388 GLU A O 1
ATOM 3051 N N . ALA A 1 389 ? 3.795 28.763 11.993 1.00 72.06 389 ALA A N 1
ATOM 3052 C CA . ALA A 1 389 ? 3.777 27.459 11.338 1.00 72.06 389 ALA A CA 1
ATOM 3053 C C . ALA A 1 389 ? 3.610 26.308 12.350 1.00 72.06 389 ALA A C 1
ATOM 3055 O O . ALA A 1 389 ? 2.879 25.348 12.090 1.00 72.06 389 ALA A O 1
ATOM 3056 N N . ALA A 1 390 ? 4.231 26.409 13.530 1.00 79.12 390 ALA A N 1
ATOM 3057 C CA . ALA A 1 390 ? 4.094 25.404 14.582 1.00 79.12 390 ALA A CA 1
ATOM 3058 C C . ALA A 1 390 ? 2.674 25.343 15.158 1.00 79.12 390 ALA A C 1
ATOM 3060 O O . ALA A 1 390 ? 2.161 24.250 15.410 1.00 79.12 390 ALA A O 1
ATOM 3061 N N . GLN A 1 391 ? 2.026 26.500 15.319 1.00 82.38 391 GLN A N 1
ATOM 3062 C CA . GLN A 1 391 ? 0.631 26.598 15.749 1.00 82.38 391 GLN A CA 1
ATOM 3063 C C . GLN A 1 391 ? -0.352 26.029 14.712 1.00 82.38 391 GLN A C 1
ATOM 3065 O O . GLN A 1 391 ? -1.432 25.585 15.098 1.00 82.38 391 GLN A O 1
ATOM 3070 N N . MET A 1 392 ? 0.009 25.981 13.424 1.00 79.94 392 MET A N 1
ATOM 3071 C CA . MET A 1 392 ? -0.787 25.305 12.387 1.00 79.94 392 MET A CA 1
ATOM 3072 C C . MET A 1 392 ? -0.554 23.790 12.345 1.00 79.94 392 MET A C 1
ATOM 3074 O O . MET A 1 392 ? -1.499 23.025 12.166 1.00 79.94 392 MET A O 1
ATOM 3078 N N . LEU A 1 393 ? 0.690 23.349 12.534 1.00 77.69 393 LEU A N 1
ATOM 3079 C CA . LEU A 1 393 ? 1.080 21.941 12.455 1.00 77.69 393 LEU A CA 1
ATOM 3080 C C . LEU A 1 393 ? 0.603 21.115 13.660 1.00 77.69 393 LEU A C 1
ATOM 3082 O O . LEU A 1 393 ? 0.092 20.004 13.503 1.00 77.69 393 LEU A O 1
ATOM 3086 N N . ALA A 1 394 ? 0.766 21.643 14.874 1.00 84.44 394 ALA A N 1
ATOM 3087 C CA . ALA A 1 394 ? 0.474 20.893 16.092 1.00 84.44 394 ALA A CA 1
ATOM 3088 C C . ALA A 1 394 ? -0.987 20.404 16.187 1.00 84.44 394 ALA A C 1
ATOM 3090 O O . ALA A 1 394 ? -1.185 19.239 16.545 1.00 84.44 394 ALA A O 1
ATOM 3091 N N . PRO A 1 395 ? -2.016 21.199 15.820 1.00 85.19 395 PRO A N 1
ATOM 3092 C CA . PRO A 1 395 ? -3.396 20.721 15.749 1.00 85.19 395 PRO A CA 1
ATOM 3093 C C . PRO A 1 395 ? -3.603 19.567 14.768 1.00 85.19 395 PRO A C 1
ATOM 3095 O O . PRO A 1 395 ? -4.386 18.664 15.054 1.00 85.19 395 PRO A O 1
ATOM 3098 N N . GLU A 1 396 ? -2.928 19.573 13.620 1.00 81.50 396 GLU A N 1
ATOM 3099 C CA . GLU A 1 396 ? -3.075 18.513 12.622 1.00 81.50 396 GLU A CA 1
ATOM 3100 C C . GLU A 1 396 ? -2.456 17.195 13.099 1.00 81.50 396 GLU A C 1
ATOM 3102 O O . GLU A 1 396 ? -3.102 16.147 13.021 1.00 81.50 396 GLU A O 1
ATOM 3107 N N . LEU A 1 397 ? -1.268 17.254 13.710 1.00 79.56 397 LEU A N 1
ATOM 3108 C CA . LEU A 1 397 ? -0.656 16.101 14.378 1.00 79.56 397 LEU A CA 1
ATOM 3109 C C . LEU A 1 397 ? -1.526 15.596 15.539 1.00 79.56 397 LEU A C 1
ATOM 3111 O O . LEU A 1 397 ? -1.678 14.391 15.743 1.00 79.56 397 LEU A O 1
ATOM 3115 N N . PHE A 1 398 ? -2.148 16.508 16.287 1.00 88.62 398 PHE A N 1
ATOM 3116 C CA . PHE A 1 398 ? -3.021 16.152 17.401 1.00 88.62 398 PHE A CA 1
ATOM 3117 C C . PHE A 1 398 ? -4.266 15.385 16.928 1.00 88.62 398 PHE A C 1
ATOM 3119 O O . PHE A 1 398 ? -4.602 14.337 17.486 1.00 88.62 398 PHE A O 1
ATOM 3126 N N . LYS A 1 399 ? -4.901 15.837 15.837 1.00 87.19 399 LYS A N 1
ATOM 3127 C CA . LYS A 1 399 ? -6.080 15.202 15.209 1.00 87.19 399 LYS A CA 1
ATOM 3128 C C . LYS A 1 399 ? -5.831 13.784 14.689 1.00 87.19 399 LYS A C 1
ATOM 3130 O O . LYS A 1 399 ? -6.789 13.095 14.328 1.00 87.19 399 LYS A O 1
ATOM 3135 N N . MET A 1 400 ? -4.580 13.339 14.589 1.00 82.88 400 MET A N 1
ATOM 3136 C CA . MET A 1 400 ? -4.270 11.976 14.152 1.00 82.88 400 MET A CA 1
ATOM 3137 C C . MET A 1 400 ? -4.690 10.948 15.190 1.00 82.88 400 MET A C 1
ATOM 3139 O O . MET A 1 400 ? -5.324 9.954 14.848 1.00 82.88 400 MET A O 1
ATOM 3143 N N . ASN A 1 401 ? -4.392 11.236 16.455 1.00 86.31 401 ASN A N 1
ATOM 3144 C CA . ASN A 1 401 ? -4.670 10.332 17.563 1.00 86.31 401 ASN A CA 1
ATOM 3145 C C . ASN A 1 401 ? -5.902 10.778 18.347 1.00 86.31 401 ASN A C 1
ATOM 3147 O O . ASN A 1 401 ? -6.504 9.969 19.032 1.00 86.31 401 ASN A O 1
ATOM 3151 N N . TRP A 1 402 ? -6.310 12.042 18.250 1.00 91.25 402 TRP A N 1
ATOM 3152 C CA . TRP A 1 402 ? -7.470 12.565 18.962 1.00 91.25 402 TRP A CA 1
ATOM 3153 C C . TRP A 1 402 ? -8.634 12.829 18.012 1.00 91.25 402 TRP A C 1
ATOM 3155 O O . TRP A 1 402 ? -8.472 13.415 16.942 1.00 91.25 402 TRP A O 1
ATOM 3165 N N . GLY A 1 403 ? -9.835 12.407 18.398 1.00 90.56 403 GLY A N 1
ATOM 3166 C CA . GLY A 1 403 ? -11.021 12.579 17.568 1.00 90.56 403 GLY A CA 1
ATOM 3167 C C . GLY A 1 403 ? -12.330 12.344 18.306 1.00 90.56 403 GLY A C 1
ATOM 3168 O O . GLY A 1 403 ? -12.360 11.922 19.459 1.00 90.56 403 GLY A O 1
ATOM 3169 N N . LEU A 1 404 ? -13.430 12.637 17.619 1.00 89.69 404 LEU A N 1
ATOM 3170 C CA . LEU A 1 404 ? -14.760 12.234 18.065 1.00 89.69 404 LEU A CA 1
ATOM 3171 C C . LEU A 1 404 ? -14.968 10.751 17.765 1.00 89.69 404 LEU A C 1
ATOM 3173 O O . LEU A 1 404 ? -14.408 10.235 16.798 1.00 89.69 404 LEU A O 1
ATOM 3177 N N . SER A 1 405 ? -15.818 10.097 18.554 1.00 90.38 405 SER A N 1
ATOM 3178 C CA . SER A 1 405 ? -16.246 8.734 18.260 1.00 90.38 405 SER A CA 1
ATOM 3179 C C . SER A 1 405 ? -17.751 8.582 18.361 1.00 90.38 405 SER A C 1
ATOM 3181 O O . SER A 1 405 ? -18.347 8.934 19.377 1.00 90.38 405 SER A O 1
ATOM 3183 N N . ALA A 1 406 ? -18.355 7.988 17.334 1.00 89.38 406 ALA A N 1
ATOM 3184 C CA . ALA A 1 406 ? -19.747 7.549 17.363 1.00 89.38 406 ALA A CA 1
ATOM 3185 C C . ALA A 1 406 ? -19.953 6.334 18.287 1.00 89.38 406 ALA A C 1
ATOM 3187 O O . ALA A 1 406 ? -21.087 5.988 18.615 1.00 89.38 406 ALA A O 1
ATOM 3188 N N . PHE A 1 407 ? -18.861 5.687 18.703 1.00 91.31 407 PHE A N 1
ATOM 3189 C CA . PHE A 1 407 ? -18.858 4.527 19.589 1.00 91.31 407 PHE A CA 1
ATOM 3190 C C . PHE A 1 407 ? -18.673 4.905 21.062 1.00 91.31 407 PHE A C 1
ATOM 3192 O O . PHE A 1 407 ? -18.822 4.049 21.936 1.00 91.31 407 PHE A O 1
ATOM 3199 N N . ALA A 1 408 ? -18.345 6.165 21.356 1.00 88.88 408 ALA A N 1
ATOM 3200 C CA . ALA A 1 408 ? -18.127 6.634 22.714 1.00 88.88 408 ALA A CA 1
ATOM 3201 C C . ALA A 1 408 ? -19.449 6.948 23.442 1.00 88.88 408 ALA A C 1
ATOM 3203 O O . ALA A 1 408 ? -20.450 7.301 22.819 1.00 88.88 408 ALA A O 1
ATOM 3204 N N . PRO A 1 409 ? -19.460 6.843 24.781 1.00 83.50 409 PRO A N 1
ATOM 3205 C CA . PRO A 1 409 ? -20.633 7.106 25.610 1.00 83.50 409 PRO A CA 1
ATOM 3206 C C . PRO A 1 409 ? -20.906 8.591 25.887 1.00 83.50 409 PRO A C 1
ATOM 3208 O O . PRO A 1 409 ? -21.862 8.923 26.598 1.00 83.50 409 PRO A O 1
ATOM 3211 N N . ASP A 1 410 ? -20.036 9.463 25.395 1.00 74.88 410 ASP A N 1
ATOM 3212 C CA . ASP A 1 410 ? -19.949 10.869 25.760 1.00 74.88 410 ASP A CA 1
ATOM 3213 C C . ASP A 1 410 ? -20.801 11.756 24.834 1.00 74.88 410 ASP A C 1
ATOM 3215 O O . ASP A 1 410 ? -21.136 11.352 23.718 1.00 74.88 410 ASP A O 1
ATOM 3219 N N . PRO A 1 411 ? -21.221 12.950 25.293 1.00 60.00 411 PRO A N 1
ATOM 3220 C CA . PRO A 1 411 ? -22.033 13.858 24.489 1.00 60.00 411 PRO A CA 1
ATOM 3221 C C . PRO A 1 411 ? -21.341 14.242 23.175 1.00 60.00 411 PRO A C 1
ATOM 3223 O O . PRO A 1 411 ? -20.113 14.307 23.101 1.00 60.00 411 PRO A O 1
ATOM 3226 N N . GLU A 1 412 ? -22.146 14.566 22.154 1.00 64.62 412 GLU A N 1
ATOM 3227 C CA . GLU A 1 412 ? -21.659 15.185 20.914 1.00 64.62 412 GLU A CA 1
ATOM 3228 C C . GLU A 1 412 ? -20.650 16.298 21.247 1.00 64.62 412 GLU A C 1
ATOM 3230 O O . GLU A 1 412 ? -20.996 17.283 21.911 1.00 64.62 412 GLU A O 1
ATOM 3235 N N . GLY A 1 413 ? -19.402 16.111 20.807 1.00 71.88 413 GLY A N 1
ATOM 3236 C CA . GLY A 1 413 ? -18.328 17.086 20.974 1.00 71.88 413 GLY A CA 1
ATOM 3237 C C . GLY A 1 413 ? -17.256 16.782 22.018 1.00 71.88 413 GLY A C 1
ATOM 3238 O O . GLY A 1 413 ? -16.442 17.668 22.282 1.00 71.88 413 GLY A O 1
ATOM 3239 N N . THR A 1 414 ? -17.219 15.586 22.614 1.00 85.94 414 THR A N 1
ATOM 3240 C CA . THR A 1 414 ? -16.055 15.137 23.399 1.00 85.94 414 THR A CA 1
ATOM 3241 C C . THR A 1 414 ? -14.999 14.501 22.496 1.00 85.94 414 THR A C 1
ATOM 3243 O O . THR A 1 414 ? -15.255 13.486 21.851 1.00 85.94 414 THR A O 1
ATOM 3246 N N . VAL A 1 415 ? -13.803 15.091 22.468 1.00 89.56 415 VAL A N 1
ATOM 3247 C CA . VAL A 1 415 ? -12.646 14.569 21.727 1.00 89.56 415 VAL A CA 1
ATOM 3248 C C . VAL A 1 415 ? -11.875 13.607 22.626 1.00 89.56 415 VAL A C 1
ATOM 3250 O O . VAL A 1 415 ? -11.442 13.994 23.710 1.00 89.56 415 VAL A O 1
ATOM 3253 N N . ILE A 1 416 ? -11.690 12.365 22.186 1.00 91.38 416 ILE A N 1
ATOM 3254 C CA . ILE A 1 416 ? -10.974 11.317 22.921 1.00 91.38 416 ILE A CA 1
ATO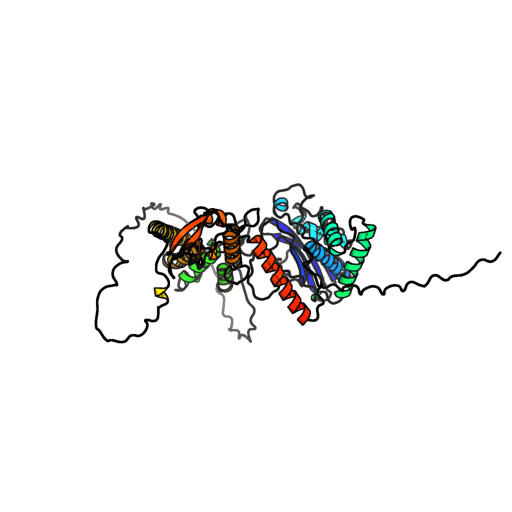M 3255 C C . ILE A 1 416 ? -9.749 10.851 22.137 1.00 91.38 416 ILE A C 1
ATOM 3257 O O . ILE A 1 416 ? -9.713 10.953 20.911 1.00 91.38 416 ILE A O 1
ATOM 3261 N N . LYS A 1 417 ? -8.752 10.330 22.851 1.00 92.19 417 LYS A N 1
ATOM 3262 C CA . LYS A 1 417 ? -7.565 9.711 22.259 1.00 92.19 417 LYS A CA 1
ATOM 3263 C C . LYS A 1 417 ? -7.886 8.317 21.725 1.00 92.19 417 LYS A C 1
ATOM 3265 O O . LYS A 1 417 ? -8.609 7.586 22.379 1.00 92.19 417 LYS A O 1
ATOM 3270 N N . ASP A 1 418 ? -7.317 7.943 20.589 1.00 92.38 418 ASP A N 1
ATOM 3271 C CA . ASP A 1 418 ? -7.421 6.648 19.917 1.00 92.38 418 ASP A CA 1
ATOM 3272 C C . ASP A 1 418 ? -8.865 6.122 19.745 1.00 92.38 418 ASP A C 1
ATOM 3274 O O . ASP A 1 418 ? -9.147 4.965 20.080 1.00 92.38 418 ASP A O 1
ATOM 3278 N N . PRO A 1 419 ? -9.815 6.942 19.243 1.00 93.62 419 PRO A N 1
ATOM 3279 C CA . PRO A 1 419 ? -11.185 6.491 19.012 1.00 93.62 419 PRO A CA 1
ATOM 3280 C C . PRO A 1 419 ? -11.231 5.385 17.947 1.00 93.62 419 PRO A C 1
ATOM 3282 O O . PRO A 1 419 ? -10.294 5.224 17.160 1.00 93.62 419 PRO A O 1
ATOM 3285 N N . VAL A 1 420 ? -12.352 4.653 17.881 1.00 93.50 420 VAL A N 1
ATOM 3286 C CA . VAL A 1 420 ? -12.560 3.554 16.913 1.00 93.50 420 VAL A CA 1
ATOM 3287 C C . VAL A 1 420 ? -12.214 3.993 15.491 1.00 93.50 420 VAL A C 1
ATOM 3289 O O . VAL A 1 420 ? -11.496 3.291 14.795 1.00 93.50 420 VAL A O 1
ATOM 3292 N N . GLU A 1 421 ? -12.637 5.193 15.109 1.00 92.12 421 GLU A N 1
ATOM 3293 C CA . GLU A 1 421 ? -12.465 5.792 13.786 1.00 92.12 421 GLU A CA 1
ATOM 3294 C C . GLU A 1 421 ? -11.007 6.099 13.410 1.00 92.12 421 GLU A C 1
ATOM 3296 O O . GLU A 1 421 ? -10.721 6.422 12.259 1.00 92.12 421 GLU A O 1
ATOM 3301 N N . LYS A 1 422 ? -10.086 6.050 14.377 1.00 90.25 422 LYS A N 1
ATOM 3302 C CA . LYS A 1 422 ? -8.648 6.242 14.153 1.00 90.25 422 LYS A CA 1
ATOM 3303 C C . LYS A 1 422 ? -7.876 4.934 14.196 1.00 90.25 422 LYS A C 1
ATOM 3305 O O . LYS A 1 422 ? -6.896 4.787 13.475 1.00 90.25 422 LYS A O 1
ATOM 3310 N N . VAL A 1 423 ? -8.305 3.992 15.034 1.00 90.31 423 VAL A N 1
ATOM 3311 C CA . VAL A 1 423 ? -7.572 2.736 15.264 1.00 90.31 423 VAL A CA 1
ATOM 3312 C C . VAL A 1 423 ? -8.102 1.557 14.453 1.00 90.31 423 VAL A C 1
ATOM 3314 O O . VAL A 1 423 ? -7.407 0.551 14.316 1.00 90.31 423 VAL A O 1
ATOM 3317 N N . TYR A 1 424 ? -9.302 1.681 13.886 1.00 89.94 424 TYR A N 1
ATOM 3318 C CA . TYR A 1 424 ? -9.884 0.725 12.956 1.00 89.94 424 TYR A CA 1
ATOM 3319 C C . TYR A 1 424 ? -10.112 1.387 11.593 1.00 89.94 424 TYR A C 1
ATOM 3321 O O . TYR A 1 424 ? -10.653 2.485 11.541 1.00 89.94 424 TYR A O 1
ATOM 3329 N N . PRO A 1 425 ? -9.727 0.745 10.479 1.00 86.38 425 PRO A N 1
ATOM 3330 C CA . PRO A 1 425 ? -10.001 1.275 9.148 1.00 86.38 425 PRO A CA 1
ATOM 3331 C C . PRO A 1 425 ? -11.477 1.102 8.759 1.00 86.38 425 PRO A C 1
ATOM 3333 O O . PRO A 1 425 ? -12.055 0.039 8.979 1.00 86.38 425 PRO A O 1
ATOM 3336 N N . ASP A 1 426 ? -12.073 2.088 8.082 1.00 87.19 426 ASP A N 1
ATOM 3337 C CA . ASP A 1 426 ? -13.433 1.976 7.526 1.00 87.19 426 ASP A CA 1
ATOM 3338 C C . ASP A 1 426 ? -13.452 1.166 6.215 1.00 87.19 426 ASP A C 1
ATOM 3340 O O . ASP A 1 426 ? -13.631 1.690 5.114 1.00 87.19 426 ASP A O 1
ATOM 3344 N N . LEU A 1 427 ? -13.208 -0.141 6.325 1.00 82.44 427 LEU A N 1
ATOM 3345 C CA . LEU A 1 427 ? -13.041 -1.034 5.171 1.00 82.44 427 LEU A CA 1
ATOM 3346 C C . LEU A 1 427 ? -14.313 -1.153 4.322 1.00 82.44 427 LEU A C 1
ATOM 3348 O O . LEU A 1 427 ? -14.244 -1.264 3.102 1.00 82.44 427 LEU A O 1
ATOM 3352 N N . GLU A 1 428 ? -15.484 -1.121 4.947 1.00 79.94 428 GLU A N 1
ATOM 3353 C CA . GLU A 1 428 ? -16.766 -1.305 4.259 1.00 79.94 428 GLU A CA 1
ATOM 3354 C C . GLU A 1 428 ? -17.416 0.038 3.860 1.00 79.94 428 GLU A C 1
ATOM 3356 O O . GLU A 1 428 ? -18.487 0.036 3.255 1.00 79.94 428 GLU A O 1
ATOM 3361 N N . LYS A 1 429 ? -16.748 1.177 4.133 1.00 81.19 429 LYS A N 1
ATOM 3362 C CA . LYS A 1 429 ? -17.234 2.552 3.886 1.00 81.19 429 LYS A CA 1
ATOM 3363 C C . LYS A 1 429 ? -18.634 2.813 4.463 1.00 81.19 429 LYS A C 1
ATOM 3365 O O . LYS A 1 429 ? -19.417 3.588 3.913 1.00 81.19 429 LYS A O 1
ATOM 3370 N N . ASP A 1 430 ? -18.958 2.145 5.565 1.00 83.75 430 ASP A N 1
ATOM 3371 C CA . ASP A 1 430 ? -20.255 2.182 6.246 1.00 83.75 430 ASP A CA 1
ATOM 3372 C C . ASP A 1 430 ? -20.126 2.710 7.690 1.00 83.75 430 ASP A C 1
ATOM 3374 O O . ASP A 1 430 ? -20.987 2.492 8.561 1.00 83.75 430 ASP A O 1
ATOM 3378 N N . GLY A 1 431 ? -19.030 3.432 7.951 1.00 85.69 431 GLY A N 1
ATOM 3379 C CA . GLY A 1 431 ? -18.704 3.994 9.251 1.00 85.69 431 GLY A CA 1
ATOM 3380 C C . GLY A 1 431 ? -18.279 2.923 10.250 1.00 85.69 431 GLY A C 1
ATOM 3381 O O . GLY A 1 431 ? -18.697 2.983 11.409 1.00 85.69 431 GLY A O 1
ATOM 3382 N N . HIS A 1 432 ? -17.460 1.960 9.822 1.00 92.81 432 HIS A N 1
ATOM 3383 C CA . HIS A 1 432 ? -16.970 0.843 10.638 1.00 92.81 432 HIS A CA 1
ATOM 3384 C C . HIS A 1 432 ? -18.091 -0.119 11.071 1.00 92.81 432 HIS A C 1
ATOM 3386 O O . HIS A 1 432 ? -18.129 -0.606 12.205 1.00 92.81 432 HIS A O 1
ATOM 3392 N N . GLY A 1 433 ? -19.043 -0.407 10.184 1.00 91.62 433 GLY A N 1
ATOM 3393 C CA . GLY A 1 433 ? -20.179 -1.277 10.480 1.00 91.62 433 GLY A CA 1
ATOM 3394 C C . GLY A 1 433 ? -19.778 -2.701 10.852 1.00 91.62 433 GLY A C 1
ATOM 3395 O O . GLY A 1 433 ? -20.458 -3.320 11.673 1.00 91.62 433 GLY A O 1
ATOM 3396 N N . TYR A 1 434 ? -18.640 -3.201 10.361 1.00 92.69 434 TYR A N 1
ATOM 3397 C CA . TYR A 1 434 ? -18.101 -4.489 10.805 1.00 92.69 434 TYR A CA 1
ATOM 3398 C C . TYR A 1 434 ? -17.793 -4.524 12.308 1.00 92.69 434 TYR A C 1
ATOM 3400 O O . TYR A 1 434 ? -18.138 -5.505 12.964 1.00 92.69 434 TYR A O 1
ATOM 3408 N N . VAL A 1 435 ? -17.259 -3.435 12.875 1.00 95.06 435 VAL A N 1
ATOM 3409 C CA . VAL A 1 435 ? -16.991 -3.325 14.317 1.00 95.06 435 VAL A CA 1
ATOM 3410 C C . VAL A 1 435 ? -18.301 -3.432 15.098 1.00 95.06 435 VAL A C 1
ATOM 3412 O O . VAL A 1 435 ? -18.383 -4.190 16.063 1.00 95.06 435 VAL A O 1
ATOM 3415 N N . ARG A 1 436 ? -19.366 -2.746 14.648 1.00 94.38 436 ARG A N 1
ATOM 3416 C CA . ARG A 1 436 ? -20.696 -2.833 15.284 1.00 94.38 436 ARG A CA 1
ATOM 3417 C C . ARG A 1 436 ? -21.231 -4.260 15.285 1.00 94.38 436 ARG A C 1
ATOM 3419 O O . ARG A 1 436 ? -21.622 -4.766 16.334 1.00 94.38 436 ARG A O 1
ATOM 3426 N N . ARG A 1 437 ? -21.209 -4.925 14.125 1.00 93.56 437 ARG A N 1
ATOM 3427 C CA . ARG A 1 437 ? -21.716 -6.300 13.982 1.00 93.56 437 ARG A CA 1
ATOM 3428 C C . ARG A 1 437 ? -20.962 -7.280 14.873 1.00 93.56 437 ARG A C 1
ATOM 3430 O O . ARG A 1 437 ? -21.567 -8.201 15.422 1.00 93.56 437 ARG A O 1
ATOM 3437 N N . GLU A 1 438 ? -19.659 -7.098 15.029 1.00 94.31 438 GLU A N 1
ATOM 3438 C CA . GLU A 1 438 ? -18.836 -7.971 15.863 1.00 94.31 438 GLU A CA 1
ATOM 3439 C C . GLU A 1 438 ? -19.051 -7.732 17.354 1.00 94.31 438 GLU A C 1
ATOM 3441 O O . GLU A 1 438 ? -19.158 -8.704 18.102 1.00 94.31 438 GLU A O 1
ATOM 3446 N N . VAL A 1 439 ? -19.231 -6.480 17.784 1.00 95.00 439 VAL A N 1
ATOM 3447 C CA . VAL A 1 439 ? -19.656 -6.179 19.158 1.00 95.00 439 VAL A CA 1
ATOM 3448 C C . VAL A 1 439 ? -21.013 -6.819 19.450 1.00 95.00 439 VAL A C 1
ATOM 3450 O O . VAL A 1 439 ? -21.165 -7.525 20.446 1.00 95.00 439 VAL A O 1
ATOM 3453 N N . GLU A 1 440 ? -21.997 -6.631 18.573 1.00 93.88 440 GLU A N 1
ATOM 3454 C CA . GLU A 1 440 ? -23.337 -7.204 18.741 1.00 93.88 440 GLU A CA 1
ATOM 3455 C C . GLU A 1 440 ? -23.307 -8.737 18.773 1.00 93.88 440 GLU A C 1
ATOM 3457 O O . GLU A 1 440 ? -23.968 -9.363 19.607 1.00 93.88 440 GLU A O 1
ATOM 3462 N N . THR A 1 441 ? -22.493 -9.354 17.914 1.00 93.75 441 THR A N 1
ATOM 3463 C CA . THR A 1 441 ? -22.282 -10.808 17.895 1.00 93.75 441 THR A CA 1
ATOM 3464 C C . THR A 1 441 ? -21.625 -11.286 19.188 1.00 93.75 441 THR A C 1
ATOM 3466 O O . THR A 1 441 ? -22.084 -12.263 19.786 1.00 93.75 441 THR A O 1
ATOM 3469 N N . PHE A 1 442 ? -20.601 -10.577 19.667 1.00 94.12 442 PHE A N 1
ATOM 3470 C CA . PHE A 1 442 ? -19.925 -10.877 20.923 1.00 94.12 442 PHE A CA 1
ATOM 3471 C C . PHE A 1 442 ? -20.888 -10.792 22.114 1.00 94.12 442 PHE A C 1
ATOM 3473 O O . PHE A 1 442 ? -20.986 -11.741 22.896 1.00 94.12 442 PHE A O 1
ATOM 3480 N N . LEU A 1 443 ? -21.668 -9.715 22.221 1.00 92.88 443 LEU A N 1
ATOM 3481 C CA . LEU A 1 443 ? -22.665 -9.530 23.279 1.00 92.88 443 LEU A CA 1
ATOM 3482 C C . LEU A 1 443 ? -23.741 -10.623 23.244 1.00 92.88 443 LEU A C 1
ATOM 3484 O O . LEU A 1 443 ? -24.032 -11.243 24.271 1.00 92.88 443 LEU A O 1
ATOM 3488 N N . LYS A 1 444 ? -24.260 -10.943 22.053 1.00 92.62 444 LYS A N 1
ATOM 3489 C CA . LYS A 1 444 ? -25.237 -12.021 21.863 1.00 92.62 444 LYS A CA 1
ATOM 3490 C C . LYS A 1 444 ? -24.674 -13.383 22.272 1.00 92.62 444 LYS A C 1
ATOM 3492 O O . LYS A 1 444 ? -25.381 -14.150 22.922 1.00 92.62 444 LYS A O 1
ATOM 3497 N N . SER A 1 445 ? -23.407 -13.672 21.953 1.00 91.88 445 SER A N 1
ATOM 3498 C CA . SER A 1 445 ? -22.733 -14.922 22.350 1.00 91.88 445 SER A CA 1
ATOM 3499 C C . SER A 1 445 ? -22.600 -15.074 23.871 1.00 91.88 445 SER A C 1
ATOM 3501 O O . SER A 1 445 ? -22.588 -16.189 24.388 1.00 91.88 445 SER A O 1
ATOM 3503 N N . ARG A 1 446 ? -22.572 -13.951 24.601 1.00 89.94 446 ARG A N 1
ATOM 3504 C CA . ARG A 1 446 ? -22.551 -13.890 26.070 1.00 89.94 446 ARG A CA 1
ATOM 3505 C C . ARG A 1 446 ? -23.949 -13.902 26.697 1.00 89.94 446 ARG A C 1
ATOM 3507 O O . ARG A 1 446 ? -24.059 -13.825 27.917 1.00 89.94 446 ARG A O 1
ATOM 3514 N N . GLY A 1 447 ? -25.009 -13.987 25.891 1.00 90.69 447 GLY A N 1
ATOM 3515 C CA . GLY A 1 447 ? -26.394 -13.910 26.360 1.00 90.69 447 GLY A CA 1
ATOM 3516 C C . GLY A 1 447 ? -26.808 -12.514 26.837 1.00 90.69 447 GLY A C 1
ATOM 3517 O O . GLY A 1 447 ? -27.805 -12.388 27.543 1.00 90.69 447 GLY A O 1
ATOM 3518 N N . LEU A 1 448 ? -26.061 -11.471 26.466 1.00 87.81 448 LEU A N 1
ATOM 3519 C CA . LEU A 1 448 ? -26.347 -10.088 26.834 1.00 87.81 448 LEU A CA 1
ATOM 3520 C C . LEU A 1 448 ? -27.204 -9.457 25.733 1.00 87.81 448 LEU A C 1
ATOM 3522 O O . LEU A 1 448 ? -26.774 -9.355 24.584 1.00 87.81 448 LEU A O 1
ATOM 3526 N N . GLN A 1 449 ? -28.426 -9.047 26.072 1.00 74.94 449 GLN A N 1
ATOM 3527 C CA . GLN A 1 449 ? -29.284 -8.271 25.178 1.00 74.94 449 GLN A CA 1
ATOM 3528 C C . GLN A 1 449 ? -29.304 -6.820 25.642 1.00 74.94 449 GLN A C 1
ATOM 3530 O O . GLN A 1 449 ? -29.688 -6.539 26.773 1.00 74.94 449 GLN A O 1
ATOM 3535 N N . THR A 1 450 ? -28.883 -5.903 24.776 1.00 70.38 450 THR A N 1
ATOM 3536 C CA . THR A 1 450 ? -28.868 -4.469 25.076 1.00 70.38 450 THR A CA 1
ATOM 3537 C C . THR A 1 450 ? -29.388 -3.654 23.898 1.00 70.38 450 THR A C 1
ATOM 3539 O O . THR A 1 450 ? -29.268 -4.062 22.743 1.00 70.38 450 THR A O 1
ATOM 3542 N N . LYS A 1 451 ? -29.945 -2.480 24.204 1.00 73.56 451 LYS A N 1
ATOM 3543 C CA . LYS A 1 451 ? -30.283 -1.445 23.220 1.00 73.56 451 LYS A CA 1
ATOM 3544 C C . LYS A 1 451 ? -29.129 -0.464 22.981 1.00 73.56 451 LYS A C 1
ATOM 3546 O O . LYS A 1 451 ? -29.163 0.241 21.978 1.00 73.56 451 LYS A O 1
ATOM 3551 N N . LYS A 1 452 ? -28.146 -0.389 23.891 1.00 90.31 452 LYS A N 1
ATOM 3552 C CA . LYS A 1 452 ? -27.011 0.543 23.830 1.00 90.31 452 LYS A CA 1
ATOM 3553 C C . LYS A 1 452 ? -25.725 -0.072 24.377 1.00 90.31 452 LYS A C 1
ATOM 3555 O O . LYS A 1 452 ? -25.689 -0.671 25.453 1.00 90.31 452 LYS A O 1
ATOM 3560 N N . TRP A 1 453 ? -24.652 0.122 23.633 1.00 94.25 453 TRP A N 1
ATOM 3561 C CA . TRP A 1 453 ? -23.304 -0.283 23.994 1.00 94.25 453 TRP A CA 1
ATOM 3562 C C . TRP A 1 453 ? -22.325 0.766 23.481 1.00 94.25 453 TRP A C 1
ATOM 3564 O O . TRP A 1 453 ? -22.651 1.536 22.577 1.00 94.25 453 TRP A O 1
ATOM 3574 N N . TYR A 1 454 ? -21.134 0.780 24.065 1.00 94.62 454 TYR A N 1
ATOM 3575 C CA . TYR A 1 454 ? -20.076 1.720 23.728 1.00 94.62 454 TYR A CA 1
ATOM 3576 C C . TYR A 1 454 ? -18.744 1.001 23.610 1.00 94.62 454 TYR A C 1
ATOM 3578 O O . TYR A 1 454 ? -18.477 0.053 24.350 1.00 94.62 454 TYR A O 1
ATOM 3586 N N . LEU A 1 455 ? -17.899 1.478 22.706 1.00 94.62 455 LEU A N 1
ATOM 3587 C CA . LEU A 1 455 ? -16.548 0.980 22.522 1.00 94.62 455 LEU A CA 1
ATOM 3588 C C . LEU A 1 455 ? -15.577 2.140 22.691 1.00 94.62 455 LEU A C 1
ATOM 3590 O O . LEU A 1 455 ? -15.595 3.099 21.924 1.00 94.62 455 LEU A O 1
ATOM 3594 N N . THR A 1 456 ? -14.752 2.060 23.730 1.00 93.12 456 THR A N 1
ATOM 3595 C CA . THR A 1 456 ? -13.829 3.136 24.102 1.00 93.12 456 THR A CA 1
ATOM 3596 C C . THR A 1 456 ? -12.393 2.630 24.183 1.00 93.12 456 THR A C 1
ATOM 3598 O O . THR A 1 456 ? -12.188 1.433 24.392 1.00 93.12 456 THR A O 1
ATOM 3601 N N . PRO A 1 457 ? -11.393 3.508 24.028 1.00 92.44 457 PRO A N 1
ATOM 3602 C CA . PRO A 1 457 ? -9.994 3.131 24.173 1.00 92.44 457 PRO A CA 1
ATOM 3603 C C . PRO A 1 457 ? -9.711 2.528 25.555 1.00 92.44 457 PRO A C 1
ATOM 3605 O O . PRO A 1 457 ? -10.198 3.006 26.582 1.00 92.44 457 PRO A O 1
ATOM 3608 N N . SER A 1 458 ? -8.904 1.473 25.562 1.00 91.94 458 SER A N 1
ATOM 3609 C CA . SER A 1 458 ? -8.349 0.823 26.746 1.00 91.94 458 SER A CA 1
ATOM 3610 C C . SER A 1 458 ? -6.926 1.322 27.019 1.00 91.94 458 SER A C 1
ATOM 3612 O O . SER A 1 458 ? -6.281 1.930 26.164 1.00 91.94 458 SER A O 1
ATOM 3614 N N . ALA A 1 459 ? -6.358 0.950 28.169 1.00 88.25 459 ALA A N 1
ATOM 3615 C CA . ALA A 1 459 ? -4.949 1.221 28.481 1.00 88.25 459 ALA A CA 1
ATOM 3616 C C . ALA A 1 459 ? -3.950 0.591 27.481 1.00 88.25 459 ALA A C 1
ATOM 3618 O O . ALA A 1 459 ? -2.762 0.909 27.516 1.00 88.25 459 ALA A O 1
ATOM 3619 N N . ARG A 1 460 ? -4.399 -0.333 26.615 1.00 90.31 460 ARG A N 1
ATOM 3620 C CA . ARG A 1 460 ? -3.554 -1.014 25.622 1.00 90.31 460 ARG A CA 1
ATOM 3621 C C . ARG A 1 460 ? -3.758 -0.519 24.192 1.00 90.31 460 ARG A C 1
ATOM 3623 O O . ARG A 1 460 ? -2.887 -0.788 23.369 1.00 90.31 460 ARG A O 1
ATOM 3630 N N . THR A 1 461 ? -4.819 0.239 23.907 1.00 91.00 461 THR A N 1
ATOM 3631 C CA . THR A 1 461 ? -5.181 0.659 22.542 1.00 91.00 461 THR A CA 1
ATOM 3632 C C . THR A 1 461 ? -4.028 1.352 21.829 1.00 91.00 461 THR A C 1
ATOM 3634 O O . THR A 1 461 ? -3.615 0.891 20.769 1.00 91.00 461 THR A O 1
ATOM 3637 N N . SER A 1 462 ? -3.418 2.371 22.445 1.00 84.81 462 SER A N 1
ATOM 3638 C CA . SER A 1 462 ? -2.294 3.101 21.840 1.00 84.81 462 SER A CA 1
ATOM 3639 C C . SER A 1 462 ? -1.074 2.212 21.593 1.00 84.81 462 SER A C 1
ATOM 3641 O O . SER A 1 462 ? -0.314 2.414 20.649 1.00 84.81 462 SER A O 1
ATOM 3643 N N . SER A 1 463 ? -0.822 1.232 22.469 1.00 85.38 463 SER A N 1
ATOM 3644 C CA . SER A 1 463 ? 0.298 0.307 22.276 1.00 85.38 463 SER A CA 1
ATOM 3645 C C . SER A 1 463 ? 0.030 -0.681 21.151 1.00 85.38 463 SER A C 1
ATOM 3647 O O . SER A 1 463 ? 0.984 -1.062 20.480 1.00 85.38 463 SER A O 1
ATOM 3649 N N . ASP A 1 464 ? -1.211 -1.132 20.997 1.00 86.44 464 ASP A N 1
ATOM 3650 C CA . ASP A 1 464 ? -1.583 -2.092 19.966 1.00 86.44 464 ASP A CA 1
ATOM 3651 C C . ASP A 1 464 ? -1.605 -1.399 18.599 1.00 86.44 464 ASP A C 1
ATOM 3653 O O . ASP A 1 464 ? -0.935 -1.863 17.685 1.00 86.44 464 ASP A O 1
ATOM 3657 N N . ALA A 1 465 ? -2.227 -0.219 18.502 1.00 79.81 465 ALA A N 1
ATOM 3658 C CA . ALA A 1 465 ? -2.268 0.582 17.276 1.00 79.81 465 ALA A CA 1
ATOM 3659 C C . ALA A 1 465 ? -0.865 0.927 16.741 1.00 79.81 465 ALA A C 1
ATOM 3661 O O . ALA A 1 465 ? -0.623 0.866 15.539 1.00 79.81 465 ALA A O 1
ATOM 3662 N N . ARG A 1 466 ? 0.101 1.211 17.630 1.00 75.38 466 ARG A N 1
ATOM 3663 C CA . ARG A 1 466 ? 1.504 1.456 17.238 1.00 75.38 466 ARG A CA 1
ATOM 3664 C C . ARG A 1 466 ? 2.247 0.218 16.740 1.00 75.38 466 ARG A C 1
ATOM 3666 O O . ARG A 1 466 ? 3.261 0.368 16.068 1.00 75.38 466 ARG A O 1
ATOM 3673 N N . LYS A 1 467 ? 1.803 -0.989 17.098 1.00 73.62 467 LYS A N 1
ATOM 3674 C CA . LYS A 1 467 ? 2.411 -2.240 16.613 1.00 73.62 467 LYS A CA 1
ATOM 3675 C C . LYS A 1 467 ? 1.898 -2.636 15.231 1.00 73.62 467 LYS A C 1
ATOM 3677 O O . LYS A 1 467 ? 2.532 -3.460 14.582 1.00 73.62 467 LYS A O 1
ATOM 3682 N N . GLY A 1 468 ? 0.789 -2.048 14.792 1.00 67.44 468 GLY A N 1
ATOM 3683 C CA . GLY A 1 468 ? 0.177 -2.297 13.496 1.00 67.44 468 GLY A CA 1
ATOM 3684 C C . GLY A 1 468 ? -1.346 -2.314 13.583 1.00 67.44 468 GLY A C 1
ATOM 3685 O O . GLY A 1 468 ? -1.934 -2.316 14.663 1.00 67.44 468 GLY A O 1
ATOM 3686 N N . LEU A 1 469 ? -1.991 -2.347 12.417 1.00 69.88 469 LEU A N 1
ATOM 3687 C CA . LEU A 1 469 ? -3.455 -2.416 12.305 1.00 69.88 469 LEU A CA 1
ATOM 3688 C C . LEU A 1 469 ? -4.030 -3.791 12.678 1.00 69.88 469 LEU A C 1
ATOM 3690 O O . LEU A 1 469 ? -5.237 -3.906 12.883 1.00 69.88 469 LEU A O 1
ATOM 3694 N N . LEU A 1 470 ? -3.185 -4.824 12.702 1.00 79.06 470 LEU A N 1
ATOM 3695 C CA . LEU A 1 470 ? -3.541 -6.221 12.925 1.00 79.06 470 LEU A CA 1
ATOM 3696 C C . LEU A 1 470 ? -2.506 -6.864 13.849 1.00 79.06 470 LEU A C 1
ATOM 3698 O O . LEU A 1 470 ? -1.313 -6.579 13.734 1.00 79.06 470 LEU A O 1
ATOM 3702 N N . ASP A 1 471 ? -2.953 -7.757 14.722 1.00 77.94 471 ASP A N 1
ATOM 3703 C CA . ASP A 1 471 ? -2.090 -8.751 15.349 1.00 77.94 471 ASP A CA 1
ATOM 3704 C C . ASP A 1 471 ? -1.897 -9.984 14.445 1.00 77.94 471 ASP A C 1
ATOM 3706 O O . ASP A 1 471 ? -2.400 -10.049 13.320 1.00 77.94 471 ASP A O 1
ATOM 3710 N N . ASN A 1 472 ? -1.143 -10.970 14.938 1.00 73.38 472 ASN A N 1
ATOM 3711 C CA . ASN A 1 472 ? -0.828 -12.196 14.196 1.00 73.38 472 ASN A CA 1
ATOM 3712 C C . ASN A 1 472 ? -2.067 -13.034 13.842 1.00 73.38 472 ASN A C 1
ATOM 3714 O O . ASN A 1 472 ? -1.997 -13.856 12.931 1.00 73.38 472 ASN A O 1
ATOM 3718 N N . ASP A 1 473 ? -3.178 -12.829 14.550 1.00 74.88 473 ASP A N 1
ATOM 3719 C CA . ASP A 1 473 ? -4.426 -13.562 14.356 1.00 74.88 473 ASP A CA 1
ATOM 3720 C C . ASP A 1 473 ? -5.427 -12.765 13.493 1.00 74.88 473 ASP A C 1
ATOM 3722 O O . ASP A 1 473 ? -6.520 -13.247 13.197 1.00 74.88 473 ASP A O 1
ATOM 3726 N N . GLY A 1 474 ? -5.053 -11.560 13.040 1.00 79.25 474 GLY A N 1
ATOM 3727 C CA . GLY A 1 474 ? -5.867 -10.720 12.160 1.00 79.25 474 GLY A CA 1
ATOM 3728 C C . GLY A 1 474 ? -6.836 -9.779 12.882 1.00 79.25 474 GLY A C 1
ATOM 3729 O O . GLY A 1 474 ? -7.726 -9.209 12.241 1.00 79.25 474 GLY A O 1
ATOM 3730 N N . TYR A 1 475 ? -6.664 -9.580 14.189 1.00 89.38 475 TYR A N 1
ATOM 3731 C CA . TYR A 1 475 ? -7.506 -8.703 15.000 1.00 89.38 475 TYR A CA 1
ATOM 3732 C C . TYR A 1 475 ? -6.883 -7.319 15.189 1.00 89.38 475 TYR A C 1
ATOM 3734 O O . TYR A 1 475 ? -5.668 -7.172 15.293 1.00 89.38 475 TYR A O 1
ATOM 3742 N N . GLY A 1 476 ? -7.721 -6.281 15.249 1.00 89.88 476 GLY A N 1
ATOM 3743 C CA . GLY A 1 476 ? -7.262 -4.908 15.481 1.00 89.88 476 GLY A CA 1
ATOM 3744 C C . GLY A 1 476 ? -6.996 -4.566 16.957 1.00 89.88 476 GLY A C 1
ATOM 3745 O O . GLY A 1 476 ? -7.047 -5.440 17.826 1.00 89.88 476 GLY A O 1
ATOM 3746 N N . PRO A 1 477 ? -6.716 -3.286 17.271 1.00 92.88 477 PRO A N 1
ATOM 3747 C CA . PRO A 1 477 ? -6.335 -2.841 18.615 1.00 92.88 477 PRO A CA 1
ATOM 3748 C C . PRO A 1 477 ? -7.387 -3.117 19.698 1.00 92.88 477 PRO A C 1
ATOM 3750 O O . PRO A 1 477 ? -8.587 -2.943 19.482 1.00 92.88 477 PRO A O 1
ATOM 3753 N N . ARG A 1 478 ? -6.954 -3.498 20.907 1.00 95.44 478 ARG A N 1
ATOM 3754 C CA . ARG A 1 478 ? -7.882 -3.795 22.014 1.00 95.44 478 ARG A CA 1
ATOM 3755 C C . ARG A 1 478 ? -8.620 -2.561 22.509 1.00 95.44 478 ARG A C 1
ATOM 3757 O O . ARG A 1 478 ? -7.995 -1.544 22.797 1.00 95.44 478 ARG A O 1
ATOM 3764 N N . MET A 1 479 ? -9.920 -2.707 22.731 1.00 95.88 479 MET A N 1
ATOM 3765 C CA . MET A 1 479 ? -10.833 -1.673 23.216 1.00 95.88 479 MET A CA 1
ATOM 3766 C C . MET A 1 479 ? -11.624 -2.152 24.439 1.00 95.88 479 MET A C 1
ATOM 3768 O O . MET A 1 479 ? -11.831 -3.350 24.647 1.00 95.88 479 MET A O 1
ATOM 3772 N N . THR A 1 480 ? -12.115 -1.201 25.228 1.00 96.19 480 THR A N 1
ATOM 3773 C CA . THR A 1 480 ? -13.034 -1.444 26.339 1.00 96.19 480 THR A CA 1
ATOM 3774 C C . THR A 1 480 ? -14.479 -1.370 25.855 1.00 96.19 480 THR A C 1
ATOM 3776 O O . THR A 1 480 ? -14.942 -0.314 25.417 1.00 96.19 480 THR A O 1
ATOM 3779 N N . LEU A 1 481 ? -15.195 -2.490 25.964 1.00 96.12 481 LEU A N 1
ATOM 3780 C CA . LEU A 1 481 ? -16.616 -2.615 25.650 1.00 96.12 481 LEU A CA 1
ATOM 3781 C C . LEU A 1 481 ? -17.454 -2.384 26.910 1.00 96.12 481 LEU A C 1
ATOM 3783 O O . LEU A 1 481 ? -17.326 -3.108 27.900 1.00 96.12 481 LEU A O 1
ATOM 3787 N N . ILE A 1 482 ? -18.341 -1.396 26.846 1.00 94.38 482 ILE A N 1
ATOM 3788 C CA . ILE A 1 482 ? -19.207 -0.971 27.946 1.00 94.38 482 ILE A CA 1
ATOM 3789 C C . ILE A 1 482 ? -20.664 -1.176 27.532 1.00 94.38 482 ILE A C 1
ATOM 3791 O O . ILE A 1 482 ? -21.065 -0.821 26.424 1.00 94.38 482 ILE A O 1
ATOM 3795 N N . LEU A 1 483 ? -21.466 -1.728 28.436 1.00 93.69 483 LEU A N 1
ATOM 3796 C CA . LEU A 1 483 ? -22.917 -1.808 28.302 1.00 93.69 483 LEU A CA 1
ATOM 3797 C C . LEU A 1 483 ? -23.588 -0.709 29.105 1.00 93.69 483 LEU A C 1
ATOM 3799 O O . LEU A 1 483 ? -23.158 -0.429 30.219 1.00 93.69 483 LEU A O 1
ATOM 3803 N N . GLU A 1 484 ? -24.657 -0.142 28.556 1.00 91.62 484 GLU A N 1
ATOM 3804 C CA . GLU A 1 484 ? -25.591 0.716 29.284 1.00 91.62 484 GLU A CA 1
ATOM 3805 C C . GLU A 1 484 ? -26.912 -0.034 29.452 1.00 91.62 484 GLU A C 1
ATOM 3807 O O . GLU A 1 484 ? -27.498 -0.501 28.471 1.00 91.62 484 GLU A O 1
ATOM 3812 N N . ASP A 1 485 ? -27.348 -0.197 30.698 1.00 86.25 485 ASP A N 1
ATOM 3813 C CA . ASP A 1 485 ? -28.617 -0.841 31.015 1.00 86.25 485 ASP A CA 1
ATOM 3814 C C . ASP A 1 485 ? -29.813 0.118 30.857 1.00 86.25 485 ASP A C 1
ATOM 3816 O O . ASP A 1 485 ? -29.676 1.292 30.509 1.00 86.25 485 ASP A O 1
ATOM 3820 N N . GLU A 1 486 ? -31.025 -0.381 31.107 1.00 84.88 486 GLU A N 1
ATOM 3821 C CA . GLU A 1 486 ? -32.254 0.413 30.970 1.00 84.88 486 GLU A CA 1
ATOM 3822 C C . GLU A 1 486 ? -32.337 1.594 31.948 1.00 84.88 486 GLU A C 1
ATOM 3824 O O . GLU A 1 486 ? -33.085 2.541 31.704 1.00 84.88 486 GLU A O 1
ATOM 3829 N N . THR A 1 487 ? -31.575 1.553 33.043 1.00 84.56 487 THR A N 1
ATOM 3830 C CA . THR A 1 487 ? -31.498 2.634 34.033 1.00 84.56 487 THR A CA 1
ATOM 3831 C C . THR A 1 487 ? -30.465 3.697 33.658 1.00 84.56 487 THR A C 1
ATOM 3833 O O . THR A 1 487 ? -30.378 4.729 34.323 1.00 84.56 487 THR A O 1
ATOM 3836 N N . GLY A 1 488 ? -29.701 3.470 32.584 1.00 83.56 488 GLY A N 1
ATOM 3837 C CA . GLY A 1 488 ? -28.569 4.301 32.188 1.00 83.56 488 GLY A CA 1
ATOM 3838 C C . GLY A 1 488 ? -27.285 3.983 32.959 1.00 83.56 488 GLY A C 1
ATOM 3839 O O . GLY A 1 488 ? -26.297 4.705 32.812 1.00 83.56 488 GLY A O 1
ATOM 3840 N N . ALA A 1 489 ? -27.270 2.931 33.785 1.00 87.56 489 ALA A N 1
ATOM 3841 C CA . ALA A 1 489 ? -26.064 2.509 34.478 1.00 87.56 489 ALA A CA 1
ATOM 3842 C C . ALA A 1 489 ? -25.136 1.778 33.504 1.00 87.56 489 ALA A C 1
ATOM 3844 O O . ALA A 1 489 ? -25.563 0.963 32.684 1.00 87.56 489 ALA A O 1
ATOM 3845 N N . ARG A 1 490 ? -23.844 2.102 33.591 1.00 90.56 490 ARG A N 1
ATOM 3846 C CA . ARG A 1 490 ? -22.817 1.602 32.678 1.00 90.56 490 ARG A CA 1
ATOM 3847 C C . ARG A 1 490 ? -21.944 0.563 33.366 1.00 90.56 490 ARG A C 1
ATOM 3849 O O . ARG A 1 490 ? -21.444 0.811 34.460 1.00 90.56 490 ARG A O 1
ATOM 3856 N N . SER A 1 491 ? -21.726 -0.571 32.710 1.00 91.31 491 SER A N 1
ATOM 3857 C CA . SER A 1 491 ? -20.862 -1.649 33.197 1.00 91.31 491 SER A CA 1
ATOM 3858 C C . SER A 1 491 ? -19.894 -2.107 32.114 1.00 91.31 491 SER A C 1
ATOM 3860 O O . SER A 1 491 ? -20.305 -2.371 30.982 1.00 91.31 491 SER A O 1
ATOM 3862 N N . GLU A 1 492 ? -18.618 -2.247 32.462 1.00 93.88 492 GLU A N 1
ATOM 3863 C CA . GLU A 1 492 ? -17.627 -2.857 31.579 1.00 93.88 492 GLU A CA 1
ATOM 3864 C C . GLU A 1 492 ? -17.940 -4.346 31.368 1.00 93.88 492 GLU A C 1
ATOM 3866 O O . GLU A 1 492 ? -18.133 -5.096 32.324 1.00 93.88 492 GLU A O 1
ATOM 3871 N N . VAL A 1 493 ? -17.970 -4.777 30.106 1.00 93.81 493 VAL A N 1
ATOM 3872 C CA . VAL A 1 493 ? -18.064 -6.196 29.729 1.00 93.81 493 VAL A CA 1
ATOM 3873 C C . VAL A 1 493 ? -16.676 -6.805 29.604 1.00 93.81 493 VAL A C 1
ATOM 3875 O O . VAL A 1 493 ? -16.440 -7.936 30.029 1.00 93.81 493 VAL A O 1
ATOM 3878 N N . THR A 1 494 ? -15.764 -6.072 28.966 1.00 95.31 494 THR A N 1
ATOM 3879 C CA . THR A 1 494 ? -14.370 -6.470 28.775 1.00 95.31 494 THR A CA 1
ATOM 3880 C C . THR A 1 494 ? -13.512 -5.258 28.418 1.00 95.31 494 THR A C 1
ATOM 3882 O O . THR A 1 494 ? -13.931 -4.421 27.622 1.00 95.31 494 THR A O 1
ATOM 3885 N N . ALA A 1 495 ? -12.291 -5.201 28.949 1.00 93.06 495 ALA A N 1
ATOM 3886 C CA . ALA A 1 495 ? -11.260 -4.230 28.573 1.00 93.06 495 ALA A CA 1
ATOM 3887 C C . ALA A 1 495 ? -10.413 -4.649 27.350 1.00 93.06 495 ALA A C 1
ATOM 3889 O O . ALA A 1 495 ? -9.389 -4.026 27.066 1.00 93.06 495 ALA A O 1
ATOM 3890 N N . SER A 1 496 ? -10.760 -5.748 26.671 1.00 95.31 496 SER A N 1
ATOM 3891 C CA . SER A 1 496 ? -9.923 -6.342 25.620 1.00 95.31 496 SER A CA 1
ATOM 3892 C C . SER A 1 496 ? -10.711 -6.831 24.406 1.00 95.31 496 SER A C 1
ATOM 3894 O O . SER A 1 496 ? -10.339 -7.836 23.805 1.00 95.31 496 SER A O 1
ATOM 3896 N N . PHE A 1 497 ? -11.811 -6.167 24.060 1.00 96.44 497 PHE A N 1
ATOM 3897 C CA . PHE A 1 497 ? -12.516 -6.458 22.814 1.00 96.44 497 PHE A CA 1
ATOM 3898 C C . PHE A 1 497 ? -11.625 -6.102 21.616 1.00 96.44 497 PHE A C 1
ATOM 3900 O O . PHE A 1 497 ? -11.012 -5.036 21.610 1.00 96.44 497 PHE A O 1
ATOM 3907 N N . GLN A 1 498 ? -11.571 -6.965 20.604 1.00 95.25 498 GLN A N 1
ATOM 3908 C CA . GLN A 1 498 ? -10.903 -6.693 19.331 1.00 95.25 498 GLN A CA 1
ATOM 3909 C C . GLN A 1 498 ? -11.840 -7.065 18.186 1.00 95.25 498 GLN A C 1
ATOM 3911 O O . GLN A 1 498 ? -12.508 -8.098 18.260 1.00 95.25 498 GLN A O 1
ATOM 3916 N N . ALA A 1 499 ? -11.865 -6.242 17.138 1.00 94.69 499 ALA A N 1
ATOM 3917 C CA . ALA A 1 499 ? -12.577 -6.569 15.909 1.00 94.69 499 ALA A CA 1
ATOM 3918 C C . ALA A 1 499 ? -11.675 -7.356 14.937 1.00 94.69 499 ALA A C 1
ATOM 3920 O O . ALA A 1 499 ? -10.479 -7.074 14.824 1.00 94.69 499 ALA A O 1
ATOM 3921 N N . ASP A 1 500 ? -12.251 -8.328 14.233 1.00 91.44 500 ASP A N 1
ATOM 3922 C CA . ASP A 1 500 ? -11.655 -9.146 13.176 1.00 91.44 500 ASP A CA 1
ATOM 3923 C C . ASP A 1 500 ? -11.561 -8.338 11.871 1.00 91.44 500 ASP A C 1
ATOM 3925 O O . ASP A 1 500 ? -12.332 -8.458 10.906 1.00 91.44 500 ASP A O 1
ATOM 3929 N N . THR A 1 501 ? -10.569 -7.457 11.862 1.00 86.31 501 THR A N 1
ATOM 3930 C CA . THR A 1 501 ? -10.263 -6.585 10.733 1.00 86.31 501 THR A CA 1
ATOM 3931 C C . THR A 1 501 ? -9.812 -7.393 9.506 1.00 86.31 501 THR A C 1
ATOM 3933 O O . THR A 1 501 ? -10.095 -6.987 8.376 1.00 86.31 501 THR A O 1
ATOM 3936 N N . ALA A 1 502 ? -9.172 -8.557 9.681 1.00 79.38 502 ALA A N 1
ATOM 3937 C CA . ALA A 1 502 ? -8.785 -9.433 8.573 1.00 79.38 502 ALA A CA 1
ATOM 3938 C C . ALA A 1 502 ? -10.006 -9.987 7.820 1.00 79.38 502 ALA A C 1
ATOM 3940 O O . ALA A 1 502 ? -10.069 -9.915 6.588 1.00 79.38 502 ALA A O 1
ATOM 3941 N N . SER A 1 503 ? -11.022 -10.477 8.532 1.00 83.62 503 SER A N 1
ATOM 3942 C CA . SER A 1 503 ? -12.276 -10.922 7.920 1.00 83.62 503 SER A CA 1
ATOM 3943 C C . SER A 1 503 ? -13.049 -9.780 7.271 1.00 83.62 503 SER A C 1
ATOM 3945 O O . SER A 1 503 ? -13.597 -9.965 6.182 1.00 83.62 503 SER A O 1
ATOM 3947 N N . ALA A 1 504 ? -13.081 -8.596 7.888 1.00 82.88 504 ALA A N 1
ATOM 3948 C CA . ALA A 1 504 ? -13.675 -7.409 7.272 1.00 82.88 504 ALA A CA 1
ATOM 3949 C C . ALA A 1 504 ? -12.976 -7.039 5.958 1.00 82.88 504 ALA A C 1
ATOM 3951 O O . ALA A 1 504 ? -13.639 -6.798 4.948 1.00 82.88 504 ALA A O 1
ATOM 3952 N N . ARG A 1 505 ? -11.642 -7.107 5.925 1.00 79.25 505 ARG A N 1
ATOM 3953 C CA . ARG A 1 505 ? -10.860 -6.890 4.703 1.00 79.25 505 ARG A CA 1
ATOM 3954 C C . ARG A 1 505 ? -11.179 -7.938 3.638 1.00 79.25 505 ARG A C 1
ATOM 3956 O O . ARG A 1 505 ? -11.390 -7.574 2.485 1.00 79.25 505 ARG A O 1
ATOM 3963 N N . ARG A 1 506 ? -11.284 -9.222 4.000 1.00 77.88 506 ARG A N 1
ATOM 3964 C CA . ARG A 1 506 ? -11.702 -10.280 3.059 1.00 77.88 506 ARG A CA 1
ATOM 3965 C C . ARG A 1 506 ? -13.079 -9.997 2.453 1.00 77.88 506 ARG A C 1
ATOM 3967 O O . ARG A 1 506 ? -13.244 -10.127 1.244 1.00 77.88 506 ARG A O 1
ATOM 3974 N N . ARG A 1 507 ? -14.049 -9.556 3.262 1.00 82.31 507 ARG A N 1
ATOM 3975 C CA . ARG A 1 507 ? -15.387 -9.170 2.776 1.00 82.31 507 ARG A CA 1
ATOM 3976 C C . ARG A 1 507 ? -15.342 -7.966 1.840 1.00 82.31 507 ARG A C 1
ATOM 3978 O O . ARG A 1 507 ? -15.983 -8.007 0.797 1.00 82.31 507 ARG A O 1
ATOM 3985 N N . GLN A 1 508 ? -14.577 -6.930 2.181 1.00 80.44 508 GLN A N 1
ATOM 3986 C CA . GLN A 1 508 ? -14.380 -5.763 1.317 1.00 80.44 508 GLN A CA 1
ATOM 3987 C C . GLN A 1 508 ? -13.812 -6.178 -0.046 1.00 80.44 508 GLN A C 1
ATOM 3989 O O . GLN A 1 508 ? -14.326 -5.763 -1.084 1.00 80.44 508 GLN A O 1
ATOM 3994 N N . LEU A 1 509 ? -12.776 -7.021 -0.049 1.00 69.56 509 LEU A N 1
ATOM 3995 C CA . LEU A 1 509 ? -12.175 -7.534 -1.279 1.00 69.56 509 LEU A CA 1
ATOM 3996 C C . LEU A 1 509 ? -13.182 -8.354 -2.097 1.00 69.56 509 LEU A C 1
ATOM 3998 O O . LEU A 1 509 ? -13.272 -8.166 -3.306 1.00 69.56 509 LEU A O 1
ATOM 4002 N N . ALA A 1 510 ? -13.991 -9.196 -1.448 1.00 72.12 510 ALA A N 1
ATOM 4003 C CA . ALA A 1 510 ? -15.046 -9.957 -2.114 1.00 72.12 510 ALA A CA 1
ATOM 4004 C C . ALA A 1 510 ? -16.166 -9.065 -2.685 1.00 72.12 510 ALA A C 1
ATOM 4006 O O . ALA A 1 510 ? -16.663 -9.323 -3.777 1.00 72.12 510 ALA A O 1
ATOM 4007 N N . ALA A 1 511 ? -16.562 -8.000 -1.985 1.00 75.19 511 ALA A N 1
ATOM 4008 C CA . ALA A 1 511 ? -17.556 -7.048 -2.483 1.00 75.19 511 ALA A CA 1
ATOM 4009 C C . ALA A 1 511 ? -17.025 -6.264 -3.691 1.00 75.19 511 ALA A C 1
ATOM 4011 O O . ALA A 1 511 ? -17.730 -6.105 -4.687 1.00 75.19 511 ALA A O 1
ATOM 4012 N N . ARG A 1 512 ? -15.759 -5.834 -3.632 1.00 70.50 512 ARG A N 1
ATOM 4013 C CA . ARG A 1 512 ? -15.074 -5.198 -4.761 1.00 70.50 512 ARG A CA 1
ATOM 4014 C C . ARG A 1 512 ? -14.999 -6.134 -5.964 1.00 70.50 512 ARG A C 1
ATOM 4016 O O . ARG A 1 512 ? -15.321 -5.715 -7.064 1.00 70.50 512 ARG A O 1
ATOM 4023 N N . TRP A 1 513 ? -14.671 -7.405 -5.737 1.00 65.25 513 TRP A N 1
ATOM 4024 C CA . TRP A 1 513 ? -14.672 -8.429 -6.779 1.00 65.25 513 TRP A CA 1
ATOM 4025 C C . TRP A 1 513 ? -16.021 -8.539 -7.499 1.00 65.25 513 TRP A C 1
ATOM 4027 O O . TRP A 1 513 ? -16.066 -8.599 -8.725 1.00 65.25 513 TRP A O 1
ATOM 4037 N N . GLN A 1 514 ? -17.129 -8.539 -6.754 1.00 72.06 514 GLN A N 1
ATOM 4038 C CA . GLN A 1 514 ? -18.463 -8.579 -7.357 1.00 72.06 514 GLN A CA 1
ATOM 4039 C C . GLN A 1 514 ? -18.763 -7.315 -8.173 1.00 72.06 514 GLN A C 1
ATOM 4041 O O . GLN A 1 514 ? -19.295 -7.424 -9.273 1.00 72.06 514 GLN A O 1
ATOM 4046 N N . ALA A 1 515 ? -18.378 -6.133 -7.683 1.00 68.31 515 ALA A N 1
ATOM 4047 C CA . ALA A 1 515 ? -18.539 -4.886 -8.432 1.00 68.31 515 ALA A CA 1
ATOM 4048 C C . ALA A 1 515 ? -17.716 -4.887 -9.734 1.00 68.31 515 ALA A C 1
ATOM 4050 O O . ALA A 1 515 ? -18.250 -4.585 -10.801 1.00 68.31 515 ALA A O 1
ATOM 4051 N N . ASP A 1 516 ? -16.451 -5.311 -9.663 1.00 63.62 516 ASP A N 1
ATOM 4052 C CA . ASP A 1 516 ? -15.569 -5.444 -10.827 1.00 63.62 516 ASP A CA 1
ATOM 4053 C C . ASP A 1 516 ? -16.143 -6.458 -11.838 1.00 63.62 516 ASP A C 1
ATOM 4055 O O . ASP A 1 516 ? -16.094 -6.236 -13.050 1.00 63.62 516 ASP A O 1
ATOM 4059 N N . ARG A 1 517 ? -16.751 -7.552 -11.354 1.00 66.88 517 ARG A N 1
ATOM 4060 C CA . ARG A 1 517 ? -17.451 -8.547 -12.180 1.00 66.88 517 ARG A CA 1
ATOM 4061 C C . ARG A 1 517 ? -18.676 -7.963 -12.882 1.00 66.88 517 ARG A C 1
ATOM 4063 O O . ARG A 1 517 ? -18.869 -8.212 -14.071 1.00 66.88 517 ARG A O 1
ATOM 4070 N N . GLU A 1 518 ? -19.515 -7.217 -12.170 1.00 70.38 518 GLU A N 1
ATOM 4071 C CA . GLU A 1 518 ? -20.687 -6.559 -12.755 1.00 70.38 518 GLU A CA 1
ATOM 4072 C C . GLU A 1 518 ? -20.286 -5.552 -13.839 1.00 70.38 518 GLU A C 1
ATOM 4074 O O . GLU A 1 518 ? -20.901 -5.524 -14.908 1.00 70.38 518 GLU A O 1
ATOM 4079 N N . ASP A 1 519 ? -19.230 -4.771 -13.607 1.00 58.19 519 ASP A N 1
ATOM 4080 C CA . ASP A 1 519 ? -18.698 -3.849 -14.609 1.00 58.19 519 ASP A CA 1
ATOM 4081 C C . ASP A 1 519 ? -18.093 -4.596 -15.804 1.00 58.19 519 ASP A C 1
ATOM 4083 O O . ASP A 1 519 ? -18.395 -4.258 -16.949 1.00 58.19 519 ASP A O 1
ATOM 4087 N N . ALA A 1 520 ? -17.335 -5.671 -15.585 1.00 62.38 520 ALA A N 1
ATOM 4088 C CA . ALA A 1 520 ? -16.820 -6.519 -16.661 1.00 62.38 520 ALA A CA 1
ATOM 4089 C C . ALA A 1 520 ? -17.951 -7.077 -17.550 1.00 62.38 520 ALA A C 1
ATOM 4091 O O . ALA A 1 520 ? -17.874 -6.996 -18.781 1.00 62.38 520 ALA A O 1
ATOM 4092 N N . LEU A 1 521 ? -19.049 -7.548 -16.946 1.00 67.75 521 LEU A N 1
ATOM 4093 C CA . LEU A 1 521 ? -20.239 -8.000 -17.675 1.00 67.75 521 LEU A CA 1
ATOM 4094 C C . LEU A 1 521 ? -20.898 -6.867 -18.480 1.00 67.75 521 LEU A C 1
ATOM 4096 O O . LEU A 1 521 ? -21.332 -7.104 -19.609 1.00 67.75 521 LEU A O 1
ATOM 4100 N N . ARG A 1 522 ? -20.931 -5.626 -17.965 1.00 64.81 522 ARG A N 1
ATOM 4101 C CA . ARG A 1 522 ? -21.411 -4.452 -18.731 1.00 64.81 522 ARG A CA 1
ATOM 4102 C C . ARG A 1 522 ? -20.578 -4.191 -19.985 1.00 64.81 522 ARG A C 1
ATOM 4104 O O . ARG A 1 522 ? -21.125 -3.717 -20.979 1.00 64.81 522 ARG A O 1
ATOM 4111 N N . PHE A 1 523 ? -19.290 -4.524 -19.958 1.00 57.19 523 PHE A N 1
ATOM 4112 C CA . PHE A 1 523 ? -18.384 -4.410 -21.103 1.00 57.19 523 PHE A CA 1
ATOM 4113 C C . PHE A 1 523 ? -18.313 -5.681 -21.970 1.00 57.19 523 PHE A C 1
ATOM 4115 O O . PHE A 1 523 ? -17.500 -5.744 -22.891 1.00 57.19 523 PHE A O 1
ATOM 4122 N N . GLY A 1 524 ? -19.175 -6.679 -21.729 1.00 57.41 524 GLY A N 1
ATOM 4123 C CA . GLY A 1 524 ? -19.230 -7.916 -22.517 1.00 57.41 524 GLY A CA 1
ATOM 4124 C C . GLY A 1 524 ? -18.075 -8.885 -22.246 1.00 57.41 524 GLY A C 1
ATOM 4125 O O . GLY A 1 524 ? -17.768 -9.721 -23.094 1.00 57.41 524 GLY A O 1
ATOM 4126 N N . ILE A 1 525 ? -17.422 -8.761 -21.090 1.00 51.31 525 ILE A N 1
ATOM 4127 C CA . ILE A 1 525 ? -16.337 -9.639 -20.649 1.00 51.31 525 ILE A CA 1
ATOM 4128 C C . ILE A 1 525 ? -16.952 -10.788 -19.837 1.00 51.31 525 ILE A C 1
ATOM 4130 O O . ILE A 1 525 ? -17.622 -10.553 -18.833 1.00 51.31 525 ILE A O 1
ATOM 4134 N N . GLU A 1 526 ? -16.738 -12.036 -20.263 1.00 52.88 526 GLU A N 1
ATOM 4135 C CA . GLU A 1 526 ? -17.180 -13.219 -19.512 1.00 52.88 526 GLU A CA 1
ATOM 4136 C C . GLU A 1 526 ? -16.327 -13.413 -18.248 1.00 52.88 526 GLU A C 1
ATOM 4138 O O . GLU A 1 526 ? -15.100 -13.488 -18.323 1.00 52.88 526 GLU A O 1
ATOM 4143 N N . VAL A 1 527 ? -16.984 -13.521 -17.087 1.00 50.34 527 VAL A N 1
ATOM 4144 C CA . VAL A 1 527 ? -16.343 -13.756 -15.783 1.00 50.34 527 VAL A CA 1
ATOM 4145 C C . VAL A 1 527 ? -16.958 -15.007 -15.129 1.00 50.34 527 VAL A C 1
ATOM 4147 O O . VAL A 1 527 ? -18.188 -15.050 -14.999 1.00 50.34 527 VAL A O 1
ATOM 4150 N N . PRO A 1 528 ? -16.151 -16.003 -14.702 1.00 51.66 528 PRO A N 1
ATOM 4151 C CA . PRO A 1 528 ? -16.629 -17.253 -14.093 1.00 51.66 528 PRO A CA 1
ATOM 4152 C C . PRO A 1 528 ? -17.553 -17.070 -12.872 1.00 51.66 528 PRO A C 1
ATOM 4154 O O . PRO A 1 528 ? -17.505 -16.044 -12.193 1.00 51.66 528 PRO A O 1
ATOM 4157 N N . ASP A 1 529 ? -18.386 -18.083 -12.589 1.00 55.44 529 ASP A N 1
ATOM 4158 C CA . ASP A 1 529 ? -19.516 -18.011 -11.643 1.00 55.44 529 ASP A CA 1
ATOM 4159 C C . ASP A 1 529 ? -19.195 -18.164 -10.143 1.00 55.44 529 ASP A C 1
ATOM 4161 O O . ASP A 1 529 ? -20.016 -17.739 -9.330 1.00 55.44 529 ASP A O 1
ATOM 4165 N N . GLU A 1 530 ? -18.031 -18.686 -9.738 1.00 49.12 530 GLU A N 1
ATOM 4166 C CA . GLU A 1 530 ? -17.707 -18.897 -8.313 1.00 49.12 530 GLU A CA 1
ATOM 4167 C C . GLU A 1 530 ? -16.429 -18.177 -7.852 1.00 49.12 530 GLU A C 1
ATOM 4169 O O . GLU A 1 530 ? -15.434 -18.154 -8.582 1.00 49.12 530 GLU A O 1
ATOM 4174 N N . PRO A 1 531 ? -16.404 -17.660 -6.604 1.00 44.22 531 PRO A N 1
ATOM 4175 C CA . PRO A 1 531 ? -15.162 -17.368 -5.919 1.00 44.22 531 PRO A CA 1
ATOM 4176 C C . PRO A 1 531 ? -14.603 -18.705 -5.425 1.00 44.22 531 PRO A C 1
ATOM 4178 O O . PRO A 1 531 ? -14.899 -19.152 -4.318 1.00 44.22 531 PRO A O 1
ATOM 4181 N N . VAL A 1 532 ? -13.788 -19.364 -6.248 1.00 42.12 532 VAL A N 1
ATOM 4182 C CA . VAL A 1 532 ? -12.814 -20.308 -5.691 1.00 42.12 532 VAL A CA 1
ATOM 4183 C C . VAL A 1 532 ? -12.000 -19.490 -4.692 1.00 42.12 532 VAL A C 1
ATOM 4185 O O . VAL A 1 532 ? -11.598 -18.372 -5.018 1.00 42.12 532 VAL A O 1
ATOM 4188 N N . GLU A 1 533 ? -11.751 -20.007 -3.494 1.00 39.28 533 GLU A N 1
ATOM 4189 C CA . GLU A 1 533 ? -11.016 -19.329 -2.410 1.00 39.28 533 GLU A CA 1
ATOM 4190 C C . GLU A 1 533 ? -9.547 -18.967 -2.768 1.00 39.28 533 GLU A C 1
ATOM 4192 O O . GLU A 1 533 ? -8.744 -18.660 -1.900 1.00 39.28 533 GLU A O 1
ATOM 4197 N N . ALA A 1 534 ? -9.189 -18.963 -4.053 1.00 35.81 534 ALA A N 1
ATOM 4198 C CA . ALA A 1 534 ? -7.931 -18.489 -4.616 1.00 35.81 534 ALA A CA 1
ATOM 4199 C C . ALA A 1 534 ? -8.061 -17.952 -6.065 1.00 35.81 534 ALA A C 1
ATOM 4201 O O . ALA A 1 534 ? -7.062 -17.833 -6.764 1.00 35.81 534 ALA A O 1
ATOM 4202 N N . ALA A 1 535 ? -9.257 -17.620 -6.569 1.00 33.62 535 ALA A N 1
ATOM 4203 C CA . ALA A 1 535 ? -9.408 -17.117 -7.940 1.00 33.62 535 ALA A CA 1
ATOM 4204 C C . ALA A 1 535 ? -9.565 -15.592 -7.979 1.00 33.62 535 ALA A C 1
ATOM 4206 O O . ALA A 1 535 ? -10.631 -15.059 -8.285 1.00 33.62 535 ALA A O 1
ATOM 4207 N N . ARG A 1 536 ? -8.461 -14.874 -7.745 1.00 36.69 536 ARG A N 1
ATOM 4208 C CA . ARG A 1 536 ? -8.256 -13.574 -8.398 1.00 36.69 536 ARG A CA 1
ATOM 4209 C C . ARG A 1 536 ? -8.134 -13.854 -9.901 1.00 36.69 536 ARG A C 1
ATOM 4211 O O . ARG A 1 536 ? -7.038 -14.118 -10.386 1.00 36.69 536 ARG A O 1
ATOM 4218 N N . VAL A 1 537 ? -9.230 -13.845 -10.668 1.00 33.31 537 VAL A N 1
ATOM 4219 C CA . VAL A 1 537 ? -9.091 -13.885 -12.137 1.00 33.31 537 VAL A CA 1
ATOM 4220 C C . VAL A 1 537 ? -8.490 -12.551 -12.574 1.00 33.31 537 VAL A C 1
ATOM 4222 O O . VAL A 1 537 ? -9.173 -11.534 -12.619 1.00 33.31 537 VAL A O 1
ATOM 4225 N N . ARG A 1 538 ? -7.200 -12.563 -12.918 1.00 42.56 538 ARG A N 1
ATOM 4226 C CA . ARG A 1 538 ? -6.568 -11.554 -13.779 1.00 42.56 538 ARG A CA 1
ATOM 4227 C C . ARG A 1 538 ? -5.996 -12.195 -15.026 1.00 42.56 538 ARG A C 1
ATOM 4229 O O . ARG A 1 538 ? -4.843 -12.017 -15.386 1.00 42.56 538 ARG A O 1
ATOM 4236 N N . LEU A 1 539 ? -6.838 -12.935 -15.724 1.00 35.38 539 LEU A N 1
ATOM 4237 C CA . LEU A 1 539 ? -6.551 -13.348 -17.079 1.00 35.38 539 LEU A CA 1
ATOM 4238 C C . LEU A 1 539 ? -7.674 -12.830 -17.959 1.00 35.38 539 LEU A C 1
ATOM 4240 O O . LEU A 1 539 ? -8.784 -13.353 -17.954 1.00 35.38 539 LEU A O 1
ATOM 4244 N N . ALA A 1 540 ? -7.353 -11.830 -18.779 1.00 37.72 540 ALA A N 1
ATOM 4245 C CA . ALA A 1 540 ? -7.993 -11.722 -20.072 1.00 37.72 540 ALA A CA 1
ATOM 4246 C C . ALA A 1 540 ? -7.543 -12.959 -20.871 1.00 37.72 540 ALA A C 1
ATOM 4248 O O . ALA A 1 540 ? -6.673 -12.864 -21.733 1.00 37.72 540 ALA A O 1
ATOM 4249 N N . MET A 1 541 ? -8.141 -14.121 -20.604 1.00 40.72 541 MET A N 1
ATOM 4250 C CA . MET A 1 541 ? -7.934 -15.353 -21.362 1.00 40.72 541 MET A CA 1
ATOM 4251 C C . MET A 1 541 ? -9.230 -15.836 -22.001 1.00 40.72 541 MET A C 1
ATOM 4253 O O . MET A 1 541 ? -10.312 -15.549 -21.492 1.00 40.72 541 MET A O 1
ATOM 4257 N N . PRO A 1 542 ? -9.161 -16.526 -23.150 1.00 33.81 542 PRO A N 1
ATOM 4258 C CA . PRO A 1 542 ? -10.325 -17.175 -23.719 1.00 33.81 542 PRO A CA 1
ATOM 4259 C C . PRO A 1 542 ? -10.565 -18.473 -22.950 1.00 33.81 542 PRO A C 1
ATOM 4261 O O . PRO A 1 542 ? -9.691 -19.337 -22.888 1.00 33.81 542 PRO A O 1
ATOM 4264 N N . VAL A 1 543 ? -11.754 -18.615 -22.371 1.00 38.72 543 VAL A N 1
ATOM 4265 C CA . VAL A 1 543 ? -12.212 -19.897 -21.831 1.00 38.72 543 VAL A CA 1
ATOM 4266 C C . VAL A 1 543 ? -12.348 -20.873 -23.011 1.00 38.72 543 VAL A C 1
ATOM 4268 O O . VAL A 1 543 ? -12.990 -20.527 -24.008 1.00 38.72 543 VAL A O 1
ATOM 4271 N N . PRO A 1 544 ? -11.743 -22.075 -22.973 1.00 36.94 544 PRO A N 1
ATOM 4272 C CA . PRO A 1 544 ? -11.967 -23.065 -24.016 1.00 36.94 544 PRO A CA 1
ATOM 4273 C C . PRO A 1 544 ? -13.442 -23.480 -24.021 1.00 36.94 544 PRO A C 1
ATOM 4275 O O . PRO A 1 544 ? -14.003 -23.830 -22.982 1.00 36.94 544 PRO A O 1
ATOM 4278 N N . ALA A 1 545 ? -14.065 -23.452 -25.201 1.00 36.06 545 ALA A N 1
ATOM 4279 C CA . ALA A 1 545 ? -15.424 -23.944 -25.383 1.00 36.06 545 ALA A CA 1
ATOM 4280 C C . ALA A 1 545 ? -15.529 -25.403 -24.894 1.00 36.06 545 ALA A C 1
ATOM 4282 O O . ALA A 1 545 ? -14.608 -26.189 -25.147 1.00 36.06 545 ALA A O 1
ATOM 4283 N N . PRO A 1 546 ? -16.626 -25.791 -24.218 1.00 34.06 546 PRO A N 1
ATOM 4284 C CA . PRO A 1 546 ? -16.806 -27.163 -23.766 1.00 34.06 546 PRO A CA 1
ATOM 4285 C C . PRO A 1 546 ? -16.721 -28.112 -24.965 1.00 34.06 546 PRO A C 1
ATOM 4287 O O . PRO A 1 546 ? -17.417 -27.919 -25.966 1.00 34.06 546 PRO A O 1
ATOM 4290 N N . GLU A 1 547 ? -15.860 -29.131 -24.867 1.00 35.81 547 GLU A N 1
ATOM 4291 C CA . GLU A 1 547 ? -15.736 -30.155 -25.903 1.00 35.81 547 GLU A CA 1
ATOM 4292 C C . GLU A 1 547 ? -17.126 -30.723 -26.240 1.00 35.81 547 GLU A C 1
ATOM 4294 O O . GLU A 1 547 ? -17.900 -31.052 -25.329 1.00 35.81 547 GLU A O 1
ATOM 4299 N N . PRO A 1 548 ? -17.475 -30.874 -27.533 1.00 36.09 548 PRO A N 1
ATOM 4300 C CA . PRO A 1 548 ? -18.714 -31.530 -27.900 1.00 36.09 548 PRO A CA 1
ATOM 4301 C C . PRO A 1 548 ? -18.677 -32.948 -27.337 1.00 36.09 548 PRO A C 1
ATOM 4303 O O . PRO A 1 548 ? -17.816 -33.751 -27.705 1.00 36.09 548 PRO A O 1
ATOM 4306 N N . ARG A 1 549 ? -19.620 -33.245 -26.429 1.00 36.38 549 ARG A N 1
ATOM 4307 C CA . ARG A 1 549 ? -19.835 -34.586 -25.878 1.00 36.38 549 ARG A CA 1
ATOM 4308 C C . ARG A 1 549 ? -19.780 -35.582 -27.028 1.00 36.38 549 ARG A C 1
ATOM 4310 O O . ARG A 1 549 ? -20.679 -35.598 -27.872 1.00 36.38 549 ARG A O 1
ATOM 4317 N N . ARG A 1 550 ? -18.728 -36.405 -27.057 1.00 38.12 550 ARG A N 1
ATOM 4318 C CA . ARG A 1 550 ? -18.645 -37.549 -27.964 1.00 38.12 550 ARG A CA 1
ATOM 4319 C C . ARG A 1 550 ? -19.896 -38.380 -27.722 1.00 38.12 550 ARG A C 1
ATOM 4321 O O . ARG A 1 550 ? -20.055 -38.965 -26.653 1.00 38.12 550 ARG A O 1
ATOM 4328 N N . GLN A 1 551 ? -20.805 -38.373 -28.694 1.00 36.28 551 GLN A N 1
ATOM 4329 C CA . GLN A 1 551 ? -21.932 -39.288 -28.706 1.00 36.28 551 GLN A CA 1
ATOM 4330 C C . GLN A 1 551 ? -21.345 -40.695 -28.649 1.00 36.28 551 GLN A C 1
ATOM 4332 O O . GLN A 1 551 ? -20.560 -41.089 -29.513 1.00 36.28 551 GLN A O 1
ATOM 4337 N N . SER A 1 552 ? -21.668 -41.420 -27.585 1.00 37.97 552 SER A N 1
ATOM 4338 C CA . SER A 1 552 ? -21.361 -42.833 -27.467 1.00 37.97 552 SER A CA 1
ATOM 4339 C C . SER A 1 552 ? -21.984 -43.551 -28.660 1.00 37.97 552 SER A C 1
ATOM 4341 O O . SER A 1 552 ? -23.203 -43.597 -28.819 1.00 37.97 552 SER A O 1
ATOM 4343 N N . VAL A 1 553 ? -21.129 -44.086 -29.529 1.00 41.28 553 VAL A N 1
ATOM 4344 C CA . VAL A 1 553 ? -21.546 -44.988 -30.600 1.00 41.28 553 VAL A CA 1
ATOM 4345 C C . VAL A 1 553 ? -22.178 -46.214 -29.931 1.00 41.28 553 VAL A C 1
ATOM 4347 O O . VAL A 1 553 ? -21.554 -46.791 -29.035 1.00 41.28 553 VAL A O 1
ATOM 4350 N N . PRO A 1 554 ? -23.405 -46.618 -30.301 1.00 43.28 554 PRO A N 1
ATOM 4351 C CA . PRO A 1 554 ? -24.017 -47.801 -29.725 1.00 43.28 554 PRO A CA 1
ATOM 4352 C C . PRO A 1 554 ? -23.219 -49.036 -30.144 1.00 43.28 554 PRO A C 1
ATOM 4354 O O . PRO A 1 554 ? -22.889 -49.214 -31.317 1.00 43.28 554 PRO A O 1
ATOM 4357 N N . ALA A 1 555 ? -22.906 -49.880 -29.161 1.00 41.41 555 ALA A N 1
ATOM 4358 C CA . ALA A 1 555 ? -22.261 -51.165 -29.366 1.00 41.41 555 ALA A CA 1
ATOM 4359 C C . ALA A 1 555 ? -23.094 -52.011 -30.341 1.00 41.41 555 ALA A C 1
ATOM 4361 O O . ALA A 1 555 ? -24.198 -52.454 -30.021 1.00 41.41 555 ALA A O 1
ATOM 4362 N N . GLY A 1 556 ? -22.556 -52.203 -31.545 1.00 38.91 556 GLY A N 1
ATOM 4363 C CA . GLY A 1 556 ? -23.100 -53.102 -32.548 1.00 38.91 556 GLY A CA 1
ATOM 4364 C C . GLY A 1 556 ? -23.032 -54.541 -32.054 1.00 38.91 556 GLY A C 1
ATOM 4365 O O . GLY A 1 556 ? -21.960 -55.106 -31.860 1.00 38.91 556 GLY A O 1
ATOM 4366 N N . SER A 1 557 ? -24.210 -55.113 -31.852 1.00 45.31 557 SER A N 1
ATOM 4367 C CA . SER A 1 557 ? -24.466 -56.538 -31.720 1.00 45.31 557 SER A CA 1
ATOM 4368 C C . SER A 1 557 ? -24.202 -57.284 -33.033 1.00 45.31 557 SER A C 1
ATOM 4370 O O . SER A 1 557 ? -24.693 -56.861 -34.079 1.00 45.31 557 SER A O 1
ATOM 4372 N N . GLY A 1 558 ? -23.573 -58.457 -32.936 1.00 38.38 558 GLY A N 1
ATOM 4373 C CA . GLY A 1 558 ? -23.603 -59.515 -33.955 1.00 38.38 558 GLY A CA 1
ATOM 4374 C C . GLY A 1 558 ? -22.285 -59.658 -34.723 1.00 38.38 558 GLY A C 1
ATOM 4375 O O . GLY A 1 558 ? -21.742 -58.683 -35.214 1.00 38.38 558 GLY A O 1
ATOM 4376 N N . GLY A 1 559 ? -21.704 -60.841 -34.878 1.00 36.12 559 GLY A N 1
ATOM 4377 C CA . GLY A 1 559 ? -22.190 -62.173 -34.564 1.00 36.12 559 GLY A CA 1
ATOM 4378 C C . GLY A 1 559 ? -21.103 -63.200 -34.874 1.00 36.12 559 GLY A C 1
ATOM 4379 O O . GLY A 1 559 ? -20.157 -62.927 -35.610 1.00 36.12 559 GLY A O 1
ATOM 4380 N N . ALA A 1 560 ? -21.255 -64.367 -34.261 1.00 44.50 560 ALA A N 1
ATOM 4381 C CA . ALA A 1 560 ? -20.506 -65.576 -34.553 1.00 44.50 560 ALA A CA 1
ATOM 4382 C C . ALA A 1 560 ? -20.722 -66.027 -36.001 1.00 44.50 560 ALA A C 1
ATOM 4384 O O . ALA A 1 560 ? -21.866 -66.010 -36.451 1.00 44.50 560 ALA A O 1
ATOM 4385 N N . ILE A 1 561 ? -19.668 -66.514 -36.661 1.00 42.94 561 ILE A N 1
ATOM 4386 C CA . ILE A 1 561 ? -19.756 -67.599 -37.647 1.00 42.94 561 ILE A CA 1
ATOM 4387 C C . ILE A 1 561 ? -18.504 -68.480 -37.489 1.00 42.94 561 ILE A C 1
ATOM 4389 O O . ILE A 1 561 ? -17.405 -67.961 -37.282 1.00 42.94 561 ILE A O 1
ATOM 4393 N N . GLU A 1 562 ? -18.756 -69.791 -37.515 1.00 43.62 562 GLU A N 1
ATOM 4394 C CA . GLU A 1 562 ? -17.822 -70.919 -37.653 1.00 43.62 562 GLU A CA 1
ATOM 4395 C C . GLU A 1 562 ? -16.885 -70.832 -38.867 1.00 43.62 562 GLU A C 1
ATOM 4397 O O . GLU A 1 562 ? -17.275 -70.233 -39.897 1.00 43.62 562 GLU A O 1
#

Foldseek 3Di:
DWFKKWFWDQDPLRATQIKIWIQDPVRWIWIWWWAPDQDPDFWFIDIWTATDDCPPPSVDDPVRDDPLGMFTQDDDPPCLLLSLQLRLQSVLSRQLRQTADPPCSNPPPDLQQHDTRLLSRLLSCVSSVRHDDLVRGGNSCVPPPNRNNVNVCSVVVSSQVSCCLPVVWNSVDVVGVVVVSVVQSVLRSVVCPVPRNVDGPPVDPPPDDQDDHNPQPFFPLVQLLVQLCVVCVVPPCSLVLLLLSVCCNVPVGPSVVVSCVVCVQSTWTDDDPPPDDIDGDDPDPDDDDDDDDDDDDDDDDDDDDDDDDDDDDDDDDDDDDDDDDDPPDPPPDDDDDDDDDDDPDPPDCDPVNQADEEDPDPVNRVVLVVQLVVQLVVLCVSSVNSNSSSVSNSVVVSPLQWDDEPQAPDDRRYIGGNHCPNFAPPLVVPRPVQLVVQLVVVCVVVVHDAPDKHKAAAPFQVVQSVVHQQDPQQWTGFTWIWGQDPVRDIDTPDRGDTGNNVVSNVVSVVVVVVVVCVVCVVVVHDDDDDPPVSDPPPDPGDDDDPDDPDDPDPDDDDDDDD

Secondary structure (DSSP, 8-state):
-EEEEEEEEE-TTS-EEEEEEEE-TTS-EEEEEEEE-S--SS-BEEEEEEE--TTSS--S-TTT--TTSEEEEEEES-HHHHHHHHHHHHHHHHHTT-B--HHHHHH-S-GGG--SHHHHHHHHHHHTT----GGGS-HHHHTS--TTTT-GGGGHHHHHHHHHHHHT--TTSHHHHHHHHHHHHHHHHHHHTT-GGG-B--SS--SS------GGGSB-HHHHHHHHHHHTTT-TTHHHHHHHHHHHHHSTTHHHHHHHHHHGGGPEEEP-TT---EEEP-------PPPPPPPPP-------------------------------SSS-S-----------------GGGG--EESSSHHHHHHHHHHHHHHHHHHHHHTTT-HHHHHHHHHHHHHHHEE--TTSSS-TTEEEES-HHHHS--TTSSSSHHHHHHHHHHHHHTT---SEEEEEE-TTHHHHHTT-S--TTS----EEEEEE-TTS-EEEEEEEE---HHHHHHHHHHHHHHHHHHHHHHTT----S---TT-------PPPPPPP--------------

pLDDT: mean 70.1, std 22.23, range [25.27, 96.81]

Organism: NCBI:txid187304

Sequence (562 aa):
MEKIELRINDAPLGYGHLYIVYTNRQGEEFIVRGGPGFRLVLDDIDVEIGRYTPASLDLEPPDERSPENNVVLETGADLEDKYLRMAFFAQLVEQAEVGYDTLAAANSDSSDLIVNSNTLAAAALASVGIKVTKENLPASEKHRPAAGFDNIEAFRAPFVDFLSKTYNVDASQEHIFRPVYEKLQSDYVDRYRGRVSEISNFTHGHGEPDYPRPFLHGIDWRATEKHLRERYKDDPALHDILGKLVMAREIPDAWEVEFLQKYGDDVVFGNSPDGLSVTRGSFKRSLPSGPERQPPRGPQKSGLSEVPDQRVLAETEIADVSISSEPADVVAASNGMDLGTNHEHAARKSSYDTFKKLGRSPEEEALGIEEYNALLKKSYLDLGGDEEAAQMLAPELFKMNWGLSAFAPDPEGTVIKDPVEKVYPDLEKDGHGYVRREVETFLKSRGLQTKKWYLTPSARTSSDARKGLLDNDGYGPRMTLILEDETGARSEVTASFQADTASARRRQLAARWQADREDALRFGIEVPDEPVEAARVRLAMPVPAPEPRRQSVPAGSGGAIE